Protein AF-A0A2E5H4I8-F1 (afdb_monomer_lite)

Radius of gyration: 38.22 Å; chains: 1; bounding box: 107×98×116 Å

Secondary structure (DSSP, 8-state):
-----------------------------------------------PPEEEEEEEEEEE-TTS--S--------------------------------------------TT--------TT---EEPPGGG---HHHHHHHHH-TTEEEEEEEEEEEE--BTTTSPPEEGGGGS---TTEEEEEEEEE-TTS-EEEEEEEEEEE-GGGSGGGTTTS------------PEEEEEEEEEEE-TT-EEEEE-SSEEEEEEEEE--TTSSTTTEE-SEEETTTT-TT--TT-EEEEETTB-TTSEEE-SSEEEEE-TTSEEEEEES-HHHHHTS-TT-EEEEEEEEEEE-SS-EEEEEEEEEEE--PPPPB---EEEE--TTSEEE--GGGGT-B-SS-PPP-EEEE-S--SSSEEEEEETTEEEE--TT-EE-HHHHTTEEEE--TT--S---EEEEEEEEE-SS-B-SS-EEEEEE--PPP-------

Foldseek 3Di:
DDDDDDDDDDDDDDDDDDDDDDDDDDDDDDDDDPPPPPPPPPPPDPQFFKKKKKKWKKWFDPPPDDDDDDDDPDDDDDDDDDDDDDDDDDDDDDDDDDDDDDDDDDDDDDDPPPPPDPDPPVPKPKAWDDPVRFQCVVVVVVQVPDPRMGTFFITIMMIGAAAQVPWDKAWPVVGDDGPPQKTWIWTWHQDPVRFIKIWTWMKGWDDPVVPCVVVPPDDDDDDDDPPPPDTDMDIFTDMDTAFELDWDKGDDPTMIMTMGMHGPCPPPDPPFKPPQKDFPQVVPPLADQPKFWDDKPNDDAQGWDDWPFWIWHAHGRRIIGIDGRDVLVQQLAPAQDKDWTKMKTWMDRPPDIDIDIDIMIGGHRFDAKDWAAAEAEADLQQKDQFAPVRGRIDGSNGFDWAWKFWAFAWPFWFWWFDDPVDIGTDDGGDTGGRVRSRRTMTGGDPPDPPPDFWIKTKMWIGRPPDIHPDIYMYIYTRDHDPDPPPDDD

Structure (mmCIF, N/CA/C/O backbone):
data_AF-A0A2E5H4I8-F1
#
_entry.id   AF-A0A2E5H4I8-F1
#
loop_
_atom_site.group_PDB
_atom_site.id
_atom_site.type_symbol
_atom_site.label_atom_id
_atom_site.label_alt_id
_atom_site.label_comp_id
_atom_site.label_asym_id
_atom_site.label_entity_id
_atom_site.label_seq_id
_atom_site.pdbx_PDB_ins_code
_atom_site.Cartn_x
_atom_site.Cartn_y
_atom_site.Cartn_z
_atom_site.occupancy
_atom_site.B_iso_or_equiv
_atom_site.auth_seq_id
_atom_site.auth_comp_id
_atom_site.auth_asym_id
_atom_site.auth_atom_id
_atom_site.pdbx_PDB_model_num
ATOM 1 N N . MET A 1 1 ? 48.786 -36.012 -76.607 1.00 34.16 1 MET A N 1
ATOM 2 C CA . MET A 1 1 ? 49.703 -36.487 -75.549 1.00 34.16 1 MET A CA 1
ATOM 3 C C . MET A 1 1 ? 48.893 -36.661 -74.267 1.00 34.16 1 MET A C 1
ATOM 5 O O . MET A 1 1 ? 48.284 -35.689 -73.859 1.00 34.16 1 MET A O 1
ATOM 9 N N . ASN A 1 2 ? 48.819 -37.913 -73.776 1.00 32.88 2 ASN A N 1
ATOM 10 C CA . ASN A 1 2 ? 48.298 -38.472 -72.499 1.00 32.88 2 ASN A CA 1
ATOM 11 C C . ASN A 1 2 ? 47.065 -37.808 -71.846 1.00 32.88 2 ASN A C 1
ATOM 13 O O . ASN A 1 2 ? 47.175 -36.696 -71.364 1.00 32.88 2 ASN A O 1
ATOM 17 N N . ASN A 1 3 ? 45.848 -38.364 -71.769 1.00 32.62 3 ASN A N 1
ATOM 18 C CA . ASN A 1 3 ? 45.277 -39.725 -71.729 1.00 32.62 3 ASN A CA 1
ATOM 19 C C . ASN A 1 3 ? 45.295 -40.440 -70.351 1.00 32.62 3 ASN A C 1
ATOM 21 O O . ASN A 1 3 ? 46.360 -40.638 -69.775 1.00 32.62 3 ASN A O 1
ATOM 25 N N . GLN A 1 4 ? 44.100 -40.944 -69.977 1.00 35.72 4 GLN A N 1
ATOM 26 C CA . GLN A 1 4 ? 43.671 -41.833 -68.865 1.00 35.72 4 GLN A CA 1
ATOM 27 C C . GLN A 1 4 ? 43.091 -41.182 -67.584 1.00 35.72 4 GLN A C 1
ATOM 29 O O . GLN A 1 4 ? 43.727 -40.319 -67.006 1.00 35.72 4 GLN A O 1
ATOM 34 N N . LYS A 1 5 ? 41.942 -41.597 -67.008 1.00 36.25 5 LYS A N 1
ATOM 35 C CA . LYS A 1 5 ? 40.908 -42.614 -67.340 1.00 36.25 5 LYS A CA 1
ATOM 36 C C . LYS A 1 5 ? 39.742 -42.528 -66.316 1.00 36.25 5 LYS A C 1
ATOM 38 O O . LYS A 1 5 ? 40.029 -42.509 -65.131 1.00 36.25 5 LYS A O 1
ATOM 43 N N . ASN A 1 6 ? 38.496 -42.692 -66.803 1.00 35.22 6 ASN A N 1
ATOM 44 C CA . ASN A 1 6 ? 37.379 -43.518 -66.261 1.00 35.22 6 ASN A CA 1
ATOM 45 C C . ASN A 1 6 ? 36.789 -43.213 -64.853 1.00 35.22 6 ASN A C 1
ATOM 47 O O . ASN A 1 6 ? 37.531 -43.039 -63.907 1.00 35.22 6 ASN A O 1
ATOM 51 N N . LYS A 1 7 ? 35.470 -43.265 -64.573 1.00 32.53 7 LYS A N 1
ATOM 52 C CA . LYS A 1 7 ? 34.397 -44.188 -65.024 1.00 32.53 7 LYS A CA 1
ATOM 53 C C . LYS A 1 7 ? 33.011 -43.661 -64.535 1.00 32.53 7 LYS A C 1
ATOM 55 O O . LYS A 1 7 ? 32.892 -43.324 -63.369 1.00 32.53 7 LYS A O 1
ATOM 60 N N . LYS A 1 8 ? 31.994 -43.633 -65.415 1.00 32.03 8 LYS A N 1
ATOM 61 C CA . LYS A 1 8 ? 30.710 -44.399 -65.405 1.00 32.03 8 LYS A CA 1
ATOM 62 C C . LYS A 1 8 ? 29.660 -44.078 -64.306 1.00 32.03 8 LYS A C 1
ATOM 64 O O . LYS A 1 8 ? 29.887 -44.369 -63.146 1.00 32.03 8 LYS A O 1
ATOM 69 N N . THR A 1 9 ? 28.532 -43.437 -64.670 1.00 30.06 9 THR A N 1
ATOM 70 C CA . THR A 1 9 ? 27.166 -43.989 -64.972 1.00 30.06 9 THR A CA 1
ATOM 71 C C . THR A 1 9 ? 26.226 -44.111 -63.761 1.00 30.06 9 THR A C 1
ATOM 73 O O . THR A 1 9 ? 26.565 -44.862 -62.860 1.00 30.06 9 THR A O 1
ATOM 76 N N . PHE A 1 10 ? 25.015 -43.524 -63.797 1.00 27.52 10 PHE A N 1
ATOM 77 C CA . PHE A 1 10 ? 23.726 -44.225 -64.024 1.00 27.52 10 PHE A CA 1
ATOM 78 C C . PHE A 1 10 ? 22.515 -43.262 -63.937 1.00 27.52 10 PHE A C 1
ATOM 80 O O . PHE A 1 10 ? 22.474 -42.369 -63.098 1.00 27.52 10 PHE A O 1
ATOM 87 N N . PHE A 1 11 ? 21.540 -43.472 -64.826 1.00 29.78 11 PHE A N 1
ATOM 88 C CA . PHE A 1 11 ? 20.171 -42.937 -64.792 1.00 29.78 11 PHE A CA 1
ATOM 89 C C . PHE A 1 11 ? 19.363 -43.564 -63.638 1.00 29.78 11 PHE A C 1
ATOM 91 O O . PHE A 1 11 ? 19.643 -44.702 -63.281 1.00 29.78 11 PHE A O 1
ATOM 98 N N . ILE A 1 12 ? 18.313 -42.889 -63.148 1.00 29.42 12 ILE A N 1
ATOM 99 C CA . ILE A 1 12 ? 16.912 -43.376 -63.060 1.00 29.42 12 ILE A CA 1
ATOM 100 C C . ILE A 1 12 ? 16.089 -42.407 -62.193 1.00 29.42 12 ILE A C 1
ATOM 102 O O . ILE A 1 12 ? 16.340 -42.208 -61.009 1.00 29.42 12 ILE A O 1
ATOM 106 N N . SER A 1 13 ? 15.082 -41.826 -62.841 1.00 32.19 13 SER A N 1
ATOM 107 C CA . SER A 1 13 ? 13.862 -41.275 -62.257 1.00 32.19 13 SER A CA 1
ATOM 108 C C . SER A 1 13 ? 12.866 -42.426 -62.070 1.00 32.19 13 SER A C 1
ATOM 110 O O . SER A 1 13 ? 12.669 -43.192 -63.012 1.00 32.19 13 SER A O 1
ATOM 112 N N . LEU A 1 14 ? 12.295 -42.551 -60.867 1.00 28.89 14 LEU A N 1
ATOM 113 C CA . LEU A 1 14 ? 11.050 -43.241 -60.469 1.00 28.89 14 LEU A CA 1
ATOM 114 C C . LEU A 1 14 ? 11.041 -43.208 -58.923 1.00 28.89 14 LEU A C 1
ATOM 116 O O . LEU A 1 14 ? 12.028 -43.602 -58.322 1.00 28.89 14 LEU A O 1
ATOM 120 N N . GLY A 1 15 ? 10.034 -42.784 -58.169 1.00 24.83 15 GLY A N 1
ATOM 121 C CA . GLY A 1 15 ? 8.670 -42.362 -58.436 1.00 24.83 15 GLY A CA 1
ATOM 122 C C . GLY A 1 15 ? 7.814 -42.746 -57.217 1.00 24.83 15 GLY A C 1
ATOM 123 O O . GLY A 1 15 ? 8.062 -43.800 -56.641 1.00 24.83 15 GLY A O 1
ATOM 124 N N . ARG A 1 16 ? 6.756 -41.951 -56.944 1.00 29.58 16 ARG A N 1
ATOM 125 C CA . ARG A 1 16 ? 5.499 -42.346 -56.249 1.00 29.58 16 ARG A CA 1
ATOM 126 C C . ARG A 1 16 ? 5.607 -42.581 -54.718 1.00 29.58 16 ARG A C 1
ATOM 128 O O . ARG A 1 16 ? 6.594 -43.121 -54.262 1.00 29.58 16 ARG A O 1
ATOM 135 N N . ILE A 1 17 ? 4.679 -42.212 -53.822 1.00 26.95 17 ILE A N 1
ATOM 136 C CA . ILE A 1 17 ? 3.218 -41.960 -53.794 1.00 26.95 17 ILE A CA 1
ATOM 137 C C . ILE A 1 17 ? 2.914 -41.232 -52.458 1.00 26.95 17 ILE A C 1
ATOM 139 O O . ILE A 1 17 ? 3.538 -41.580 -51.464 1.00 26.95 17 ILE A O 1
ATOM 143 N N . LEU A 1 18 ? 1.953 -40.296 -52.416 1.00 26.17 18 LEU A N 1
ATOM 144 C CA . LEU A 1 18 ? 0.749 -40.305 -51.544 1.00 26.17 18 LEU A CA 1
ATOM 145 C C . LEU A 1 18 ? 0.044 -38.934 -51.668 1.00 26.17 18 LEU A C 1
ATOM 147 O O . LEU A 1 18 ? 0.610 -37.922 -51.285 1.00 26.17 18 LEU A O 1
ATOM 151 N N . LEU A 1 19 ? -1.037 -38.769 -52.432 1.00 25.78 19 LEU A N 1
ATOM 152 C CA . LEU A 1 19 ? -2.432 -39.227 -52.297 1.00 25.78 19 LEU A CA 1
ATOM 153 C C . LEU A 1 19 ? -3.311 -38.020 -51.917 1.00 25.78 19 LEU A C 1
ATOM 155 O O . LEU A 1 19 ? -3.381 -37.612 -50.764 1.00 25.78 19 LEU A O 1
ATOM 159 N N . LEU A 1 20 ? -3.976 -37.459 -52.929 1.00 26.81 20 LEU A N 1
ATOM 160 C CA . LEU A 1 20 ? -5.200 -36.681 -52.759 1.00 26.81 20 LEU A CA 1
ATOM 161 C C . LEU A 1 20 ? -6.257 -37.613 -52.156 1.00 26.81 20 LEU A C 1
ATOM 163 O O . LEU A 1 20 ? -6.635 -38.592 -52.795 1.00 26.81 20 LEU A O 1
ATOM 167 N N . CYS A 1 21 ? -6.738 -37.294 -50.959 1.00 25.98 21 CYS A N 1
ATOM 168 C CA . CYS A 1 21 ? -7.999 -37.808 -50.445 1.00 25.98 21 CYS A CA 1
ATOM 169 C C . CYS A 1 21 ? -8.816 -36.631 -49.921 1.00 25.98 21 CYS A C 1
ATOM 171 O O . CYS A 1 21 ? -8.509 -36.043 -48.888 1.00 25.98 21 CYS A O 1
ATOM 173 N N . SER A 1 22 ? -9.864 -36.297 -50.666 1.00 26.83 22 SER A N 1
ATOM 174 C CA . SER A 1 22 ? -11.014 -35.570 -50.156 1.00 26.83 22 SER A CA 1
ATOM 175 C C . SER A 1 22 ? -11.688 -36.448 -49.103 1.00 26.83 22 SER A C 1
ATOM 177 O O . SER A 1 22 ? -12.170 -37.530 -49.429 1.00 26.83 22 SER A O 1
ATOM 179 N N . PHE A 1 23 ? -11.729 -35.990 -47.855 1.00 26.17 23 PHE A N 1
ATOM 180 C CA . PHE A 1 23 ? -12.672 -36.494 -46.866 1.00 26.17 23 PHE A CA 1
ATOM 181 C C . PHE A 1 23 ? -13.493 -35.318 -46.358 1.00 26.17 23 PHE A C 1
ATOM 183 O O . PHE A 1 23 ? -12.989 -34.399 -45.718 1.00 26.17 23 PHE A O 1
ATOM 190 N N . VAL A 1 24 ? -14.769 -35.359 -46.722 1.00 26.61 24 VAL A N 1
ATOM 191 C CA . VAL A 1 24 ? -15.842 -34.619 -46.076 1.00 26.61 24 VAL A CA 1
ATOM 192 C C . VAL A 1 24 ? -15.962 -35.191 -44.664 1.00 26.61 24 VAL A C 1
ATOM 194 O O . VAL A 1 24 ? -16.205 -36.387 -44.515 1.00 26.61 24 VAL A O 1
ATOM 197 N N . LEU A 1 25 ? -15.786 -34.357 -43.641 1.00 24.52 25 LEU A N 1
ATOM 198 C CA . LEU A 1 25 ? -16.419 -34.588 -42.349 1.00 24.52 25 LEU A CA 1
ATOM 199 C C . LEU A 1 25 ? -17.433 -33.470 -42.135 1.00 24.52 25 LEU A C 1
ATOM 201 O O . LEU A 1 25 ? -17.085 -32.291 -42.070 1.00 24.52 25 LEU A O 1
ATOM 205 N N . GLU A 1 26 ? -18.693 -33.882 -42.075 1.00 27.83 26 GLU A N 1
ATOM 206 C CA . GLU A 1 26 ? -19.816 -33.096 -41.593 1.00 27.83 26 GLU A CA 1
ATOM 207 C C . GLU A 1 26 ? -19.498 -32.586 -40.184 1.00 27.83 26 GLU A C 1
ATOM 209 O O . GLU A 1 26 ? -19.319 -33.372 -39.253 1.00 27.83 26 GLU A O 1
ATOM 214 N N . VAL A 1 27 ? -19.442 -31.266 -40.016 1.00 26.14 27 VAL A N 1
ATOM 215 C CA . VAL A 1 27 ? -19.575 -30.659 -38.693 1.00 26.14 27 VAL A CA 1
ATOM 216 C C . VAL A 1 27 ? -21.043 -30.297 -38.538 1.00 26.14 27 VAL A C 1
ATOM 218 O O . VAL A 1 27 ? -21.569 -29.425 -39.229 1.00 26.14 27 VAL A O 1
ATOM 221 N N . SER A 1 28 ? -21.703 -31.046 -37.658 1.00 26.09 28 SER A N 1
ATOM 222 C CA . SER A 1 28 ? -23.056 -30.796 -37.181 1.00 26.09 28 SER A CA 1
ATOM 223 C C . SER A 1 28 ? -23.208 -29.334 -36.761 1.00 26.09 28 SER A C 1
ATOM 225 O O . SER A 1 28 ? -22.400 -28.818 -35.990 1.00 26.09 28 SER A O 1
ATOM 227 N N . PHE A 1 29 ? -24.265 -28.682 -37.244 1.00 24.38 29 PHE A N 1
ATOM 228 C CA . PHE A 1 29 ? -24.701 -27.370 -36.774 1.00 24.38 29 PHE A CA 1
ATOM 229 C C . PHE A 1 29 ? -24.954 -27.420 -35.260 1.00 24.38 29 PHE A C 1
ATOM 231 O O . PHE A 1 29 ? -25.972 -27.942 -34.810 1.00 24.38 29 PHE A O 1
ATOM 238 N N . GLY A 1 30 ? -24.034 -26.859 -34.480 1.00 27.17 30 GLY A N 1
ATOM 239 C CA . GLY A 1 30 ? -24.318 -26.308 -33.163 1.00 27.17 30 GLY A CA 1
ATOM 240 C C . GLY A 1 30 ? -24.435 -24.799 -33.323 1.00 27.17 30 GLY A C 1
ATOM 241 O O . GLY A 1 30 ? -23.446 -24.135 -33.619 1.00 27.17 30 GLY A O 1
ATOM 242 N N . GLN A 1 31 ? -25.647 -24.257 -33.203 1.00 31.47 31 GLN A N 1
ATOM 243 C CA . GLN A 1 31 ? -25.824 -22.819 -33.039 1.00 31.47 31 GLN A CA 1
ATOM 244 C C . GLN A 1 31 ? -25.256 -22.420 -31.675 1.00 31.47 31 GLN A C 1
ATOM 246 O O . GLN A 1 31 ? -25.913 -22.618 -30.659 1.00 31.47 31 GLN A O 1
ATOM 251 N N . GLU A 1 32 ? -24.070 -21.823 -31.655 1.00 27.94 32 GLU A N 1
ATOM 252 C CA . GLU A 1 32 ? -23.666 -20.949 -30.559 1.00 27.94 32 GLU A CA 1
ATOM 253 C C . GLU A 1 32 ? -23.496 -19.535 -31.102 1.00 27.94 32 GLU A C 1
ATOM 255 O O . GLU A 1 32 ? -22.818 -19.281 -32.098 1.00 27.94 32 GLU A O 1
ATOM 260 N N . ASN A 1 33 ? -24.233 -18.627 -30.469 1.00 27.64 33 ASN A N 1
ATOM 261 C CA . ASN A 1 33 ? -24.302 -17.218 -30.795 1.00 27.64 33 ASN A CA 1
ATOM 262 C C . ASN A 1 33 ? -22.902 -16.602 -30.839 1.00 27.64 33 ASN A C 1
ATOM 264 O O . ASN A 1 33 ? -22.181 -16.599 -29.844 1.00 27.64 33 ASN A O 1
ATOM 268 N N . ILE A 1 34 ? -22.565 -15.991 -31.972 1.00 24.78 34 ILE A N 1
ATOM 269 C CA . ILE A 1 34 ? -21.464 -15.037 -32.070 1.00 24.78 34 ILE A CA 1
ATOM 270 C C . ILE A 1 34 ? -21.869 -13.814 -31.236 1.00 24.78 34 ILE A C 1
ATOM 272 O O . ILE A 1 34 ? -22.554 -12.916 -31.721 1.00 24.78 34 ILE A O 1
ATOM 276 N N . GLN A 1 35 ? -21.470 -13.782 -29.965 1.00 27.92 35 GLN A N 1
ATOM 277 C CA . GLN A 1 35 ? -21.261 -12.518 -29.275 1.00 27.92 35 GLN A CA 1
ATOM 278 C C . GLN A 1 35 ? -19.910 -11.985 -29.743 1.00 27.92 35 GLN A C 1
ATOM 280 O O . GLN A 1 35 ? -18.858 -12.558 -29.464 1.00 27.92 35 GLN A O 1
ATOM 285 N N . THR A 1 36 ? -19.948 -10.892 -30.496 1.00 24.77 36 THR A N 1
ATOM 286 C CA . THR A 1 36 ? -18.785 -10.057 -30.781 1.00 24.77 36 THR A CA 1
ATOM 287 C C . THR A 1 36 ? -18.231 -9.545 -29.456 1.00 24.77 36 THR A C 1
ATOM 289 O O . THR A 1 36 ? -18.702 -8.539 -28.926 1.00 24.77 36 THR A O 1
ATOM 292 N N . ASN A 1 37 ? -17.261 -10.260 -28.893 1.00 23.61 37 ASN A N 1
ATOM 293 C CA . ASN A 1 37 ? -16.526 -9.793 -27.734 1.00 23.61 37 ASN A CA 1
ATOM 294 C C . ASN A 1 37 ? -15.439 -8.841 -28.234 1.00 23.61 37 ASN A C 1
ATOM 296 O O . ASN A 1 37 ? -14.294 -9.223 -28.471 1.00 23.61 37 ASN A O 1
ATOM 300 N N . THR A 1 38 ? -15.834 -7.593 -28.469 1.00 26.05 38 THR A N 1
ATOM 301 C CA . THR A 1 38 ? -14.896 -6.482 -28.589 1.00 26.05 38 THR A CA 1
ATOM 302 C C . THR A 1 38 ? -14.280 -6.298 -27.206 1.00 26.05 38 THR A C 1
ATOM 304 O O . THR A 1 38 ? -14.800 -5.546 -26.385 1.00 26.05 38 THR A O 1
ATOM 307 N N . GLN A 1 39 ? -13.196 -7.022 -26.915 1.00 26.12 39 GLN A N 1
ATOM 308 C CA . GLN A 1 39 ? -12.323 -6.675 -25.802 1.00 26.12 39 GLN A CA 1
ATOM 309 C C . GLN A 1 39 ? -11.667 -5.340 -26.147 1.00 26.12 39 GLN A C 1
ATOM 311 O O . GLN A 1 39 ? -10.622 -5.265 -26.785 1.00 26.12 39 GLN A O 1
ATOM 316 N N . ILE A 1 40 ? -12.348 -4.264 -25.762 1.00 27.05 40 ILE A N 1
ATOM 317 C CA . ILE A 1 40 ? -11.712 -2.980 -25.536 1.00 27.05 40 ILE A CA 1
ATOM 318 C C . ILE A 1 40 ? -10.766 -3.230 -24.371 1.00 27.05 40 ILE A C 1
ATOM 320 O O . ILE A 1 40 ? -11.208 -3.485 -23.252 1.00 27.05 40 ILE A O 1
ATOM 324 N N . SER A 1 41 ? -9.471 -3.201 -24.661 1.00 25.95 41 SER A N 1
ATOM 325 C CA . SER A 1 41 ? -8.408 -3.108 -23.676 1.00 25.95 41 SER A CA 1
ATOM 326 C C . SER A 1 41 ? -8.678 -1.871 -22.822 1.00 25.95 41 SER A C 1
ATOM 328 O O . SER A 1 41 ? -8.330 -0.749 -23.192 1.00 25.95 41 SER A O 1
ATOM 330 N N . THR A 1 42 ? -9.372 -2.043 -21.700 1.00 25.80 42 THR A N 1
ATOM 331 C CA . THR A 1 42 ? -9.444 -1.013 -20.674 1.00 25.80 42 THR A CA 1
ATOM 332 C C . THR A 1 42 ? -8.054 -0.916 -20.082 1.00 25.80 42 THR A C 1
ATOM 334 O O . THR A 1 42 ? -7.653 -1.737 -19.263 1.00 25.80 42 THR A O 1
ATOM 337 N N . VAL A 1 43 ? -7.306 0.080 -20.550 1.00 24.69 43 VAL A N 1
ATOM 338 C CA . VAL A 1 43 ? -6.183 0.655 -19.819 1.00 24.69 43 VAL A CA 1
ATOM 339 C C . VAL A 1 43 ? -6.689 0.891 -18.398 1.00 24.69 43 VAL A C 1
ATOM 341 O O . VAL A 1 43 ? -7.564 1.735 -18.189 1.00 24.69 43 VAL A O 1
ATOM 344 N N . ASN A 1 44 ? -6.206 0.097 -17.442 1.00 25.55 44 ASN A N 1
ATOM 345 C CA . ASN A 1 44 ? -6.436 0.331 -16.025 1.00 25.55 44 ASN A CA 1
ATOM 346 C C . ASN A 1 44 ? -5.773 1.670 -15.687 1.00 25.55 44 ASN A C 1
ATOM 348 O O . ASN A 1 44 ? -4.598 1.724 -15.343 1.00 25.55 44 ASN A O 1
ATOM 352 N N . LYS A 1 45 ? -6.518 2.772 -15.833 1.00 28.16 45 LYS A N 1
ATOM 353 C CA . LYS A 1 45 ? -6.202 4.011 -15.125 1.00 28.16 45 LYS A CA 1
ATOM 354 C C . LYS A 1 45 ? -6.135 3.642 -13.651 1.00 28.16 45 LYS A C 1
ATOM 356 O O . LYS A 1 45 ? -7.109 3.079 -13.153 1.00 28.16 45 LYS A O 1
ATOM 361 N N . GLU A 1 46 ? -5.024 3.953 -12.990 1.00 34.47 46 GLU A N 1
ATOM 362 C CA . GLU A 1 46 ? -4.891 3.897 -11.534 1.00 34.47 46 GLU A CA 1
ATOM 363 C C . GLU A 1 46 ? -6.184 4.399 -10.886 1.00 34.47 46 GLU A C 1
ATOM 365 O O . GLU A 1 46 ? -6.533 5.583 -10.948 1.00 34.47 46 GLU A O 1
ATOM 370 N N . GLN A 1 47 ? -6.969 3.476 -10.338 1.00 42.81 47 GLN A N 1
ATOM 371 C CA . GLN A 1 47 ? -8.225 3.831 -9.710 1.00 42.81 47 GLN A CA 1
ATOM 372 C C . GLN A 1 47 ? -7.872 4.367 -8.327 1.00 42.81 47 GLN A C 1
ATOM 374 O O . GLN A 1 47 ? -7.680 3.597 -7.390 1.00 42.81 47 GLN A O 1
ATOM 379 N N . LEU A 1 48 ? -7.724 5.696 -8.224 1.00 52.75 48 LEU A N 1
ATOM 380 C CA . LEU A 1 48 ? -7.426 6.369 -6.955 1.00 52.75 48 LEU A CA 1
ATOM 381 C C . LEU A 1 48 ? -8.378 5.855 -5.860 1.00 52.75 48 LEU A C 1
ATOM 383 O O . LEU A 1 48 ? -9.570 5.672 -6.141 1.00 52.75 48 LEU A O 1
ATOM 387 N N . PRO A 1 49 ? -7.880 5.619 -4.633 1.00 61.91 49 PRO A N 1
ATOM 388 C CA . PRO A 1 49 ? -8.647 4.965 -3.582 1.00 61.91 49 PRO A CA 1
ATOM 389 C C . PRO A 1 49 ? -9.929 5.735 -3.253 1.00 61.91 49 PRO A C 1
ATOM 391 O O . PRO A 1 49 ? -9.973 6.969 -3.285 1.00 61.91 49 PRO A O 1
ATOM 394 N N . PHE A 1 50 ? -10.985 4.991 -2.928 1.00 69.62 50 PHE A N 1
ATOM 395 C CA . PHE A 1 50 ? -12.231 5.548 -2.419 1.00 69.62 50 PHE A CA 1
ATOM 396 C C . PHE A 1 50 ? -12.181 5.639 -0.895 1.00 69.62 50 PHE A C 1
ATOM 398 O O . PHE A 1 50 ? -11.844 4.672 -0.203 1.00 69.62 50 PHE A O 1
ATOM 405 N N . PHE A 1 51 ? -12.605 6.783 -0.373 1.00 79.69 51 PHE A N 1
ATOM 406 C CA . PHE A 1 51 ? -12.709 7.024 1.056 1.00 79.69 51 PHE A CA 1
ATOM 407 C C . PHE A 1 51 ? -14.127 7.422 1.432 1.00 79.69 51 PHE A C 1
ATOM 409 O O . PHE A 1 51 ? -14.821 8.108 0.681 1.00 79.69 51 PHE A O 1
ATOM 416 N N . SER A 1 52 ? -14.538 7.003 2.620 1.00 84.50 52 SER A N 1
ATOM 417 C CA . SER A 1 52 ? -15.767 7.433 3.267 1.00 84.50 52 SER A CA 1
ATOM 418 C C . SER A 1 52 ? -15.430 8.405 4.379 1.00 84.50 52 SER A C 1
ATOM 420 O O . SER A 1 52 ? -14.457 8.230 5.104 1.00 84.50 52 SER A O 1
ATOM 422 N N . ILE A 1 53 ? -16.255 9.418 4.554 1.00 89.69 53 ILE A N 1
ATOM 423 C CA . ILE A 1 53 ? -16.204 10.285 5.714 1.00 89.69 53 ILE A CA 1
ATOM 424 C C . ILE A 1 53 ? -17.563 10.294 6.378 1.00 89.69 53 ILE A C 1
ATOM 426 O O . ILE A 1 53 ? -18.609 10.353 5.732 1.00 89.69 53 ILE A O 1
ATOM 430 N N . GLU A 1 54 ? -17.523 10.211 7.690 1.00 92.44 54 GLU A N 1
ATOM 431 C CA . GLU A 1 54 ? -18.674 10.162 8.558 1.00 92.44 54 GLU A CA 1
ATOM 432 C C . GLU A 1 54 ? -18.539 11.296 9.566 1.00 92.44 54 GLU A C 1
ATOM 434 O O . GLU A 1 54 ? -17.457 11.518 10.103 1.00 92.44 54 GLU A O 1
ATOM 439 N N . LEU A 1 55 ? -19.612 12.031 9.838 1.00 94.94 55 LEU A N 1
ATOM 440 C CA . LEU A 1 55 ? -19.574 13.147 10.769 1.00 94.94 55 LEU A CA 1
ATOM 441 C C . LEU A 1 55 ? -20.826 13.245 11.637 1.00 94.94 55 LEU A C 1
ATOM 443 O O . LEU A 1 55 ? -21.930 12.880 11.225 1.00 94.94 55 LEU A O 1
ATOM 447 N N . ILE A 1 56 ? -20.636 13.766 12.848 1.00 93.12 56 ILE A N 1
ATOM 448 C CA . ILE A 1 56 ? -21.692 14.149 13.782 1.00 93.12 56 ILE A CA 1
ATOM 449 C C . ILE A 1 56 ? -21.499 15.623 14.1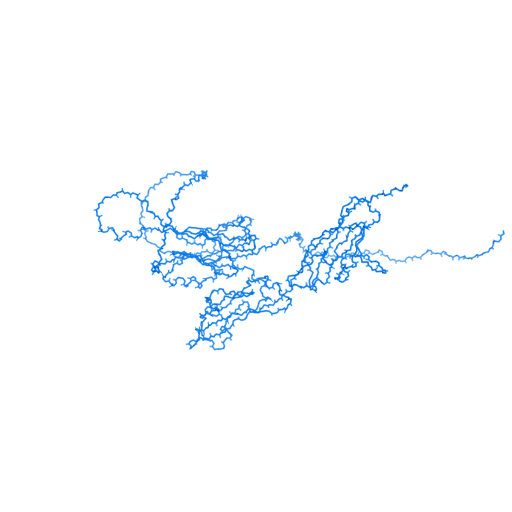22 1.00 93.12 56 ILE A C 1
ATOM 451 O O . ILE A 1 56 ? -20.484 15.990 14.709 1.00 93.12 56 ILE A O 1
ATOM 455 N N . VAL A 1 57 ? -22.482 16.460 13.794 1.00 94.44 57 VAL A N 1
ATOM 456 C CA . VAL A 1 57 ? -22.553 17.844 14.287 1.00 94.44 57 VAL A CA 1
ATOM 457 C C . VAL A 1 57 ? -23.413 17.853 15.540 1.00 94.44 57 VAL A C 1
ATOM 459 O O . VAL A 1 57 ? -24.479 17.235 15.556 1.00 94.44 57 VAL A O 1
ATOM 462 N N . PHE A 1 58 ? -22.980 18.556 16.578 1.00 92.69 58 PHE A N 1
ATOM 463 C CA . PHE A 1 58 ? -23.701 18.664 17.842 1.00 92.69 58 PHE A CA 1
ATOM 464 C C . PHE A 1 58 ? -23.552 20.067 18.439 1.00 92.69 58 PHE A C 1
ATOM 466 O O . PHE A 1 58 ? -22.595 20.773 18.151 1.00 92.69 58 PHE A O 1
ATOM 473 N N . GLU A 1 59 ? -24.491 20.473 19.282 1.00 90.94 59 GLU A N 1
ATOM 474 C CA . GLU A 1 59 ? -24.491 21.749 20.002 1.00 90.94 59 GLU A CA 1
ATOM 475 C C . GLU A 1 59 ? -24.260 21.531 21.503 1.00 90.94 59 GLU A C 1
ATOM 477 O O . GLU A 1 59 ? -24.687 20.508 22.046 1.00 90.94 59 GLU A O 1
ATOM 482 N N . TYR A 1 60 ? -23.614 22.486 22.178 1.00 82.44 60 TYR A N 1
ATOM 483 C CA . TYR A 1 60 ? -23.469 22.486 23.637 1.00 82.44 60 TYR A CA 1
ATOM 484 C C . TYR A 1 60 ? -24.641 23.219 24.293 1.00 82.44 60 TYR A C 1
ATOM 486 O O . TYR A 1 60 ? -24.958 24.357 23.945 1.00 82.44 60 TYR A O 1
ATOM 494 N N . ASN A 1 61 ? -25.257 22.595 25.294 1.00 76.69 61 ASN A N 1
ATOM 495 C CA . ASN A 1 61 ? -26.341 23.206 26.053 1.00 76.69 61 ASN A CA 1
ATOM 496 C C . ASN A 1 61 ? -25.777 24.202 27.087 1.00 76.69 61 ASN A C 1
ATOM 498 O O . ASN A 1 61 ? -24.775 23.924 27.743 1.00 76.69 61 ASN A O 1
ATOM 502 N N . SER A 1 62 ? -26.409 25.367 27.266 1.00 54.97 62 SER A N 1
ATOM 503 C CA . SER A 1 62 ? -25.866 26.535 27.995 1.00 54.97 62 SER A CA 1
ATOM 504 C C . SER A 1 62 ? -25.654 26.371 29.512 1.00 54.97 62 SER A C 1
ATOM 506 O O . SER A 1 62 ? -25.437 27.358 30.209 1.00 54.97 62 SER A O 1
ATOM 508 N N . SER A 1 63 ? -25.737 25.156 30.049 1.00 45.41 63 SER A N 1
ATOM 509 C CA . SER A 1 63 ? -25.563 24.856 31.476 1.00 45.41 63 SER A CA 1
ATOM 510 C C . SER A 1 63 ? -24.160 24.351 31.833 1.00 45.41 63 SER A C 1
ATOM 512 O O . SER A 1 63 ? -23.945 23.968 32.977 1.00 45.41 63 SER A O 1
ATOM 514 N N . SER A 1 64 ? -23.217 24.315 30.883 1.00 39.53 64 SER A N 1
ATOM 515 C CA . SER A 1 64 ? -21.875 23.745 31.100 1.00 39.53 64 SER A CA 1
ATOM 516 C C . SER A 1 64 ? -20.702 24.696 30.835 1.00 39.53 64 SER A C 1
ATOM 518 O O . SER A 1 64 ? -19.563 24.241 30.827 1.00 39.53 64 SER A O 1
ATOM 520 N N . SER A 1 65 ? -20.938 25.994 30.622 1.00 37.59 65 SER A N 1
ATOM 521 C CA . SER A 1 65 ? -19.864 26.985 30.466 1.00 37.59 65 SER A CA 1
ATOM 522 C C . SER A 1 65 ? -19.665 27.787 31.755 1.00 37.59 65 SER A C 1
ATOM 524 O O . SER A 1 65 ? -19.999 28.972 31.810 1.00 37.59 65 SER A O 1
ATOM 526 N N . ASP A 1 66 ? -19.129 27.153 32.795 1.00 33.91 66 ASP A N 1
ATOM 527 C CA . ASP A 1 66 ? -18.474 27.919 33.854 1.00 33.91 66 ASP A CA 1
ATOM 528 C C . ASP A 1 66 ? -17.108 28.390 33.321 1.00 33.91 66 ASP A C 1
ATOM 530 O O . ASP A 1 66 ? -16.198 27.593 33.109 1.00 33.91 66 ASP A O 1
ATOM 534 N N . ASN A 1 67 ? -16.993 29.711 33.145 1.00 34.06 67 ASN A N 1
ATOM 535 C CA . ASN A 1 67 ? -15.753 30.502 33.109 1.00 34.06 67 ASN A CA 1
ATOM 536 C C . ASN A 1 67 ? -14.910 30.612 31.827 1.00 34.06 67 ASN A C 1
ATOM 538 O O . ASN A 1 67 ? -13.686 30.644 31.931 1.00 34.06 67 ASN A O 1
ATOM 542 N N . GLU A 1 68 ? -15.496 30.869 30.655 1.00 30.02 68 GLU A N 1
ATOM 543 C CA . GLU A 1 68 ? -14.704 31.464 29.562 1.00 30.02 68 GLU A CA 1
ATOM 544 C C . GLU A 1 68 ? -15.381 32.702 28.953 1.00 30.02 68 GLU A C 1
ATOM 546 O O . GLU A 1 68 ? -16.411 32.639 28.281 1.00 30.02 68 GLU A O 1
ATOM 551 N N . ILE A 1 69 ? -14.793 33.869 29.238 1.00 30.67 69 ILE A N 1
ATOM 552 C CA . ILE A 1 69 ? -15.128 35.156 28.622 1.00 30.67 69 ILE A CA 1
ATOM 553 C C . ILE A 1 69 ? -14.422 35.197 27.263 1.00 30.67 69 ILE A C 1
ATOM 555 O O . ILE A 1 69 ? -13.199 35.313 27.214 1.00 30.67 69 ILE A O 1
ATOM 559 N N . PHE A 1 70 ? -15.177 35.146 26.163 1.00 33.69 70 PHE A N 1
ATOM 560 C CA . PHE A 1 70 ? -14.630 35.288 24.811 1.00 33.69 70 PHE A CA 1
ATOM 561 C C . PHE A 1 70 ? -15.011 36.631 24.182 1.00 33.69 70 PHE A C 1
ATOM 563 O O . PHE A 1 70 ? -16.161 37.070 24.229 1.00 33.69 70 PHE A O 1
ATOM 570 N N . ILE A 1 71 ? -14.006 37.296 23.611 1.00 31.78 71 ILE A N 1
ATOM 571 C CA . ILE A 1 71 ? -14.081 38.644 23.043 1.00 31.78 71 ILE A CA 1
ATOM 572 C C . ILE A 1 71 ? -14.907 38.630 21.746 1.00 31.78 71 ILE A C 1
ATOM 574 O O . ILE A 1 71 ? -14.641 37.856 20.830 1.00 31.78 71 ILE A O 1
ATOM 578 N N . GLN A 1 72 ? -15.896 39.526 21.662 1.00 30.56 72 GLN A N 1
ATOM 579 C CA . GLN A 1 72 ? -16.668 39.813 20.451 1.00 30.56 72 GLN A CA 1
ATOM 580 C C . GLN A 1 72 ? -15.772 40.430 19.366 1.00 30.56 72 GLN A C 1
ATOM 582 O O . GLN A 1 72 ? -15.390 41.595 19.475 1.00 30.56 72 GLN A O 1
ATOM 587 N N . ASN A 1 73 ? -15.527 39.714 18.268 1.00 32.62 73 ASN A N 1
ATOM 588 C CA . ASN A 1 73 ? -15.074 40.353 17.033 1.00 32.62 73 ASN A CA 1
ATOM 589 C C . ASN A 1 73 ? -16.294 40.865 16.260 1.00 32.62 73 ASN A C 1
ATOM 591 O O . ASN A 1 73 ? -16.942 40.146 15.503 1.00 32.62 73 ASN A O 1
ATOM 595 N N . GLY A 1 74 ? -16.629 42.134 16.492 1.00 32.69 74 GLY A N 1
ATOM 596 C CA . GLY A 1 74 ? -17.601 42.867 15.693 1.00 32.69 74 GLY A CA 1
ATOM 597 C C . GLY A 1 74 ? -16.999 43.301 14.360 1.00 32.69 74 GLY A C 1
ATOM 598 O O . GLY A 1 74 ? -16.589 44.451 14.226 1.00 32.69 74 GLY A O 1
ATOM 599 N N . GLU A 1 75 ? -16.981 42.426 13.357 1.00 28.31 75 GLU A N 1
ATOM 600 C CA . GLU A 1 75 ? -16.743 42.864 11.979 1.00 28.31 75 GLU A CA 1
ATOM 601 C C . GLU A 1 75 ? -18.068 43.144 11.261 1.00 28.31 75 GLU A C 1
ATOM 603 O O . GLU A 1 75 ? -18.908 42.270 11.038 1.00 28.31 75 GLU A O 1
ATOM 608 N N . LYS A 1 76 ? -18.262 44.418 10.900 1.00 27.23 76 LYS A N 1
ATOM 609 C CA . LYS A 1 76 ? -19.347 44.885 10.033 1.00 27.23 76 LYS A CA 1
ATOM 610 C C . LYS A 1 76 ? -19.138 44.329 8.624 1.00 27.23 76 LYS A C 1
ATOM 612 O O . LYS A 1 76 ? -18.362 44.891 7.853 1.00 27.23 76 LYS A O 1
ATOM 617 N N . TYR A 1 77 ? -19.875 43.288 8.257 1.00 29.08 77 TYR A N 1
ATOM 618 C CA . TYR A 1 77 ? -19.950 42.860 6.862 1.00 29.08 77 TYR A CA 1
ATOM 619 C C . TYR A 1 77 ? -20.756 43.873 6.034 1.00 29.08 77 TYR A C 1
ATOM 621 O O . TYR A 1 77 ? -21.916 44.160 6.336 1.00 29.08 77 TYR A O 1
ATOM 629 N N . LYS A 1 78 ? -20.133 44.424 4.985 1.00 26.77 78 LYS A N 1
ATOM 630 C CA . LYS A 1 78 ? -20.824 45.120 3.892 1.00 26.77 78 LYS A CA 1
ATOM 631 C C . LYS A 1 78 ? -21.346 44.063 2.919 1.00 26.77 78 LYS A C 1
ATOM 633 O O . LYS A 1 78 ? -20.559 43.274 2.405 1.00 26.77 78 LYS A O 1
ATOM 638 N N . GLU A 1 79 ? -22.649 44.067 2.653 1.00 25.47 79 GLU A N 1
ATOM 639 C CA . GLU A 1 79 ? -23.248 43.305 1.552 1.00 25.47 79 GLU A CA 1
ATOM 640 C C . GLU A 1 79 ? -22.635 43.764 0.222 1.00 25.47 79 GLU A C 1
ATOM 642 O O . GLU A 1 79 ? -22.841 44.898 -0.217 1.00 25.47 79 GLU A O 1
ATOM 647 N N . THR A 1 80 ? -21.880 42.891 -0.441 1.00 25.55 80 THR A N 1
ATOM 648 C CA . THR A 1 80 ? -21.616 43.019 -1.872 1.00 25.55 80 THR A CA 1
ATOM 649 C C . THR A 1 80 ? -22.723 42.284 -2.618 1.00 25.55 80 THR A C 1
ATOM 651 O O . THR A 1 80 ? -22.808 41.058 -2.634 1.00 25.55 80 THR A O 1
ATOM 654 N N . ASN A 1 81 ? -23.611 43.069 -3.227 1.00 25.33 81 ASN A N 1
ATOM 655 C CA . ASN A 1 81 ? -24.639 42.593 -4.143 1.00 25.33 81 ASN A CA 1
ATOM 656 C C . ASN A 1 81 ? -23.988 41.977 -5.389 1.00 25.33 81 ASN A C 1
ATOM 658 O O . ASN A 1 81 ? -23.735 42.683 -6.366 1.00 25.33 81 ASN A O 1
ATOM 662 N N . ASN A 1 82 ? -23.773 40.662 -5.394 1.00 27.97 82 ASN A N 1
ATOM 663 C CA . ASN A 1 82 ? -23.589 39.931 -6.642 1.00 27.97 82 ASN A CA 1
ATOM 664 C C . ASN A 1 82 ? -24.961 39.642 -7.253 1.00 27.97 82 ASN A C 1
ATOM 666 O O . ASN A 1 82 ? -25.648 38.686 -6.900 1.00 27.97 82 ASN A O 1
ATOM 670 N N . LYS A 1 83 ? -25.340 40.511 -8.195 1.00 30.30 83 LYS A N 1
ATOM 671 C CA . LYS A 1 83 ? -26.330 40.222 -9.231 1.00 30.30 83 LYS A CA 1
ATOM 672 C C . LYS A 1 83 ? -25.875 38.976 -9.990 1.00 30.30 83 LYS A C 1
ATOM 674 O O . LYS A 1 83 ? -24.951 39.063 -10.792 1.00 30.30 83 LYS A O 1
ATOM 679 N N . PHE A 1 84 ? -26.563 37.861 -9.791 1.00 26.66 84 PHE A N 1
ATOM 680 C CA . PHE A 1 84 ? -26.661 36.830 -10.816 1.00 26.66 84 PHE A CA 1
ATOM 681 C C . PHE A 1 84 ? -28.083 36.800 -11.361 1.00 26.66 84 PHE A C 1
ATOM 683 O O . PHE A 1 84 ? -29.068 36.922 -10.633 1.00 26.66 84 PHE A O 1
ATOM 690 N N . ALA A 1 85 ? -28.133 36.774 -12.687 1.00 26.77 85 ALA A N 1
ATOM 691 C CA . ALA A 1 85 ? -29.297 36.975 -13.515 1.00 26.77 85 ALA A CA 1
ATOM 692 C C . ALA A 1 85 ? -30.278 35.804 -13.390 1.00 26.77 85 ALA A C 1
ATOM 694 O O . ALA A 1 85 ? -29.971 34.690 -13.800 1.00 26.77 85 ALA A O 1
ATOM 695 N N . ASN A 1 86 ? -31.483 36.089 -12.900 1.00 24.72 86 ASN A N 1
ATOM 696 C CA . ASN A 1 86 ? -32.642 35.243 -13.146 1.00 24.72 86 ASN A CA 1
ATOM 697 C C . ASN A 1 86 ? -33.271 35.677 -14.471 1.00 24.72 86 ASN A C 1
ATOM 699 O O . ASN A 1 86 ? -33.975 36.685 -14.531 1.00 24.72 86 ASN A O 1
ATOM 703 N N . ASN A 1 87 ? -33.019 34.908 -15.528 1.00 26.27 87 ASN A N 1
ATOM 704 C CA . ASN A 1 87 ? -33.890 34.912 -16.693 1.00 26.27 87 ASN A CA 1
ATOM 705 C C . ASN A 1 87 ? -35.103 34.028 -16.395 1.00 26.27 87 ASN A C 1
ATOM 707 O O . ASN A 1 87 ? -34.982 32.814 -16.298 1.00 26.27 87 ASN A O 1
ATOM 711 N N . ASN A 1 88 ? -36.245 34.705 -16.278 1.00 25.55 88 ASN A N 1
ATOM 712 C CA . ASN A 1 88 ? -37.603 34.281 -16.606 1.00 25.55 88 ASN A CA 1
ATOM 713 C C . ASN A 1 88 ? -38.080 32.900 -16.138 1.00 25.55 88 ASN A C 1
ATOM 715 O O . ASN A 1 88 ? -37.783 31.887 -16.757 1.00 25.55 88 ASN A O 1
ATOM 719 N N . LEU A 1 89 ? -39.059 32.929 -15.232 1.00 26.59 89 LEU A N 1
ATOM 720 C CA . LEU A 1 89 ? -40.411 32.474 -15.561 1.00 26.59 89 LEU A CA 1
ATOM 721 C C . LEU A 1 89 ? -41.426 33.298 -14.757 1.00 26.59 89 LEU A C 1
ATOM 723 O O . LEU A 1 89 ? -41.412 33.330 -13.530 1.00 26.59 89 LEU A O 1
ATOM 727 N N . ASN A 1 90 ? -42.274 34.007 -15.502 1.00 24.61 90 ASN A N 1
ATOM 728 C CA . ASN A 1 90 ? -43.493 34.652 -15.031 1.00 24.61 90 ASN A CA 1
ATOM 729 C C . ASN A 1 90 ? -44.384 33.643 -14.298 1.00 24.61 90 ASN A C 1
ATOM 731 O O . ASN A 1 90 ? -44.635 32.573 -14.847 1.00 24.61 90 ASN A O 1
ATOM 735 N N . GLN A 1 91 ? -44.993 34.056 -13.185 1.00 28.33 91 GLN A N 1
ATOM 736 C CA . GLN A 1 91 ? -46.453 34.059 -13.064 1.00 28.33 91 GLN A CA 1
ATOM 737 C C . GLN A 1 91 ? -46.921 34.964 -11.916 1.00 28.33 91 GLN A C 1
ATOM 739 O O . GLN A 1 91 ? -46.268 35.118 -10.889 1.00 28.33 91 GLN A O 1
ATOM 744 N N . ASN A 1 92 ? -48.037 35.626 -12.200 1.00 25.06 92 ASN A N 1
ATOM 745 C CA . ASN A 1 92 ? -48.654 36.724 -11.476 1.00 25.06 92 ASN A CA 1
ATOM 746 C C . ASN A 1 92 ? -49.526 36.260 -10.296 1.00 25.06 92 ASN A C 1
ATOM 748 O O . ASN A 1 92 ? -50.178 35.227 -10.386 1.00 25.06 92 ASN A O 1
ATOM 752 N N . ASN A 1 93 ? -49.650 37.184 -9.335 1.00 25.23 93 ASN A N 1
ATOM 753 C CA . ASN A 1 93 ? -50.836 37.568 -8.554 1.00 25.23 93 ASN A CA 1
ATOM 754 C C . ASN A 1 93 ? -51.447 36.635 -7.498 1.00 25.23 93 ASN A C 1
ATOM 756 O O . ASN A 1 93 ? -51.970 35.585 -7.833 1.00 25.23 93 ASN A O 1
ATOM 760 N N . HIS A 1 94 ? -51.546 37.227 -6.289 1.00 26.48 94 HIS A N 1
ATOM 761 C CA . HIS A 1 94 ? -52.666 37.226 -5.322 1.00 26.48 94 HIS A CA 1
ATOM 762 C C . HIS A 1 94 ? -53.182 35.854 -4.827 1.00 26.48 94 HIS A C 1
ATOM 764 O O . HIS A 1 94 ? -53.355 34.922 -5.586 1.00 26.48 94 HIS A O 1
ATOM 770 N N . GLN A 1 95 ? -53.511 35.632 -3.555 1.00 25.12 95 GLN A N 1
ATOM 771 C CA . GLN A 1 95 ? -54.264 36.465 -2.623 1.00 25.12 95 GLN A CA 1
ATOM 772 C C . GLN A 1 95 ? -54.199 35.805 -1.228 1.00 25.12 95 GLN A C 1
ATOM 774 O O . GLN A 1 95 ? -53.937 34.611 -1.113 1.00 25.12 95 GLN A O 1
ATOM 779 N N . GLU A 1 96 ? -54.446 36.594 -0.187 1.00 24.00 96 GLU A N 1
ATOM 780 C CA . GLU A 1 96 ? -54.619 36.183 1.212 1.00 24.00 96 GLU A CA 1
ATOM 781 C C . GLU A 1 96 ? -55.637 35.043 1.395 1.00 24.00 96 GLU A C 1
ATOM 783 O O . GLU A 1 96 ? -56.656 35.008 0.708 1.00 24.00 96 GLU A O 1
ATOM 788 N N . SER A 1 97 ? -55.447 34.185 2.401 1.00 23.78 97 SER A N 1
ATOM 789 C CA . SER A 1 97 ? -56.461 33.965 3.450 1.00 23.78 97 SER A CA 1
ATOM 790 C C . SER A 1 97 ? -56.007 32.951 4.502 1.00 23.78 97 SER A C 1
ATOM 792 O O . SER A 1 97 ? -55.206 32.050 4.270 1.00 23.78 97 SER A O 1
ATOM 794 N N . THR A 1 98 ? -56.522 33.207 5.694 1.00 24.95 98 THR A N 1
ATOM 795 C CA . THR A 1 98 ? -56.427 32.513 6.974 1.00 24.95 98 THR A CA 1
ATOM 796 C C . THR A 1 98 ? -56.997 31.092 6.942 1.00 24.95 98 THR A C 1
ATOM 798 O O . THR A 1 98 ? -57.972 30.853 6.242 1.00 24.95 98 THR A O 1
ATOM 801 N N . ASP A 1 99 ? -56.456 30.169 7.747 1.00 24.14 99 ASP A N 1
ATOM 802 C CA . ASP A 1 99 ? -57.197 29.571 8.875 1.00 24.14 99 ASP A CA 1
ATOM 803 C C . ASP A 1 99 ? -56.435 28.435 9.583 1.00 24.14 99 ASP A C 1
ATOM 805 O O . ASP A 1 99 ? -55.774 27.588 8.986 1.00 24.14 99 ASP A O 1
ATOM 809 N N . ASN A 1 100 ? -56.562 28.455 10.911 1.00 26.75 100 ASN A N 1
ATOM 810 C CA . ASN A 1 100 ? -56.109 27.457 11.877 1.00 26.75 100 ASN A CA 1
ATOM 811 C C . ASN A 1 100 ? -56.802 26.100 11.683 1.00 26.75 100 ASN A C 1
ATOM 813 O O . ASN A 1 100 ? -58.012 26.044 11.872 1.00 26.75 100 ASN A O 1
ATOM 817 N N . VAL A 1 101 ? -56.039 25.007 11.532 1.00 23.83 101 VAL A N 1
ATOM 818 C CA . VAL A 1 101 ? -56.377 23.675 12.084 1.00 23.83 101 VAL A CA 1
ATOM 819 C C . VAL A 1 101 ? -55.083 22.879 12.360 1.00 23.83 101 VAL A C 1
ATOM 821 O O . VAL A 1 101 ? -54.377 22.473 11.443 1.00 23.83 101 VAL A O 1
ATOM 824 N N . GLN A 1 102 ? -54.786 22.609 13.632 1.00 24.61 102 GLN A N 1
ATOM 825 C CA . GLN A 1 102 ? -54.096 21.380 14.078 1.00 24.61 102 GLN A CA 1
ATOM 826 C C . GLN A 1 102 ? -55.187 20.320 14.356 1.00 24.61 102 GLN A C 1
ATOM 828 O O . GLN A 1 102 ? -56.315 20.741 14.626 1.00 24.61 102 GLN A O 1
ATOM 833 N N . PRO A 1 103 ? -54.926 18.997 14.467 1.00 37.00 103 PRO A N 1
ATOM 834 C CA . PRO A 1 103 ? -53.717 18.197 14.200 1.00 37.00 103 PRO A CA 1
ATOM 835 C C . PRO A 1 103 ? -54.023 16.867 13.442 1.00 37.00 103 PRO A C 1
ATOM 837 O O . PRO A 1 103 ? -55.167 16.431 13.397 1.00 37.00 103 PRO A O 1
ATOM 840 N N . ALA A 1 104 ? -53.016 16.142 12.936 1.00 22.08 104 ALA A N 1
ATOM 841 C CA . ALA A 1 104 ? -53.093 14.674 12.808 1.00 22.08 104 ALA A CA 1
ATOM 842 C C . ALA A 1 104 ? -51.711 14.054 12.562 1.00 22.08 104 ALA A C 1
ATOM 844 O O . ALA A 1 104 ? -51.053 14.318 11.558 1.00 22.08 104 ALA A O 1
ATOM 845 N N . ILE A 1 105 ? -51.304 13.191 13.490 1.00 31.81 105 ILE A N 1
ATOM 846 C CA . ILE A 1 105 ? -50.245 12.203 13.298 1.00 31.81 105 ILE A CA 1
ATOM 847 C C . ILE A 1 105 ? -50.747 11.223 12.237 1.00 31.81 105 ILE A C 1
ATOM 849 O O . ILE A 1 105 ? -51.714 10.513 12.489 1.00 31.81 105 ILE A O 1
ATOM 853 N N . ASN A 1 106 ? -50.074 11.156 11.090 1.00 23.67 106 ASN A N 1
ATOM 854 C CA . ASN A 1 106 ? -50.115 9.979 10.233 1.00 23.67 106 ASN A CA 1
ATOM 855 C C . ASN A 1 106 ? -48.690 9.468 10.052 1.00 23.67 106 ASN A C 1
ATOM 857 O O . ASN A 1 106 ? -47.857 10.045 9.360 1.00 23.67 106 ASN A O 1
ATOM 861 N N . THR A 1 107 ? -48.439 8.362 10.738 1.00 36.66 107 THR A N 1
ATOM 862 C CA . THR A 1 107 ? -47.399 7.394 10.435 1.00 36.66 107 THR A CA 1
ATOM 863 C C . THR A 1 107 ? -47.584 6.899 9.003 1.00 36.66 107 THR A C 1
ATOM 865 O O . THR A 1 107 ? -48.538 6.178 8.713 1.00 36.66 107 THR A O 1
ATOM 868 N N . SER A 1 108 ? -46.661 7.238 8.115 1.00 28.05 108 SER A N 1
ATOM 869 C CA . SER A 1 108 ? -46.501 6.547 6.839 1.00 28.05 108 SER A CA 1
ATOM 870 C C . SER A 1 108 ? -45.022 6.261 6.648 1.00 28.05 108 SER A C 1
ATOM 872 O O . SER A 1 108 ? -44.193 7.170 6.662 1.00 28.05 108 SER A O 1
ATOM 874 N N . ALA A 1 109 ? -44.724 4.965 6.568 1.00 31.53 109 ALA A N 1
ATOM 875 C CA . ALA A 1 109 ? -43.417 4.398 6.310 1.00 31.53 109 ALA A CA 1
ATOM 876 C C . ALA A 1 109 ? -42.736 5.118 5.140 1.00 31.53 109 ALA A C 1
ATOM 878 O O . ALA A 1 109 ? -43.336 5.301 4.081 1.00 31.53 109 ALA A O 1
ATOM 879 N N . LEU A 1 110 ? -41.488 5.533 5.351 1.00 27.48 110 LEU A N 1
ATOM 880 C CA . LEU A 1 110 ? -40.629 6.011 4.278 1.00 27.48 110 LEU A CA 1
ATOM 881 C C . LEU A 1 110 ? -40.317 4.805 3.388 1.00 27.48 110 LEU A C 1
ATOM 883 O O . LEU A 1 110 ? -39.568 3.915 3.786 1.00 27.48 110 LEU A O 1
ATOM 887 N N . ASN A 1 111 ? -40.966 4.755 2.227 1.00 29.11 111 ASN A N 1
ATOM 888 C CA . ASN A 1 111 ? -40.649 3.801 1.176 1.00 29.11 111 ASN A CA 1
ATOM 889 C C . ASN A 1 111 ? -39.232 4.066 0.650 1.00 29.11 111 ASN A C 1
ATOM 891 O O . ASN A 1 111 ? -38.809 5.210 0.488 1.00 29.11 111 ASN A O 1
ATOM 895 N N . ASP A 1 112 ? -38.527 2.974 0.377 1.00 35.22 112 ASP A N 1
ATOM 896 C CA . ASP A 1 112 ? -37.097 2.857 0.067 1.00 35.22 112 ASP A CA 1
ATOM 897 C C . ASP A 1 112 ? -36.713 3.340 -1.356 1.00 35.22 112 ASP A C 1
ATOM 899 O O . ASP A 1 112 ? -35.779 2.820 -1.964 1.00 35.22 112 ASP A O 1
ATOM 903 N N . THR A 1 113 ? -37.444 4.302 -1.935 1.00 34.06 113 THR A N 1
ATOM 904 C CA . THR A 1 113 ? -37.343 4.622 -3.377 1.00 34.06 113 THR A CA 1
ATOM 905 C C . THR A 1 113 ? -37.116 6.081 -3.767 1.00 34.06 113 THR A C 1
ATOM 907 O O . THR A 1 113 ? -36.876 6.316 -4.943 1.00 34.06 113 THR A O 1
ATOM 910 N N . ASP A 1 114 ? -37.051 7.038 -2.838 1.00 34.62 114 ASP A N 1
ATOM 911 C CA . ASP A 1 114 ? -36.878 8.462 -3.196 1.00 34.62 114 ASP A CA 1
ATOM 912 C C . ASP A 1 114 ? -35.571 9.068 -2.654 1.00 34.62 114 ASP A C 1
ATOM 914 O O . ASP A 1 114 ? -35.556 10.101 -1.985 1.00 34.62 114 ASP A O 1
ATOM 918 N N . LEU A 1 115 ? -34.438 8.423 -2.942 1.00 40.00 115 LEU A N 1
ATOM 919 C CA . LEU A 1 115 ? -33.130 9.084 -2.896 1.00 40.00 115 LEU A CA 1
ATOM 920 C C . LEU A 1 115 ? -32.665 9.301 -4.332 1.00 40.00 115 LEU A C 1
ATOM 922 O O . LEU A 1 115 ? -31.851 8.541 -4.856 1.00 40.00 115 LEU A O 1
ATOM 926 N N . GLU A 1 116 ? -33.237 10.325 -4.966 1.00 33.56 116 GLU A N 1
ATOM 927 C CA . GLU A 1 116 ? -32.773 10.805 -6.260 1.00 33.56 116 GLU A CA 1
ATOM 928 C C . GLU A 1 116 ? -31.278 11.141 -6.196 1.00 33.56 116 GLU A C 1
ATOM 930 O O . GLU A 1 116 ? -30.776 11.841 -5.310 1.00 33.56 116 GLU A O 1
ATOM 935 N N . GLU A 1 117 ? -30.577 10.592 -7.176 1.00 41.50 117 GLU A N 1
ATOM 936 C CA . GLU A 1 117 ? -29.184 10.796 -7.518 1.00 41.50 117 GLU A CA 1
ATOM 937 C C . GLU A 1 117 ? -28.945 12.271 -7.881 1.00 41.50 117 GLU A C 1
ATOM 939 O O . GLU A 1 117 ? -28.995 12.668 -9.038 1.00 41.50 117 GLU A O 1
ATOM 944 N N . PHE A 1 118 ? -28.702 13.118 -6.879 1.00 33.94 118 PHE A N 1
ATOM 945 C CA . PHE A 1 118 ? -28.321 14.516 -7.089 1.00 33.94 118 PHE A CA 1
ATOM 946 C C . PHE A 1 118 ? -26.876 14.760 -6.653 1.00 33.94 118 PHE A C 1
ATOM 948 O O . PHE A 1 118 ? -26.591 15.076 -5.499 1.00 33.94 118 PHE A O 1
ATOM 955 N N . ILE A 1 119 ? -25.972 14.541 -7.612 1.00 35.06 119 ILE A N 1
ATOM 956 C CA . ILE A 1 119 ? -24.923 15.428 -8.159 1.00 35.06 119 ILE A CA 1
ATOM 957 C C . ILE A 1 119 ? -24.153 14.531 -9.147 1.00 35.06 119 ILE A C 1
ATOM 959 O O . ILE A 1 119 ? -23.131 13.941 -8.812 1.00 35.06 119 ILE A O 1
ATOM 963 N N . SER A 1 120 ? -24.660 14.379 -10.371 1.00 33.88 120 SER A N 1
ATOM 964 C CA . SER A 1 120 ? -23.888 13.806 -11.478 1.00 33.88 120 SER A CA 1
ATOM 965 C C . SER A 1 120 ? -22.998 14.907 -12.059 1.00 33.88 120 SER A C 1
ATOM 967 O O . SER A 1 120 ? -23.316 15.529 -13.072 1.00 33.88 120 SER A O 1
ATOM 969 N N . ASN A 1 121 ? -21.905 15.217 -11.366 1.00 37.94 121 ASN A N 1
ATOM 970 C CA . ASN A 1 121 ? -20.767 15.843 -12.024 1.00 37.94 121 ASN A CA 1
ATOM 971 C C . ASN A 1 121 ? -19.960 14.670 -12.593 1.00 37.94 121 ASN A C 1
ATOM 973 O O . ASN A 1 121 ? -19.379 13.920 -11.810 1.00 37.94 121 ASN A O 1
ATOM 977 N N . ASP A 1 122 ? -19.950 14.496 -13.917 1.00 39.50 122 ASP A N 1
ATOM 978 C CA . ASP A 1 122 ? -19.375 13.358 -14.675 1.00 39.50 122 ASP A CA 1
ATOM 979 C C . ASP A 1 122 ? -17.868 13.079 -14.435 1.00 39.50 122 ASP A C 1
ATOM 981 O O . ASP A 1 122 ? -17.229 12.328 -15.170 1.00 39.50 122 ASP A O 1
ATOM 985 N N . GLN A 1 123 ? -17.255 13.679 -13.413 1.00 44.41 123 GLN A N 1
ATOM 986 C CA . GLN A 1 123 ? -15.840 13.540 -13.078 1.00 44.41 123 GLN A CA 1
ATOM 987 C C . GLN A 1 123 ? -15.559 13.134 -11.621 1.00 44.41 123 GLN A C 1
ATOM 989 O O . GLN A 1 123 ? -14.403 12.847 -11.316 1.00 44.41 123 GLN A O 1
ATOM 994 N N . VAL A 1 124 ? -16.557 13.060 -10.723 1.00 51.34 124 VAL A N 1
ATOM 995 C CA . VAL A 1 124 ? -16.335 12.640 -9.323 1.00 51.34 124 VAL A CA 1
ATOM 996 C C . VAL A 1 124 ? -17.417 11.674 -8.847 1.00 51.34 124 VAL A C 1
ATOM 998 O O . VAL A 1 124 ? -18.562 12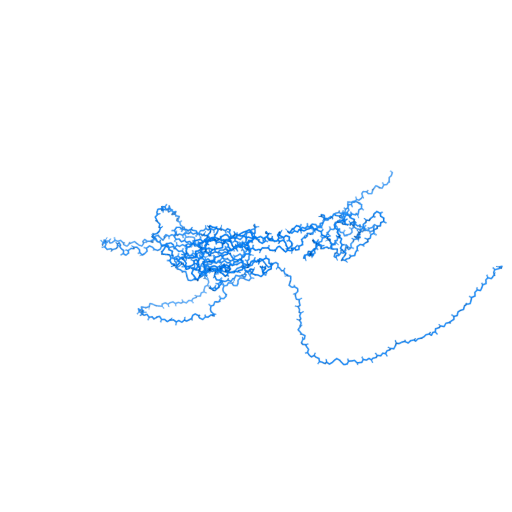.061 -8.638 1.00 51.34 124 VAL A O 1
ATOM 1001 N N . ASN A 1 125 ? -17.031 10.421 -8.600 1.00 62.56 125 ASN A N 1
ATOM 1002 C CA . ASN A 1 125 ? -17.891 9.404 -7.991 1.00 62.56 125 ASN A CA 1
ATOM 1003 C C . ASN A 1 125 ? -18.117 9.707 -6.495 1.00 62.56 125 ASN A C 1
ATOM 1005 O O . ASN A 1 125 ? -17.428 9.152 -5.636 1.00 62.56 125 ASN A O 1
ATOM 1009 N N . LEU A 1 126 ? -19.059 10.601 -6.179 1.00 78.50 126 LEU A N 1
ATOM 1010 C CA . LEU A 1 126 ? -19.511 10.900 -4.816 1.00 78.50 126 LEU A CA 1
ATOM 1011 C C . LEU A 1 126 ? -20.850 10.214 -4.531 1.00 78.50 126 LEU A C 1
ATOM 1013 O O . LEU A 1 126 ? -21.776 10.285 -5.332 1.00 78.50 126 LEU A O 1
ATOM 1017 N N . LYS A 1 127 ? -20.987 9.587 -3.360 1.00 81.94 127 LYS A N 1
ATOM 1018 C CA . LYS A 1 127 ? -22.249 8.980 -2.912 1.00 81.94 127 LYS A CA 1
ATOM 1019 C C . LYS A 1 127 ? -22.463 9.191 -1.417 1.00 81.94 127 LYS A C 1
ATOM 1021 O O . LYS A 1 127 ? -21.583 8.885 -0.624 1.00 81.94 127 LYS A O 1
ATOM 1026 N N . LEU A 1 128 ? -23.636 9.678 -1.018 1.00 84.75 128 LEU A N 1
ATOM 1027 C CA . LEU A 1 128 ? -23.996 9.791 0.400 1.00 84.75 128 LEU A CA 1
ATOM 1028 C C . LEU A 1 128 ? -24.061 8.405 1.061 1.00 84.75 128 LEU A C 1
ATOM 1030 O O . LEU A 1 128 ? -24.495 7.433 0.436 1.00 84.75 128 LEU A O 1
ATOM 1034 N N . LEU A 1 129 ? -23.628 8.329 2.320 1.00 83.62 129 LEU A N 1
ATOM 1035 C CA . LEU A 1 129 ? -23.709 7.111 3.121 1.00 83.62 129 LEU A CA 1
ATOM 1036 C C . LEU A 1 129 ? -25.140 6.894 3.606 1.00 83.62 129 LEU A C 1
ATOM 1038 O O . LEU A 1 129 ? -25.801 7.812 4.102 1.00 83.62 129 LEU A O 1
ATOM 1042 N N . ARG A 1 130 ? -25.610 5.654 3.504 1.00 80.00 130 ARG A N 1
ATOM 1043 C CA . ARG A 1 130 ? -26.891 5.238 4.082 1.00 80.00 130 ARG A CA 1
ATOM 1044 C C . ARG A 1 130 ? -26.766 5.077 5.593 1.00 80.00 130 ARG A C 1
ATOM 1046 O O . ARG A 1 130 ? -25.681 4.855 6.116 1.00 80.00 130 ARG A O 1
ATOM 1053 N N . LYS A 1 131 ? -27.887 5.113 6.321 1.00 77.56 131 LYS A N 1
ATOM 1054 C CA . LYS A 1 131 ? -27.880 4.991 7.793 1.00 77.56 131 LYS A CA 1
ATOM 1055 C C . LYS A 1 131 ? -27.247 3.696 8.312 1.00 77.56 131 LYS A C 1
ATOM 1057 O O . LYS A 1 131 ? -26.637 3.720 9.372 1.00 77.56 131 LYS A O 1
ATOM 1062 N N . ASN A 1 132 ? -27.368 2.596 7.573 1.00 69.44 132 ASN A N 1
ATOM 1063 C CA . ASN A 1 132 ? -26.733 1.314 7.890 1.00 69.44 132 ASN A CA 1
ATOM 1064 C C . ASN A 1 132 ? -25.236 1.252 7.527 1.00 69.44 132 ASN A C 1
ATOM 1066 O O . ASN A 1 132 ? -24.568 0.305 7.924 1.00 69.44 132 ASN A O 1
ATOM 1070 N N . GLU A 1 133 ? -24.713 2.235 6.790 1.00 71.62 133 GLU A N 1
ATOM 1071 C CA . GLU A 1 133 ? -23.291 2.364 6.441 1.00 71.62 133 GLU A CA 1
ATOM 1072 C C . GLU A 1 133 ? -22.532 3.271 7.435 1.00 71.62 133 GLU A C 1
ATOM 1074 O O . GLU A 1 133 ? -21.310 3.375 7.364 1.00 71.62 133 GLU A O 1
ATOM 1079 N N . LEU A 1 134 ? -23.236 3.932 8.365 1.00 77.88 134 LEU A N 1
ATOM 1080 C CA . LEU A 1 134 ? -22.643 4.800 9.385 1.00 77.88 134 LEU A CA 1
ATOM 1081 C C . LEU A 1 134 ? -22.151 3.976 10.591 1.00 77.88 134 LEU A C 1
ATOM 1083 O O . LEU A 1 134 ? -22.887 3.152 11.135 1.00 77.88 134 LEU A O 1
ATOM 1087 N N . SER A 1 135 ? -20.923 4.227 11.048 1.00 77.88 135 SER A N 1
ATOM 1088 C CA . SER A 1 135 ? -20.220 3.446 12.076 1.00 77.88 135 SER A CA 1
ATOM 1089 C C . SER A 1 135 ? -20.173 4.100 13.467 1.00 77.88 135 SER A C 1
ATOM 1091 O O . SER A 1 135 ? -19.934 3.421 14.463 1.00 77.88 135 SER A O 1
ATOM 1093 N N . MET A 1 136 ? -20.444 5.401 13.589 1.00 76.69 136 MET A N 1
ATOM 1094 C CA . MET A 1 136 ? -20.345 6.178 14.836 1.00 76.69 136 MET A CA 1
ATOM 1095 C C . MET A 1 136 ? -21.609 6.130 15.713 1.00 76.69 136 MET A C 1
ATOM 1097 O O . MET A 1 136 ? -21.828 7.014 16.547 1.00 76.69 136 MET A O 1
ATOM 1101 N N . LYS A 1 137 ? -22.434 5.081 15.590 1.00 73.38 137 LYS A N 1
ATOM 1102 C CA . LYS A 1 137 ? -23.698 4.949 16.339 1.00 73.38 137 LYS A CA 1
ATOM 1103 C C . LYS A 1 137 ? -23.501 5.088 17.850 1.00 73.38 137 LYS A C 1
ATOM 1105 O O . LYS A 1 137 ? -24.238 5.816 18.507 1.00 73.38 137 LYS A O 1
ATOM 1110 N N . SER A 1 138 ? -22.473 4.443 18.397 1.00 54.97 138 SER A N 1
ATOM 1111 C CA . SER A 1 138 ? -22.161 4.489 19.831 1.00 54.97 138 SER A CA 1
ATOM 1112 C C . SER A 1 138 ? -21.832 5.904 20.323 1.00 54.97 138 SER A C 1
ATOM 1114 O O . SER A 1 138 ? -22.216 6.277 21.434 1.00 54.97 138 SER A O 1
ATOM 1116 N N . ILE A 1 139 ? -21.153 6.709 19.496 1.00 65.88 139 ILE A N 1
ATOM 1117 C CA . ILE A 1 139 ? -20.826 8.109 19.802 1.00 65.88 139 ILE A CA 1
ATOM 1118 C C . ILE A 1 139 ? -22.100 8.949 19.774 1.00 65.88 139 ILE A C 1
ATOM 1120 O O . ILE A 1 139 ? -22.377 9.684 20.722 1.00 65.88 139 ILE A O 1
ATOM 1124 N N . TYR A 1 140 ? -22.908 8.788 18.727 1.00 77.19 140 TYR A N 1
ATOM 1125 C CA . TYR A 1 140 ? -24.186 9.475 18.585 1.00 77.19 140 TYR A CA 1
ATOM 1126 C C . TYR A 1 140 ? -25.137 9.177 19.757 1.00 77.19 140 TYR A C 1
ATOM 1128 O O . TYR A 1 140 ? -25.680 10.095 20.376 1.00 77.19 140 TYR A O 1
ATOM 1136 N N . ASP A 1 141 ? -25.280 7.903 20.132 1.00 65.38 141 ASP A N 1
ATOM 1137 C CA . ASP A 1 141 ? -26.112 7.458 21.256 1.00 65.38 141 ASP A CA 1
ATOM 1138 C C . ASP A 1 141 ? -25.577 7.968 22.605 1.00 65.38 141 ASP A C 1
ATOM 1140 O O . ASP A 1 141 ? -26.336 8.162 23.558 1.00 65.38 141 ASP A O 1
ATOM 1144 N N . ARG A 1 142 ? -24.260 8.173 22.734 1.00 60.81 142 ARG A N 1
ATOM 1145 C CA . ARG A 1 142 ? -23.658 8.780 23.929 1.00 60.81 142 ARG A CA 1
ATOM 1146 C C . ARG A 1 142 ? -23.966 10.272 24.003 1.00 60.81 142 ARG A C 1
ATOM 1148 O O . ARG A 1 142 ? -24.432 10.716 25.048 1.00 60.81 142 ARG A O 1
ATOM 1155 N N . LEU A 1 143 ? -23.753 11.017 22.918 1.00 72.38 143 LEU A N 1
ATOM 1156 C CA . LEU A 1 143 ? -24.074 12.447 22.858 1.00 72.38 143 LEU A CA 1
ATOM 1157 C C . LEU A 1 143 ? -25.564 12.690 23.119 1.00 72.38 143 LEU A C 1
ATOM 1159 O O . LEU A 1 143 ? -25.905 13.563 23.903 1.00 72.38 143 LEU A O 1
ATOM 1163 N N . SER A 1 144 ? -26.439 11.853 22.557 1.00 76.81 144 SER A N 1
ATOM 1164 C CA . SER A 1 144 ? -27.895 11.949 22.741 1.00 76.81 144 SER A CA 1
ATOM 1165 C C . SER A 1 144 ? -28.357 11.732 24.188 1.00 76.81 144 SER A C 1
ATOM 1167 O O . SER A 1 144 ? -29.436 12.181 24.564 1.00 76.81 144 SER A O 1
ATOM 1169 N N . ARG A 1 145 ? -27.575 11.015 25.007 1.00 73.19 145 ARG A N 1
ATOM 1170 C CA . ARG A 1 145 ? -27.911 10.730 26.414 1.00 73.19 145 ARG A CA 1
ATOM 1171 C C . ARG A 1 145 ? -27.400 11.787 27.386 1.00 73.19 145 ARG A C 1
ATOM 1173 O O . ARG A 1 145 ? -27.907 11.877 28.501 1.00 73.19 145 ARG A O 1
ATOM 1180 N N . LEU A 1 146 ? -26.370 12.538 27.006 1.00 64.06 146 LEU A N 1
ATOM 1181 C CA . LEU A 1 146 ? -25.754 13.544 27.861 1.00 64.06 146 LEU A CA 1
ATOM 1182 C C . LEU A 1 146 ? -26.479 14.879 27.673 1.00 64.06 146 LEU A C 1
ATOM 1184 O O . LEU A 1 146 ? -26.416 15.465 26.602 1.00 64.06 146 LEU A O 1
ATOM 1188 N N . SER A 1 147 ? -27.104 15.403 28.729 1.00 75.06 147 SER A N 1
ATOM 1189 C CA . SER A 1 147 ? -27.864 16.669 28.688 1.00 75.06 147 SER A CA 1
ATOM 1190 C C . SER A 1 147 ? -27.039 17.900 28.287 1.00 75.06 147 SER A C 1
ATOM 1192 O O . SER A 1 147 ? -27.609 18.924 27.902 1.00 75.06 147 SER A O 1
ATOM 1194 N N . ALA A 1 148 ? -25.709 17.798 28.371 1.00 71.00 148 ALA A N 1
ATOM 1195 C CA . ALA A 1 148 ? -24.764 18.816 27.927 1.00 71.00 148 ALA A CA 1
ATOM 1196 C C . ALA A 1 148 ? -24.682 18.949 26.396 1.00 71.00 148 ALA A C 1
ATOM 1198 O O . ALA A 1 148 ? -24.207 19.975 25.916 1.00 71.00 148 ALA A O 1
ATOM 1199 N N . TYR A 1 149 ? -25.142 17.952 25.632 1.00 82.62 149 TYR A N 1
ATOM 1200 C CA . TYR A 1 149 ? -25.002 17.910 24.179 1.00 82.62 149 TYR A CA 1
ATOM 1201 C C . TYR A 1 149 ? -26.348 17.705 23.483 1.00 82.62 149 TYR A C 1
ATOM 1203 O O . TYR A 1 149 ? -27.202 16.947 23.940 1.00 82.62 149 TYR A O 1
ATOM 1211 N N . ARG A 1 150 ? -26.514 18.344 22.325 1.00 88.56 150 ARG A N 1
ATOM 1212 C CA . ARG A 1 150 ? -27.648 18.146 21.418 1.00 88.56 150 ARG A CA 1
ATOM 1213 C C . ARG A 1 150 ? -27.125 17.767 20.031 1.00 88.56 150 ARG A C 1
ATOM 1215 O O . ARG A 1 150 ? -26.663 18.651 19.312 1.00 88.56 150 ARG A O 1
ATOM 1222 N N . PRO A 1 151 ? -27.161 16.484 19.631 1.00 90.38 151 PRO A N 1
ATOM 1223 C CA . PRO A 1 151 ? -26.822 16.089 18.266 1.00 90.38 151 PRO A CA 1
ATOM 1224 C C . PRO A 1 151 ? -27.752 16.765 17.254 1.00 90.38 151 PRO A C 1
ATOM 1226 O O . PRO A 1 151 ? -28.969 16.757 17.422 1.00 90.38 151 PRO A O 1
ATOM 1229 N N . ILE A 1 152 ? -27.168 17.350 16.212 1.00 93.56 152 ILE A N 1
ATOM 1230 C CA . ILE A 1 152 ? -27.869 18.084 15.154 1.00 93.56 152 ILE A CA 1
ATOM 1231 C C . ILE A 1 152 ? -28.020 17.209 13.913 1.00 93.56 152 ILE A C 1
ATOM 1233 O O . ILE A 1 152 ? -29.112 17.079 13.371 1.00 93.56 152 ILE A O 1
ATOM 1237 N N . VAL A 1 153 ? -26.928 16.585 13.465 1.00 92.88 153 VAL A N 1
ATOM 1238 C CA . VAL A 1 153 ? -26.949 15.666 12.324 1.00 92.88 153 VAL A CA 1
ATOM 1239 C C . VAL A 1 153 ? -25.877 14.602 12.465 1.00 92.88 153 VAL A C 1
ATOM 1241 O O . VAL A 1 153 ? -24.798 14.864 12.988 1.00 92.88 153 VAL A O 1
ATOM 1244 N N . TRP A 1 154 ? -26.187 13.409 11.964 1.00 93.75 154 TRP A N 1
ATOM 1245 C CA . TRP A 1 154 ? -25.252 12.306 11.793 1.00 93.75 154 TRP A CA 1
ATOM 1246 C C . TRP A 1 154 ? -25.384 11.753 10.375 1.00 93.75 154 TRP A C 1
ATOM 1248 O O . TRP A 1 154 ? -26.443 11.229 10.001 1.00 93.75 154 TRP A O 1
ATOM 1258 N N . GLY A 1 155 ? -24.331 11.913 9.582 1.00 91.38 155 GLY A N 1
ATOM 1259 C CA . GLY A 1 155 ? -24.323 11.566 8.166 1.00 91.38 155 GLY A CA 1
ATOM 1260 C C . GLY A 1 155 ? -22.910 11.501 7.608 1.00 91.38 155 GLY A C 1
ATOM 1261 O O . GLY A 1 155 ? -21.935 11.640 8.340 1.00 91.38 155 GLY A O 1
ATOM 1262 N N . GLY A 1 156 ? -22.794 11.276 6.306 1.00 91.38 156 GLY A N 1
ATOM 1263 C CA . GLY A 1 156 ? -21.500 11.126 5.662 1.00 91.38 156 GLY A CA 1
ATOM 1264 C C . GLY A 1 156 ? -21.624 10.836 4.176 1.00 91.38 156 GLY A C 1
ATOM 1265 O O . GLY A 1 156 ? -22.728 10.715 3.643 1.00 91.38 156 GLY A O 1
ATOM 1266 N N . TRP A 1 157 ? -20.488 10.722 3.506 1.00 90.50 157 TRP A N 1
ATOM 1267 C CA . TRP A 1 157 ? -20.415 10.387 2.089 1.00 90.50 157 TRP A CA 1
ATOM 1268 C C . TRP A 1 157 ? -19.147 9.599 1.789 1.00 90.50 157 TRP A C 1
ATOM 1270 O O . TRP A 1 157 ? -18.179 9.645 2.541 1.00 90.50 157 TRP A O 1
ATOM 1280 N N . LYS A 1 158 ? -19.153 8.898 0.663 1.00 86.69 158 LYS A N 1
ATOM 1281 C CA . LYS A 1 158 ? -17.972 8.319 0.039 1.00 86.69 158 LYS A CA 1
ATOM 1282 C C . LYS A 1 158 ? -17.615 9.091 -1.217 1.00 86.69 158 LYS A C 1
ATOM 1284 O O . LYS A 1 158 ? -18.506 9.502 -1.959 1.00 86.69 158 LYS A O 1
ATOM 1289 N N . GLN A 1 159 ? -16.327 9.285 -1.453 1.00 82.44 159 GLN A N 1
ATOM 1290 C CA . GLN A 1 159 ? -15.804 9.898 -2.667 1.00 82.44 159 GLN A CA 1
ATOM 1291 C C . GLN A 1 159 ? -14.449 9.299 -3.038 1.00 82.44 159 GLN A C 1
ATOM 1293 O O . GLN A 1 159 ? -13.754 8.722 -2.201 1.00 82.44 159 GLN A O 1
ATOM 1298 N N . GLN A 1 160 ? -14.063 9.465 -4.296 1.00 77.94 160 GLN A N 1
ATOM 1299 C CA . GLN A 1 160 ? -12.706 9.171 -4.740 1.00 77.94 160 GLN A CA 1
ATOM 1300 C C . GLN A 1 160 ? -11.712 10.193 -4.162 1.00 77.94 160 GLN A C 1
ATOM 1302 O O . GLN A 1 160 ? -12.065 11.354 -3.933 1.00 77.94 160 GLN A O 1
ATOM 1307 N N . SER A 1 161 ? -10.473 9.767 -3.922 1.00 73.94 161 SER A N 1
ATOM 1308 C CA . SER A 1 161 ? -9.379 10.667 -3.560 1.00 73.94 161 SER A CA 1
ATOM 1309 C C . SER A 1 161 ? -8.986 11.522 -4.759 1.00 73.94 161 SER A C 1
ATOM 1311 O O . SER A 1 161 ? -8.524 10.994 -5.766 1.00 73.94 161 SER A O 1
ATOM 1313 N N . ILE A 1 162 ? -9.210 12.830 -4.682 1.00 79.38 162 ILE A N 1
ATOM 1314 C CA . ILE A 1 162 ? -8.951 13.775 -5.775 1.00 79.38 162 ILE A CA 1
ATOM 1315 C C . ILE A 1 162 ? -8.460 15.116 -5.221 1.00 79.38 162 ILE A C 1
ATOM 1317 O O . ILE A 1 162 ? -8.698 15.451 -4.059 1.00 79.38 162 ILE A O 1
ATOM 1321 N N . ASN A 1 163 ? -7.753 15.879 -6.054 1.00 81.44 163 ASN A N 1
ATOM 1322 C CA . ASN A 1 163 ? -7.160 17.159 -5.676 1.00 81.44 163 ASN A CA 1
ATOM 1323 C C . ASN A 1 163 ? -8.214 18.248 -5.404 1.00 81.44 163 ASN A C 1
ATOM 1325 O O . ASN A 1 163 ? -9.326 18.218 -5.934 1.00 81.44 163 ASN A O 1
ATOM 1329 N N . LYS A 1 164 ? -7.841 19.252 -4.603 1.00 85.44 164 LYS A N 1
ATOM 1330 C CA . LYS A 1 164 ? -8.747 20.292 -4.075 1.00 85.44 164 LYS A CA 1
ATOM 1331 C C . LYS A 1 164 ? -9.610 20.994 -5.124 1.00 85.44 164 LYS A C 1
ATOM 1333 O O . LYS A 1 164 ? -10.770 21.285 -4.866 1.00 85.44 164 LYS A O 1
ATOM 1338 N N . GLU A 1 165 ? -9.056 21.266 -6.300 1.00 83.81 165 GLU A N 1
ATOM 1339 C CA . GLU A 1 165 ? -9.749 22.000 -7.368 1.00 83.81 165 GLU A CA 1
ATOM 1340 C C . GLU A 1 165 ? -10.889 21.203 -8.007 1.00 83.81 165 GLU A C 1
ATOM 1342 O O . GLU A 1 165 ? -11.825 21.785 -8.552 1.00 83.81 165 GLU A O 1
ATOM 1347 N N . LYS A 1 166 ? -10.808 19.871 -7.945 1.00 81.12 166 LYS A N 1
ATOM 1348 C CA . LYS A 1 166 ? -11.784 18.967 -8.556 1.00 81.12 166 LYS A CA 1
ATOM 1349 C C . LYS A 1 166 ? -12.758 18.394 -7.534 1.00 81.12 166 LYS A C 1
ATOM 1351 O O . LYS A 1 166 ? -13.720 17.743 -7.932 1.00 81.12 166 LYS A O 1
ATOM 1356 N N . THR A 1 167 ? -12.530 18.600 -6.234 1.00 84.62 167 THR A N 1
ATOM 1357 C CA . THR A 1 167 ? -13.376 17.999 -5.200 1.00 84.62 167 THR A CA 1
ATOM 1358 C C . THR A 1 167 ? -14.675 18.775 -4.996 1.00 84.62 167 THR A C 1
ATOM 1360 O O . THR A 1 167 ? -14.664 20.008 -4.936 1.00 84.62 167 THR A O 1
ATOM 1363 N N . PRO A 1 168 ? -15.817 18.078 -4.872 1.00 83.00 168 PRO A N 1
ATOM 1364 C CA . PRO A 1 168 ? -17.101 18.719 -4.645 1.00 83.00 168 PRO A CA 1
ATOM 1365 C C . PRO A 1 168 ? -17.181 19.316 -3.237 1.00 83.00 168 PRO A C 1
ATOM 1367 O O . PRO A 1 168 ? -16.640 18.783 -2.268 1.00 83.00 168 PRO A O 1
ATOM 1370 N N . ILE A 1 169 ? -17.924 20.415 -3.128 1.00 87.81 169 ILE A N 1
ATOM 1371 C CA . ILE A 1 169 ? -18.273 21.042 -1.856 1.00 87.81 169 ILE A CA 1
ATOM 1372 C C . ILE A 1 169 ? -19.653 20.534 -1.440 1.00 87.81 169 ILE A C 1
ATOM 1374 O O . ILE A 1 169 ? -20.625 20.669 -2.184 1.00 87.81 169 ILE A O 1
ATOM 1378 N N . ILE A 1 170 ? -19.756 19.982 -0.235 1.00 90.81 170 ILE A N 1
ATOM 1379 C CA . ILE A 1 170 ? -20.986 19.381 0.283 1.00 90.81 170 ILE A CA 1
ATOM 1380 C C . ILE A 1 170 ? -21.631 20.334 1.267 1.00 90.81 170 ILE A C 1
ATOM 1382 O O . ILE A 1 170 ? -21.034 20.693 2.280 1.00 90.81 170 ILE A O 1
ATOM 1386 N N . ASN A 1 171 ? -22.870 20.736 0.996 1.00 92.00 171 ASN A N 1
ATOM 1387 C CA . ASN A 1 171 ? -23.631 21.537 1.942 1.00 92.00 171 ASN A CA 1
ATOM 1388 C C . ASN A 1 171 ? -24.115 20.659 3.105 1.00 92.00 171 ASN A C 1
ATOM 1390 O O . ASN A 1 171 ? -24.564 19.535 2.893 1.00 92.00 171 ASN A O 1
ATOM 1394 N N . ILE A 1 172 ? -24.085 21.181 4.335 1.00 91.81 172 ILE A N 1
ATOM 1395 C CA . ILE A 1 172 ? -24.553 20.442 5.521 1.00 91.81 172 ILE A CA 1
ATOM 1396 C C . ILE A 1 172 ? -25.992 19.918 5.367 1.00 91.81 172 ILE A C 1
ATOM 1398 O O . ILE A 1 172 ? -26.320 18.851 5.879 1.00 91.81 172 ILE A O 1
ATOM 1402 N N . LYS A 1 173 ? -26.841 20.621 4.606 1.00 88.69 173 LYS A N 1
ATOM 1403 C CA . LYS A 1 173 ? -28.224 20.208 4.324 1.00 88.69 173 LYS A CA 1
ATOM 1404 C C . LYS A 1 173 ? -28.329 18.893 3.550 1.00 88.69 173 LYS A C 1
ATOM 1406 O O . LYS A 1 173 ? -29.348 18.224 3.648 1.00 88.69 173 LYS A O 1
ATOM 1411 N N . ASN A 1 174 ? -27.290 18.504 2.812 1.00 86.25 174 ASN A N 1
ATOM 1412 C CA . ASN A 1 174 ? -27.250 17.219 2.116 1.00 86.25 174 ASN A CA 1
ATOM 1413 C C . ASN A 1 174 ? -27.079 16.035 3.083 1.00 86.25 174 ASN A C 1
ATOM 1415 O O . ASN A 1 174 ? -27.308 14.899 2.689 1.00 86.25 174 ASN A O 1
ATOM 1419 N N . LEU A 1 175 ? -26.676 16.276 4.337 1.00 85.62 175 LEU A N 1
ATOM 1420 C CA . LEU A 1 175 ? -26.385 15.219 5.313 1.00 85.62 175 LEU A CA 1
ATOM 1421 C C . LEU A 1 175 ? -27.602 14.819 6.163 1.00 85.62 175 LEU A C 1
ATOM 1423 O O . LEU A 1 175 ? -27.532 13.847 6.917 1.00 85.62 175 LEU A O 1
ATOM 1427 N N . GLY A 1 176 ? -28.714 15.553 6.062 1.00 81.88 176 GLY A N 1
ATOM 1428 C CA . GLY A 1 176 ? -29.951 15.262 6.780 1.00 81.88 176 GLY A CA 1
ATOM 1429 C C . GLY A 1 176 ? -30.799 16.503 7.046 1.00 81.88 176 GLY A C 1
ATOM 1430 O O . GLY A 1 176 ? -30.601 17.560 6.453 1.00 81.88 176 GLY A O 1
ATOM 1431 N N . HIS A 1 177 ? -31.757 16.376 7.963 1.00 84.25 177 HIS A N 1
ATOM 1432 C CA . HIS A 1 177 ? -32.567 17.506 8.409 1.00 84.25 177 HIS A CA 1
ATOM 1433 C C . HIS A 1 177 ? -31.743 18.415 9.331 1.00 84.25 177 HIS A C 1
ATOM 1435 O O . HIS A 1 177 ? -31.337 17.989 10.409 1.00 84.25 177 HIS A O 1
ATOM 1441 N N . ILE A 1 178 ? -31.498 19.655 8.902 1.00 88.06 178 ILE A N 1
ATOM 1442 C CA . ILE A 1 178 ? -30.664 20.626 9.621 1.00 88.06 178 ILE A CA 1
ATOM 1443 C C . ILE A 1 178 ? -31.527 21.812 10.081 1.00 88.06 178 ILE A C 1
ATOM 1445 O O . ILE A 1 178 ? -32.220 22.397 9.240 1.00 88.06 178 ILE A O 1
ATOM 1449 N N . PRO A 1 179 ? -31.468 22.213 11.367 1.00 86.06 179 PRO A N 1
ATOM 1450 C CA . PRO A 1 179 ? -32.102 23.435 11.857 1.00 86.06 179 PRO A CA 1
ATOM 1451 C C . PRO A 1 179 ? -31.640 24.683 11.091 1.00 86.06 179 PRO A C 1
ATOM 1453 O O . PRO A 1 179 ? -30.498 24.758 10.634 1.00 86.06 179 PRO A O 1
ATOM 1456 N N . GLN A 1 180 ? -32.512 25.685 10.950 1.00 84.31 180 GLN A N 1
ATOM 1457 C CA . GLN A 1 180 ? -32.226 26.867 10.122 1.00 84.31 180 GLN A CA 1
ATOM 1458 C C . GLN A 1 180 ? -31.051 27.707 10.641 1.00 84.31 180 GLN A C 1
ATOM 1460 O O . GLN A 1 180 ? -30.421 28.423 9.851 1.00 84.31 180 GLN A O 1
ATOM 1465 N N . GLU A 1 181 ? -30.750 27.610 11.939 1.00 87.19 181 GLU A N 1
ATOM 1466 C CA . GLU A 1 181 ? -29.594 28.252 12.557 1.00 87.19 181 GLU A CA 1
ATOM 1467 C C . GLU A 1 181 ? -28.254 27.757 11.990 1.00 87.19 181 GLU A C 1
ATOM 1469 O O . GLU A 1 181 ? -27.305 28.540 11.956 1.00 87.19 181 GLU A O 1
ATOM 1474 N N . PHE A 1 182 ? -28.164 26.516 11.497 1.00 91.12 182 PHE A N 1
ATOM 1475 C CA . PHE A 1 182 ? -26.922 25.940 10.978 1.00 91.12 182 PHE A CA 1
ATOM 1476 C C . PHE A 1 182 ? -26.798 26.105 9.461 1.00 91.12 182 PHE A C 1
ATOM 1478 O O . PHE A 1 182 ? -27.662 25.706 8.676 1.00 91.12 182 PHE A O 1
ATOM 1485 N N . LYS A 1 183 ? -25.669 26.667 9.020 1.00 92.69 183 LYS A N 1
ATOM 1486 C CA . LYS A 1 183 ? -25.317 26.819 7.602 1.00 92.69 183 LYS A CA 1
ATOM 1487 C C . LYS A 1 183 ? -23.835 26.574 7.406 1.00 92.69 183 LYS A C 1
ATOM 1489 O O . LYS A 1 183 ? -23.024 27.167 8.114 1.00 92.69 183 LYS A O 1
ATOM 1494 N N . GLY A 1 184 ? -23.480 25.763 6.418 1.00 92.62 184 GLY A N 1
ATOM 1495 C CA . GLY A 1 184 ? -22.082 25.483 6.146 1.00 92.62 184 GLY A CA 1
ATOM 1496 C C . GLY A 1 184 ? -21.845 24.452 5.064 1.00 92.62 184 GLY A C 1
ATOM 1497 O O . GLY A 1 184 ? -22.784 23.901 4.480 1.00 92.62 184 GLY A O 1
ATOM 1498 N N . THR A 1 185 ? -20.567 24.208 4.824 1.00 95.06 185 THR A N 1
ATOM 1499 C CA . THR A 1 185 ? -20.064 23.303 3.807 1.00 95.06 185 THR A CA 1
ATOM 1500 C C . THR A 1 185 ? -18.872 22.500 4.309 1.00 95.06 185 THR A C 1
ATOM 1502 O O . THR A 1 185 ? -18.113 22.957 5.165 1.00 95.06 185 THR A O 1
ATOM 1505 N N . PHE A 1 186 ? -18.686 21.336 3.702 1.00 94.50 186 PHE A N 1
ATOM 1506 C CA . PHE A 1 186 ? -17.547 20.451 3.890 1.00 94.50 186 PHE A CA 1
ATOM 1507 C C . PHE A 1 186 ? -16.868 20.194 2.545 1.00 94.50 186 PHE A C 1
ATOM 1509 O O . PHE A 1 186 ? -17.549 20.098 1.524 1.00 94.50 186 PHE A O 1
ATOM 1516 N N . GLN A 1 187 ? -15.544 20.065 2.538 1.00 93.38 187 GLN A N 1
ATOM 1517 C CA . GLN A 1 187 ? -14.786 19.686 1.345 1.00 93.38 187 GLN A CA 1
ATOM 1518 C C . GLN A 1 187 ? -13.643 18.751 1.736 1.00 93.38 187 GLN A C 1
ATOM 1520 O O . GLN A 1 187 ? -12.761 19.136 2.498 1.00 93.38 187 GLN A O 1
ATOM 1525 N N . LEU A 1 188 ? -13.656 17.531 1.203 1.00 90.62 188 LEU A N 1
ATOM 1526 C CA . LEU A 1 188 ? -12.586 16.550 1.377 1.00 90.62 188 LEU A CA 1
ATOM 1527 C C . LEU A 1 188 ? -11.698 16.553 0.129 1.00 90.62 188 LEU A C 1
ATOM 1529 O O . LEU A 1 188 ? -12.225 16.483 -0.983 1.00 90.62 188 LEU A O 1
ATOM 1533 N N . TYR A 1 189 ? -10.379 16.634 0.294 1.00 88.69 189 TYR A N 1
ATOM 1534 C CA . TYR A 1 189 ? -9.431 16.642 -0.822 1.00 88.69 189 TYR A CA 1
ATOM 1535 C C . TYR A 1 189 ? -8.094 15.975 -0.491 1.00 88.69 189 TYR A C 1
ATOM 1537 O O . TYR A 1 189 ? -7.698 15.902 0.669 1.00 88.69 189 TYR A O 1
ATOM 1545 N N . LEU A 1 190 ? -7.386 15.535 -1.530 1.00 85.19 190 LEU A N 1
ATOM 1546 C CA . LEU A 1 190 ? -5.998 15.086 -1.469 1.00 85.19 190 LEU A CA 1
ATOM 1547 C C . LEU A 1 190 ? -5.067 16.267 -1.777 1.00 85.19 190 LEU A C 1
ATOM 1549 O O . LEU A 1 190 ? -5.238 16.953 -2.787 1.00 85.19 190 LEU A O 1
ATOM 1553 N N . SER A 1 191 ? -4.117 16.536 -0.887 1.00 81.25 191 SER A N 1
ATOM 1554 C CA . SER A 1 191 ? -3.085 17.564 -1.075 1.00 81.25 191 SER A CA 1
ATOM 1555 C C . SER A 1 191 ? -1.945 17.075 -1.974 1.00 81.25 191 SER A C 1
ATOM 1557 O O . SER A 1 191 ? -1.755 15.873 -2.137 1.00 81.25 191 SER A O 1
ATOM 1559 N N . ASP A 1 192 ? -1.122 17.999 -2.476 1.00 76.12 192 ASP A N 1
ATOM 1560 C CA . ASP A 1 192 ? 0.070 17.679 -3.286 1.00 76.12 192 ASP A CA 1
ATOM 1561 C C . ASP A 1 192 ? 1.119 16.855 -2.515 1.00 76.12 192 ASP A C 1
ATOM 1563 O O . ASP A 1 192 ? 1.964 16.195 -3.107 1.00 76.12 192 ASP A O 1
ATOM 1567 N N . GLN A 1 193 ? 1.050 16.864 -1.179 1.00 70.94 193 GLN A N 1
ATOM 1568 C CA . GLN A 1 193 ? 1.866 16.029 -0.290 1.00 70.94 193 GLN A CA 1
ATOM 1569 C C . GLN A 1 193 ? 1.226 14.657 -0.016 1.00 70.94 193 GLN A C 1
ATOM 1571 O O . GLN A 1 193 ? 1.593 13.987 0.945 1.00 70.94 193 GLN A O 1
ATOM 1576 N N . ASN A 1 194 ? 0.228 14.265 -0.810 1.00 71.44 194 ASN A N 1
ATOM 1577 C CA . ASN A 1 194 ? -0.491 12.997 -0.711 1.00 71.44 194 ASN A CA 1
ATOM 1578 C C . ASN A 1 194 ? -1.218 12.767 0.632 1.00 71.44 194 ASN A C 1
ATOM 1580 O O . ASN A 1 194 ? -1.460 11.635 1.043 1.00 71.44 194 ASN A O 1
ATOM 1584 N N . ARG A 1 195 ? -1.591 13.849 1.330 1.00 79.75 195 ARG A N 1
ATOM 1585 C CA . ARG A 1 195 ? -2.377 13.796 2.579 1.00 79.75 195 ARG A CA 1
ATOM 1586 C C . ARG A 1 195 ? -3.831 14.157 2.320 1.00 79.75 195 ARG A C 1
ATOM 1588 O O . ARG A 1 195 ? -4.085 15.111 1.583 1.00 79.75 195 ARG A O 1
ATOM 1595 N N . ASN A 1 196 ? -4.765 13.447 2.951 1.00 85.38 196 ASN A N 1
ATOM 1596 C CA . ASN A 1 196 ? -6.188 13.786 2.916 1.00 85.38 196 ASN A CA 1
ATOM 1597 C C . ASN A 1 196 ? -6.473 14.953 3.863 1.00 85.38 196 ASN A C 1
ATOM 1599 O O . ASN A 1 196 ? -5.966 14.985 4.980 1.00 85.38 196 ASN A O 1
ATOM 1603 N N . HIS A 1 197 ? -7.298 15.895 3.430 1.00 91.31 197 HIS A N 1
ATOM 1604 C CA . HIS A 1 197 ? -7.674 17.082 4.184 1.00 91.31 197 HIS A CA 1
ATOM 1605 C C . HIS A 1 197 ? -9.188 17.258 4.181 1.00 91.31 197 HIS A C 1
ATOM 1607 O O . HIS A 1 197 ? -9.821 17.155 3.130 1.00 91.31 197 HIS A O 1
ATOM 1613 N N . LEU A 1 198 ? -9.761 17.581 5.340 1.00 93.94 198 LEU A N 1
ATOM 1614 C CA . LEU A 1 198 ? -11.141 18.030 5.457 1.00 93.94 198 LEU A CA 1
ATOM 1615 C C . LEU A 1 198 ? -11.172 19.523 5.780 1.00 93.94 198 LEU A C 1
ATOM 1617 O O . LEU A 1 198 ? -10.794 19.946 6.874 1.00 93.94 198 LEU A O 1
ATOM 1621 N N . VAL A 1 199 ? -11.728 20.294 4.849 1.00 95.31 199 VAL A N 1
ATOM 1622 C CA . VAL A 1 199 ? -12.136 21.677 5.084 1.00 95.31 199 V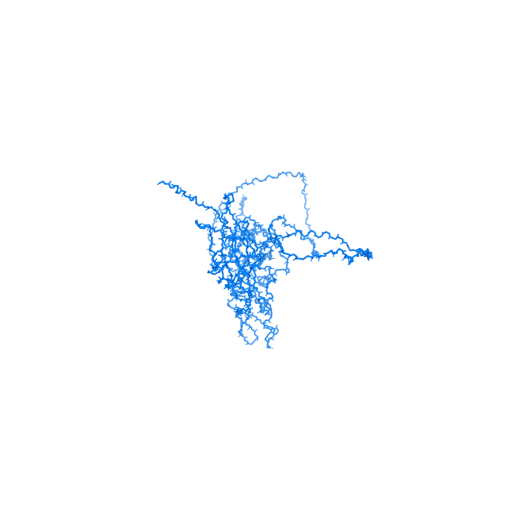AL A CA 1
ATOM 1623 C C . VAL A 1 199 ? -13.535 21.688 5.680 1.00 95.31 199 VAL A C 1
ATOM 1625 O O . VAL A 1 199 ? -14.481 21.146 5.100 1.00 95.31 199 VAL A O 1
ATOM 1628 N N . VAL A 1 200 ? -13.673 22.364 6.813 1.00 95.62 200 VAL A N 1
ATOM 1629 C CA . VAL A 1 200 ? -14.942 22.638 7.479 1.00 95.62 200 VAL A CA 1
ATOM 1630 C C . VAL A 1 200 ? -15.189 24.137 7.434 1.00 95.62 200 VAL A C 1
ATOM 1632 O O . VAL A 1 200 ? -14.370 24.914 7.914 1.00 95.62 200 VAL A O 1
ATOM 1635 N N . ASN A 1 201 ? -16.337 24.548 6.900 1.00 93.44 201 ASN A N 1
ATOM 1636 C CA . ASN A 1 201 ? -16.840 25.912 7.032 1.00 93.44 201 ASN A CA 1
ATOM 1637 C C . ASN A 1 201 ? -18.289 25.859 7.512 1.00 93.44 201 ASN A C 1
ATOM 1639 O O . ASN A 1 201 ? -19.209 25.749 6.704 1.00 93.44 201 ASN A O 1
ATOM 1643 N N . LEU A 1 202 ? -18.498 25.890 8.825 1.00 94.00 202 LEU A N 1
ATOM 1644 C CA . LEU A 1 202 ? -19.810 25.756 9.447 1.00 94.00 202 LEU A CA 1
ATOM 1645 C C . LEU A 1 202 ? -20.097 26.944 10.357 1.00 94.00 202 LEU A C 1
ATOM 1647 O O . LEU A 1 202 ? -19.238 27.375 11.116 1.00 94.00 202 LEU A O 1
ATOM 1651 N N . SER A 1 203 ? -21.320 27.462 10.301 1.00 90.75 203 SER A N 1
ATOM 1652 C CA . SER A 1 203 ? -21.779 28.543 11.165 1.00 90.75 203 SER A CA 1
ATOM 1653 C C . SER A 1 203 ? -23.129 28.235 11.796 1.00 90.75 203 SER A C 1
ATOM 1655 O O . SER A 1 203 ? -23.978 27.598 11.170 1.00 90.75 203 SER A O 1
ATOM 1657 N N . MET A 1 204 ? -23.316 28.721 13.020 1.00 88.94 204 MET A N 1
ATOM 1658 C CA . MET A 1 204 ? -24.561 28.682 13.776 1.00 88.94 204 MET A CA 1
ATOM 1659 C C . MET A 1 204 ? -24.996 30.116 14.090 1.00 88.94 204 MET A C 1
ATOM 1661 O O . MET A 1 204 ? -24.183 30.930 14.534 1.00 88.94 204 MET A O 1
ATOM 1665 N N . ILE A 1 205 ? -26.264 30.434 13.845 1.00 83.56 205 ILE A N 1
ATOM 1666 C CA . ILE A 1 205 ? -26.858 31.745 14.116 1.00 83.56 205 ILE A CA 1
ATOM 1667 C C . ILE A 1 205 ? -27.795 31.627 15.321 1.00 83.56 205 ILE A C 1
ATOM 1669 O O . ILE A 1 205 ? -28.826 30.967 15.239 1.00 83.56 205 ILE A O 1
ATOM 1673 N N . GLU A 1 206 ? -27.460 32.281 16.431 1.00 75.75 206 GLU A N 1
ATOM 1674 C CA . GLU A 1 206 ? -28.313 32.313 17.622 1.00 75.75 206 GLU A CA 1
ATOM 1675 C C . GLU A 1 206 ? -29.397 33.395 17.468 1.00 75.75 206 GLU A C 1
ATOM 1677 O O . GLU A 1 206 ? -29.099 34.589 17.339 1.00 75.75 206 GLU A O 1
ATOM 1682 N N . ASN A 1 207 ? -30.668 32.978 17.475 1.00 61.47 207 ASN A N 1
ATOM 1683 C CA . ASN A 1 207 ? -31.820 33.881 17.480 1.00 61.47 207 ASN A CA 1
ATOM 1684 C C . ASN A 1 207 ? -32.173 34.265 18.925 1.00 61.47 207 ASN A C 1
ATOM 1686 O O . ASN A 1 207 ? -32.545 33.415 19.728 1.00 61.47 207 ASN A O 1
ATOM 1690 N N . GLN A 1 208 ? -32.085 35.556 19.250 1.00 53.12 208 GLN A N 1
ATOM 1691 C CA . GLN A 1 208 ? -32.349 36.093 20.596 1.00 53.12 208 GLN A CA 1
ATOM 1692 C C . GLN A 1 208 ? -33.851 36.182 20.955 1.00 53.12 208 GLN A C 1
ATOM 1694 O O . GLN A 1 208 ? -34.180 36.530 22.087 1.00 53.12 208 GLN A O 1
ATOM 1699 N N . GLU A 1 209 ? -34.769 35.836 20.044 1.00 48.81 209 GLU A N 1
ATOM 1700 C CA . GLU A 1 209 ? -36.226 35.948 20.259 1.00 48.81 209 GLU A CA 1
ATOM 1701 C C . GLU A 1 209 ? -36.751 35.097 21.433 1.00 48.81 209 GLU A C 1
ATOM 1703 O O . GLU A 1 209 ? -37.801 35.389 21.999 1.00 48.81 209 GLU A O 1
ATOM 1708 N N . THR A 1 210 ? -36.016 34.075 21.877 1.00 43.31 210 THR A N 1
ATOM 1709 C CA . THR A 1 210 ? -36.450 33.185 22.967 1.00 43.31 210 THR A CA 1
ATOM 1710 C C . THR A 1 210 ? -36.180 33.718 24.380 1.00 43.31 210 THR A C 1
ATOM 1712 O O . THR A 1 210 ? -36.678 33.131 25.341 1.00 43.31 210 THR A O 1
ATOM 1715 N N . LYS A 1 211 ? -35.451 34.835 24.552 1.00 42.41 211 LYS A N 1
ATOM 1716 C CA . LYS A 1 211 ? -35.173 35.424 25.883 1.00 42.41 211 LYS A CA 1
ATOM 1717 C C . LYS A 1 211 ? -36.064 36.608 26.272 1.00 42.41 211 LYS A C 1
ATOM 1719 O O . LYS A 1 211 ? -36.109 36.951 27.453 1.00 42.41 211 LYS A O 1
ATOM 1724 N N . GLU A 1 212 ? -36.803 37.211 25.342 1.00 42.41 212 GLU A N 1
ATOM 1725 C CA . GLU A 1 212 ? -37.591 38.421 25.638 1.00 42.41 212 GLU A CA 1
ATOM 1726 C C . GLU A 1 212 ? -38.925 38.157 26.354 1.00 42.41 212 GLU A C 1
ATOM 1728 O O . GLU A 1 212 ? -39.448 39.058 27.009 1.00 42.41 212 GLU A O 1
ATOM 1733 N N . HIS A 1 213 ? -39.431 36.918 26.372 1.00 37.03 213 HIS A N 1
ATOM 1734 C CA . HIS A 1 213 ? -40.687 36.609 27.072 1.00 37.03 213 HIS A CA 1
ATOM 1735 C C . HIS A 1 213 ? -40.620 36.712 28.610 1.00 37.03 213 HIS A C 1
ATOM 1737 O O . HIS A 1 213 ? -41.657 36.621 29.264 1.00 37.03 213 HIS A O 1
ATOM 1743 N N . ILE A 1 214 ? -39.438 36.933 29.203 1.00 42.16 214 ILE A N 1
ATOM 1744 C CA . ILE A 1 214 ? -39.273 37.108 30.661 1.00 42.16 214 ILE A CA 1
ATOM 1745 C C . ILE A 1 214 ? -39.054 38.586 31.053 1.00 42.16 214 ILE A C 1
ATOM 1747 O O . ILE A 1 214 ? -39.199 38.939 32.220 1.00 42.16 214 ILE A O 1
ATOM 1751 N N . LEU A 1 215 ? -38.784 39.488 30.102 1.00 40.66 215 LEU A N 1
ATOM 1752 C CA . LEU A 1 215 ? -38.473 40.899 30.397 1.00 40.66 215 LEU A CA 1
ATOM 1753 C C . LEU A 1 215 ? -39.590 41.883 30.015 1.00 40.66 215 LEU A C 1
ATOM 1755 O O . LEU A 1 215 ? -39.543 43.045 30.414 1.00 40.66 215 LEU A O 1
ATOM 1759 N N . SER A 1 216 ? -40.636 41.433 29.318 1.00 41.81 216 SER A N 1
ATOM 1760 C CA . SER A 1 216 ? -41.732 42.290 28.845 1.00 41.81 216 SER A CA 1
ATOM 1761 C C . SER A 1 216 ? -42.898 42.477 29.834 1.00 41.81 216 SER A C 1
ATOM 1763 O O . SER A 1 216 ? -43.957 42.958 29.437 1.00 41.81 216 SER A O 1
ATOM 1765 N N . ALA A 1 217 ? -42.743 42.125 31.118 1.00 43.91 217 ALA A N 1
ATOM 1766 C CA . ALA A 1 217 ? -43.785 42.344 32.135 1.00 43.91 217 ALA A CA 1
ATOM 1767 C C . ALA A 1 217 ? -43.640 43.659 32.929 1.00 43.91 217 ALA A C 1
ATOM 1769 O O . ALA A 1 217 ? -44.522 44.001 33.713 1.00 43.91 217 ALA A O 1
ATOM 1770 N N . THR A 1 218 ? -42.578 44.437 32.717 1.00 44.06 218 THR A N 1
ATOM 1771 C CA . THR A 1 218 ? -42.401 45.734 33.387 1.00 44.06 218 THR A CA 1
ATOM 1772 C C . THR A 1 218 ? -41.781 46.744 32.441 1.00 44.06 218 THR A C 1
ATOM 1774 O O . THR A 1 218 ? -40.568 46.916 32.425 1.00 44.06 218 THR A O 1
ATOM 1777 N N . ASN A 1 219 ? -42.625 47.377 31.627 1.00 39.62 219 ASN A N 1
ATOM 1778 C CA . ASN A 1 219 ? -42.663 48.826 31.397 1.00 39.62 219 ASN A CA 1
ATOM 1779 C C . ASN A 1 219 ? -43.433 49.113 30.106 1.00 39.62 219 ASN A C 1
ATOM 1781 O O . ASN A 1 219 ? -42.930 48.952 28.997 1.00 39.62 219 ASN A O 1
ATOM 1785 N N . GLN A 1 220 ? -44.666 49.587 30.268 1.00 47.09 220 GLN A N 1
ATOM 1786 C CA . GLN A 1 220 ? -45.334 50.361 29.232 1.00 47.09 220 GLN A CA 1
ATOM 1787 C C . GLN A 1 220 ? -44.550 51.663 29.045 1.00 47.09 220 GLN A C 1
ATOM 1789 O O . GLN A 1 220 ? -44.434 52.430 29.998 1.00 47.09 220 GLN A O 1
ATOM 1794 N N . ASN A 1 221 ? -43.987 51.882 27.854 1.00 39.81 221 ASN A N 1
ATOM 1795 C CA . ASN A 1 221 ? -44.054 53.142 27.100 1.00 39.81 221 ASN A CA 1
ATOM 1796 C C . ASN A 1 221 ? -43.167 53.076 25.843 1.00 39.81 221 ASN A C 1
ATOM 1798 O O . ASN A 1 221 ? -41.955 52.918 25.936 1.00 39.81 221 ASN A O 1
ATOM 1802 N N . ASN A 1 222 ? -43.822 53.232 24.687 1.00 44.25 222 ASN A N 1
ATOM 1803 C CA . ASN A 1 222 ? -43.348 53.742 23.396 1.00 44.25 222 ASN A CA 1
ATOM 1804 C C . ASN A 1 222 ? -41.841 53.707 23.095 1.00 44.25 222 ASN A C 1
ATOM 1806 O O . ASN A 1 222 ? -41.115 54.563 23.578 1.00 44.25 222 ASN A O 1
ATOM 1810 N N . PHE A 1 223 ? -41.439 52.872 22.132 1.00 36.84 223 PHE A N 1
ATOM 1811 C CA . PHE A 1 223 ? -40.642 53.281 20.965 1.00 36.84 223 PHE A CA 1
ATOM 1812 C C . PHE A 1 223 ? -40.730 52.181 19.897 1.00 36.84 223 PHE A C 1
ATOM 1814 O O . PHE A 1 223 ? -40.117 51.126 20.026 1.00 36.84 223 PHE A O 1
ATOM 1821 N N . GLU A 1 224 ? -41.457 52.445 18.808 1.00 47.78 224 GLU A N 1
ATOM 1822 C CA . GLU A 1 224 ? -41.209 51.759 17.542 1.00 47.78 224 GLU A CA 1
ATOM 1823 C C . GLU A 1 224 ? -39.793 52.118 17.078 1.00 47.78 224 GLU A C 1
ATOM 1825 O O . GLU A 1 224 ? -39.516 53.225 16.612 1.00 47.78 224 GLU A O 1
ATOM 1830 N N . LYS A 1 225 ? -38.873 51.168 17.207 1.00 39.94 225 LYS A N 1
ATOM 1831 C CA . LYS A 1 225 ? -37.683 51.087 16.368 1.00 39.94 225 LYS A CA 1
ATOM 1832 C C . LYS A 1 225 ? -37.532 49.634 15.960 1.00 39.94 225 LYS A C 1
ATOM 1834 O O . LYS A 1 225 ? -37.246 48.790 16.799 1.00 39.94 225 LYS A O 1
ATOM 1839 N N . ASN A 1 226 ? -37.656 49.380 14.659 1.00 39.84 226 ASN A N 1
ATOM 1840 C CA . ASN A 1 226 ? -37.110 48.196 14.001 1.00 39.84 226 ASN A CA 1
ATOM 1841 C C . ASN A 1 226 ? -35.583 48.181 14.201 1.00 39.84 226 ASN A C 1
ATOM 1843 O O . ASN A 1 226 ? -34.815 48.555 13.314 1.00 39.84 226 ASN A O 1
ATOM 1847 N N . GLN A 1 227 ? -35.126 47.815 15.397 1.00 42.44 227 GLN A N 1
ATOM 1848 C CA . GLN A 1 227 ? -33.751 47.415 15.629 1.00 42.44 227 GLN A CA 1
ATOM 1849 C C . GLN A 1 227 ? -33.638 45.980 15.133 1.00 42.44 227 GLN A C 1
ATOM 1851 O O . GLN A 1 227 ? -34.167 45.056 15.737 1.00 42.44 227 GLN A O 1
ATOM 1856 N N . LYS A 1 228 ? -32.968 45.811 13.991 1.00 47.56 228 LYS A N 1
ATOM 1857 C CA . LYS A 1 228 ? -32.511 44.512 13.498 1.00 47.56 228 LYS A CA 1
ATOM 1858 C C . LYS A 1 228 ? -31.652 43.909 14.614 1.00 47.56 228 LYS A C 1
ATOM 1860 O O . LYS A 1 228 ? -30.531 44.372 14.830 1.00 47.56 228 LYS A O 1
ATOM 1865 N N . ILE A 1 229 ? -32.221 42.981 15.381 1.00 46.66 229 ILE A N 1
ATOM 1866 C CA . ILE A 1 229 ? -31.542 42.347 16.511 1.00 46.66 229 ILE A CA 1
ATOM 1867 C C . ILE A 1 229 ? -30.263 41.707 15.950 1.00 46.66 229 ILE A C 1
ATOM 1869 O O . ILE A 1 229 ? -30.341 40.981 14.954 1.00 46.66 229 ILE A O 1
ATOM 1873 N N . PRO A 1 230 ? -29.070 42.014 16.487 1.00 49.03 230 PRO A N 1
ATOM 1874 C CA . PRO A 1 230 ? -27.844 41.418 15.987 1.00 49.03 230 PRO A CA 1
ATOM 1875 C C . PRO A 1 230 ? -27.884 39.918 16.280 1.00 49.03 230 PRO A C 1
ATOM 1877 O O . PRO A 1 230 ? -27.810 39.501 17.433 1.00 49.03 230 PRO A O 1
ATOM 1880 N N . HIS A 1 231 ? -28.011 39.101 15.237 1.00 61.41 231 HIS A N 1
ATOM 1881 C CA . HIS A 1 231 ? -27.851 37.664 15.393 1.00 61.41 231 HIS A CA 1
ATOM 1882 C C . HIS A 1 231 ? -26.389 37.363 15.729 1.00 61.41 231 HIS A C 1
ATOM 1884 O O . HIS A 1 231 ? -25.483 37.782 15.000 1.00 61.41 231 HIS A O 1
ATOM 1890 N N . ILE A 1 232 ? -26.150 36.636 16.820 1.00 74.12 232 ILE A N 1
ATOM 1891 C CA . ILE A 1 232 ? -24.801 36.190 17.165 1.00 74.12 232 ILE A CA 1
ATOM 1892 C C . ILE A 1 232 ? -24.457 35.029 16.231 1.00 74.12 232 ILE A C 1
ATOM 1894 O O . ILE A 1 232 ? -25.201 34.053 16.145 1.00 74.12 232 ILE A O 1
ATOM 1898 N N . ARG A 1 233 ? -23.346 35.154 15.499 1.00 81.38 233 ARG A N 1
ATOM 1899 C CA . ARG A 1 233 ? -22.835 34.104 14.616 1.00 81.38 233 ARG A CA 1
ATOM 1900 C C . ARG A 1 233 ? -21.642 33.425 15.271 1.00 81.38 233 ARG A C 1
ATOM 1902 O O . ARG A 1 233 ? -20.646 34.076 15.567 1.00 81.38 233 ARG A O 1
ATOM 1909 N N . TYR A 1 234 ? -21.737 32.115 15.406 1.00 86.69 234 TYR A N 1
ATOM 1910 C CA . TYR A 1 234 ? -20.653 31.226 15.799 1.00 86.69 234 TYR A CA 1
ATOM 1911 C C . TYR A 1 234 ? -20.133 30.508 14.557 1.00 86.69 234 TYR A C 1
ATOM 1913 O O . TYR A 1 234 ? -20.943 30.121 13.715 1.00 86.69 234 TYR A O 1
ATOM 1921 N N . GLN A 1 235 ? -18.817 30.352 14.400 1.00 89.81 235 GLN A N 1
ATOM 1922 C CA . GLN A 1 235 ? -18.236 29.800 13.173 1.00 89.81 235 GLN A CA 1
ATOM 1923 C C . GLN A 1 235 ? -17.037 28.895 13.456 1.00 89.81 235 GLN A C 1
ATOM 1925 O O . GLN A 1 235 ? -16.156 29.241 14.234 1.00 89.81 235 GLN A O 1
ATOM 1930 N N . ILE A 1 236 ? -16.996 27.764 12.756 1.00 88.62 236 ILE A N 1
ATOM 1931 C CA . ILE A 1 236 ? -15.833 26.896 12.598 1.00 88.62 236 ILE A CA 1
ATOM 1932 C C . ILE A 1 236 ? -15.380 27.028 11.146 1.00 88.62 236 ILE A C 1
ATOM 1934 O O . ILE A 1 236 ? -16.134 26.689 10.231 1.00 88.62 236 ILE A O 1
ATOM 1938 N N . GLN A 1 237 ? -14.163 27.528 10.944 1.00 93.25 237 GLN A N 1
ATOM 1939 C CA . GLN A 1 237 ? -13.489 27.551 9.651 1.00 93.25 237 GLN A CA 1
ATOM 1940 C C . GLN A 1 237 ? -12.092 26.962 9.827 1.00 93.25 237 GLN A C 1
ATOM 1942 O O . GLN A 1 237 ? -11.216 27.618 10.382 1.00 93.25 237 GLN A O 1
ATOM 1947 N N . ASP A 1 238 ? -11.910 25.721 9.392 1.00 90.31 238 ASP A N 1
ATOM 1948 C CA . ASP A 1 238 ? -10.690 24.956 9.649 1.00 90.31 238 ASP A CA 1
ATOM 1949 C C . ASP A 1 238 ? -10.393 23.998 8.484 1.00 90.31 238 ASP A C 1
ATOM 1951 O O . ASP A 1 238 ? -11.299 23.604 7.745 1.00 90.31 238 ASP A O 1
ATOM 1955 N N . ASP A 1 239 ? -9.126 23.639 8.315 1.00 91.75 239 ASP A N 1
ATOM 1956 C CA . ASP A 1 239 ? -8.616 22.707 7.306 1.00 91.75 239 ASP A CA 1
ATOM 1957 C C . ASP A 1 239 ? -7.666 21.738 8.016 1.00 91.75 239 ASP A C 1
ATOM 1959 O O . ASP A 1 239 ? -6.535 22.090 8.363 1.00 91.75 239 ASP A O 1
ATOM 1963 N N . LYS A 1 240 ? -8.152 20.521 8.284 1.00 88.62 240 LYS A N 1
ATOM 1964 C CA . LYS A 1 240 ? -7.401 19.511 9.035 1.00 88.62 240 LYS A CA 1
ATOM 1965 C C . LYS A 1 240 ? -6.993 18.352 8.152 1.00 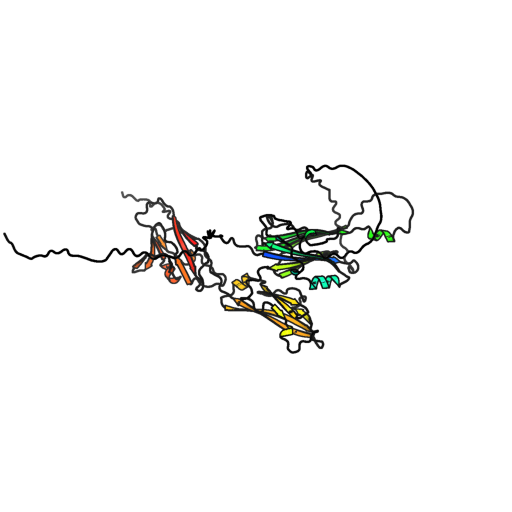88.62 240 LYS A C 1
ATOM 1967 O O . LYS A 1 240 ? -7.796 17.840 7.375 1.00 88.62 240 LYS A O 1
ATOM 1972 N N . ILE A 1 241 ? -5.765 17.888 8.363 1.00 85.62 241 ILE A N 1
ATOM 1973 C CA . ILE A 1 241 ? -5.304 16.601 7.848 1.00 85.62 241 ILE A CA 1
ATOM 1974 C C . ILE A 1 241 ? -6.152 15.501 8.490 1.00 85.62 241 ILE A C 1
ATOM 1976 O O . ILE A 1 241 ? -6.336 15.475 9.710 1.00 85.62 241 ILE A O 1
ATOM 1980 N N . MET A 1 242 ? -6.665 14.613 7.648 1.00 85.25 242 MET A N 1
ATOM 1981 C CA . MET A 1 242 ? -7.446 13.449 8.028 1.00 85.25 242 MET A CA 1
ATOM 1982 C C . MET A 1 242 ? -6.595 12.206 7.824 1.00 85.25 242 MET A C 1
ATOM 1984 O O . MET A 1 242 ? -6.216 11.866 6.702 1.00 85.25 242 MET A O 1
ATOM 1988 N N . GLU A 1 243 ? -6.309 11.528 8.923 1.00 75.44 243 GLU A N 1
ATOM 1989 C CA . GLU A 1 243 ? -5.648 10.230 8.910 1.00 75.44 243 GLU A CA 1
ATOM 1990 C C . GLU A 1 243 ? -6.700 9.121 8.837 1.00 75.44 243 GLU A C 1
ATOM 1992 O O . GLU A 1 243 ? -7.863 9.298 9.215 1.00 75.44 243 GLU A O 1
ATOM 1997 N N . LEU A 1 244 ? -6.317 7.980 8.271 1.00 69.50 244 LEU A N 1
ATOM 1998 C CA . LEU A 1 244 ? -7.249 6.892 8.021 1.00 69.50 244 LEU A CA 1
ATOM 1999 C C . LEU A 1 244 ? -7.764 6.294 9.334 1.00 69.50 244 LEU A C 1
ATOM 2001 O O . LEU A 1 244 ? -6.994 5.961 10.225 1.00 69.50 244 LEU A O 1
ATOM 2005 N N . ASN A 1 245 ? -9.084 6.152 9.439 1.00 64.25 245 ASN A N 1
ATOM 2006 C CA . ASN A 1 245 ? -9.821 5.702 10.624 1.00 64.25 245 ASN A CA 1
ATOM 2007 C C . ASN A 1 245 ? -9.618 6.552 11.881 1.00 64.25 245 ASN A C 1
ATOM 2009 O O . ASN A 1 245 ? -10.110 6.176 12.944 1.00 64.25 245 ASN A O 1
ATOM 2013 N N . ASP A 1 246 ? -8.979 7.714 11.757 1.00 69.81 246 ASP A N 1
ATOM 2014 C CA . ASP A 1 246 ? -8.834 8.683 12.830 1.00 69.81 246 ASP A CA 1
ATOM 2015 C C . ASP A 1 246 ? -10.144 9.451 13.061 1.00 69.81 246 ASP A C 1
ATOM 2017 O O . ASP A 1 246 ? -10.957 9.649 12.147 1.00 69.81 246 ASP A O 1
ATOM 2021 N N . ILE A 1 247 ? -10.344 9.879 14.308 1.00 78.88 247 ILE A N 1
ATOM 2022 C CA . ILE A 1 247 ? -11.466 10.715 14.714 1.00 78.88 247 ILE A CA 1
ATOM 2023 C C . ILE A 1 247 ? -10.948 12.104 15.049 1.00 78.88 247 ILE A C 1
ATOM 2025 O O . ILE A 1 247 ? -10.256 12.317 16.045 1.00 78.88 247 ILE A O 1
ATOM 2029 N N . ARG A 1 248 ? -11.349 13.079 14.237 1.00 83.31 248 ARG A N 1
ATOM 2030 C CA . ARG A 1 248 ? -10.997 14.485 14.426 1.00 83.31 248 ARG A CA 1
ATOM 2031 C C . ARG A 1 248 ? -12.172 15.261 14.996 1.00 83.31 248 ARG A C 1
ATOM 2033 O O . ARG A 1 248 ? -13.322 15.076 14.599 1.00 83.31 248 ARG A O 1
ATOM 2040 N N . TYR A 1 249 ? -11.839 16.167 15.906 1.00 85.50 249 TYR A N 1
ATOM 2041 C CA . TYR A 1 249 ? -12.772 17.097 16.528 1.00 85.50 249 TYR A CA 1
ATOM 2042 C C . TYR A 1 249 ? -12.567 18.487 15.944 1.00 85.50 249 TYR A C 1
ATOM 2044 O O . TYR A 1 249 ? -11.430 18.946 15.785 1.00 85.50 249 TYR A O 1
ATOM 2052 N N . PHE A 1 250 ? -13.665 19.157 15.630 1.00 85.81 250 PHE A N 1
ATOM 2053 C CA . PHE A 1 250 ? -13.696 20.581 15.340 1.00 85.81 250 PHE A CA 1
ATOM 2054 C C . PHE A 1 250 ? -14.512 21.236 16.442 1.00 85.81 250 PHE A C 1
ATOM 2056 O O . PHE A 1 250 ? -15.734 21.083 16.479 1.00 85.81 250 PHE A O 1
ATOM 2063 N N . ASP A 1 251 ? -13.823 21.916 17.351 1.00 76.94 251 ASP A N 1
ATOM 2064 C CA . ASP A 1 251 ? -14.426 22.436 18.570 1.00 76.94 251 ASP A CA 1
ATOM 2065 C C . ASP A 1 251 ? -14.739 23.925 18.438 1.00 76.94 251 ASP A C 1
ATOM 2067 O O . ASP A 1 251 ? -13.947 24.714 17.919 1.00 76.94 251 ASP A O 1
ATOM 2071 N N . HIS A 1 252 ? -15.901 24.314 18.952 1.00 83.50 252 HIS A N 1
ATOM 2072 C CA . HIS A 1 252 ? -16.282 25.701 19.172 1.00 83.50 252 HIS A CA 1
ATOM 2073 C C . HIS A 1 252 ? -17.072 25.784 20.490 1.00 83.50 252 HIS A C 1
ATOM 2075 O O . HIS A 1 252 ? -17.834 24.870 20.791 1.00 83.50 252 HIS A O 1
ATOM 2081 N N . PRO A 1 253 ? -17.013 26.886 21.261 1.00 73.50 253 PRO A N 1
ATOM 2082 C CA . PRO A 1 253 ? -17.737 27.033 22.538 1.00 73.50 253 PRO A CA 1
ATOM 2083 C C . PRO A 1 253 ? -19.272 26.847 22.520 1.00 73.50 253 PRO A C 1
ATOM 2085 O O . PRO A 1 253 ? -19.926 27.001 23.547 1.00 73.50 253 PRO A O 1
ATOM 2088 N N . LYS A 1 254 ? -19.879 26.590 21.356 1.00 82.94 254 LYS A N 1
ATOM 2089 C CA . LYS A 1 254 ? -21.339 26.532 21.154 1.00 82.94 254 LYS A CA 1
ATOM 2090 C C . LYS A 1 254 ? -21.800 25.335 20.343 1.00 82.94 254 LYS A C 1
ATOM 2092 O O . LYS A 1 254 ? -22.881 24.824 20.598 1.00 82.94 254 LYS A O 1
ATOM 2097 N N . PHE A 1 255 ? -20.962 24.819 19.455 1.00 91.06 255 PHE A N 1
ATOM 2098 C CA . PHE A 1 255 ? -21.220 23.582 18.733 1.00 91.06 255 PHE A CA 1
ATOM 2099 C C . PHE A 1 255 ? -19.897 22.905 18.383 1.00 91.06 255 PHE A C 1
ATOM 2101 O O . PHE A 1 255 ? -18.846 23.530 18.456 1.00 91.06 255 PHE A O 1
ATOM 2108 N N . GLY A 1 256 ? -19.937 21.636 18.010 1.00 89.69 256 GLY A N 1
ATOM 2109 C CA . GLY A 1 256 ? -18.759 20.895 17.593 1.00 89.69 256 GLY A CA 1
ATOM 2110 C C . GLY A 1 256 ? -19.077 19.907 16.484 1.00 89.69 256 GLY A C 1
ATOM 2111 O O . GLY A 1 256 ? -20.242 19.644 16.160 1.00 89.69 256 GLY A O 1
ATOM 2112 N N . ILE A 1 257 ? -18.018 19.372 15.884 1.00 94.12 257 ILE A N 1
ATOM 2113 C CA . ILE A 1 257 ? -18.104 18.335 14.859 1.00 94.12 257 ILE A CA 1
ATOM 2114 C C . ILE A 1 257 ? -17.141 17.212 15.215 1.00 94.12 257 ILE A C 1
ATOM 2116 O O . ILE A 1 257 ? -15.955 17.454 15.422 1.00 94.12 257 ILE A O 1
ATOM 2120 N N . ILE A 1 258 ? -17.653 15.987 15.251 1.00 89.31 258 ILE A N 1
ATOM 2121 C CA . ILE A 1 258 ? -16.849 14.765 15.305 1.00 89.31 258 ILE A CA 1
ATOM 2122 C C . ILE A 1 258 ? -16.816 14.196 13.899 1.00 89.31 258 ILE A C 1
ATOM 2124 O O . ILE A 1 258 ? -17.872 14.012 13.299 1.00 89.31 258 ILE A O 1
ATOM 2128 N N . VAL A 1 259 ? -15.630 13.918 13.375 1.00 92.12 259 VAL A N 1
ATOM 2129 C CA . VAL A 1 259 ? -15.437 13.408 12.018 1.00 92.12 259 VAL A CA 1
ATOM 2130 C C . VAL A 1 259 ? -14.603 12.140 12.074 1.00 92.12 259 VAL A C 1
ATOM 2132 O O . VAL A 1 259 ? -13.554 12.145 12.704 1.00 92.12 259 VAL A O 1
ATOM 2135 N N . LYS A 1 260 ? -15.030 11.094 11.369 1.00 84.94 260 LYS A N 1
ATOM 2136 C CA . LYS A 1 260 ? -14.280 9.860 11.135 1.00 84.94 260 LYS A CA 1
ATOM 2137 C C . LYS A 1 260 ? -14.027 9.685 9.640 1.00 84.94 260 LYS A C 1
ATOM 2139 O O . LYS A 1 260 ? -14.956 9.783 8.840 1.00 84.94 260 LYS A O 1
ATOM 2144 N N . PHE A 1 261 ? -12.783 9.419 9.267 1.00 84.88 261 PHE A N 1
ATOM 2145 C CA . PHE A 1 261 ? -12.373 9.162 7.884 1.00 84.88 261 PHE A CA 1
ATOM 2146 C C . PHE A 1 261 ? -12.091 7.667 7.704 1.00 84.88 261 PHE A C 1
ATOM 2148 O O . PHE A 1 261 ? -11.439 7.094 8.554 1.00 84.88 261 PHE A O 1
ATOM 2155 N N . ILE A 1 262 ? -12.598 6.996 6.671 1.00 78.06 262 ILE A N 1
ATOM 2156 C CA . ILE A 1 262 ? -12.637 5.524 6.566 1.00 78.06 262 ILE A CA 1
ATOM 2157 C C . ILE A 1 262 ? -12.177 5.084 5.167 1.00 78.06 262 ILE A C 1
ATOM 2159 O O . ILE A 1 262 ? -12.615 5.653 4.166 1.00 78.06 262 ILE A O 1
ATOM 2163 N N . SER A 1 263 ? -11.338 4.044 5.072 1.00 67.94 263 SER A N 1
ATOM 2164 C CA . SER A 1 263 ? -11.018 3.395 3.784 1.00 67.94 263 SER A CA 1
ATOM 2165 C C . SER A 1 263 ? -12.165 2.496 3.340 1.00 67.94 263 SER A C 1
ATOM 2167 O O . SER A 1 263 ? -12.696 1.737 4.143 1.00 67.94 263 SER A O 1
ATOM 2169 N N . THR A 1 264 ? -12.535 2.541 2.059 1.00 57.03 264 THR A N 1
ATOM 2170 C CA . THR A 1 264 ? -13.552 1.622 1.506 1.00 57.03 264 THR A CA 1
ATOM 2171 C C . THR A 1 264 ? -12.963 0.356 0.877 1.00 57.03 264 THR A C 1
ATOM 2173 O O . THR A 1 264 ? -13.715 -0.524 0.455 1.00 57.03 264 THR A O 1
ATOM 2176 N N . ASN A 1 265 ? -11.634 0.221 0.852 1.00 52.09 265 ASN A N 1
ATOM 2177 C CA . ASN A 1 265 ? -10.950 -0.949 0.306 1.00 52.09 265 ASN A CA 1
ATOM 2178 C C . ASN A 1 265 ? -10.860 -2.067 1.357 1.00 52.09 265 ASN A C 1
ATOM 2180 O O . ASN A 1 265 ? -9.792 -2.355 1.885 1.00 52.09 265 ASN A O 1
ATOM 2184 N N . ASN A 1 266 ? -11.982 -2.732 1.632 1.00 46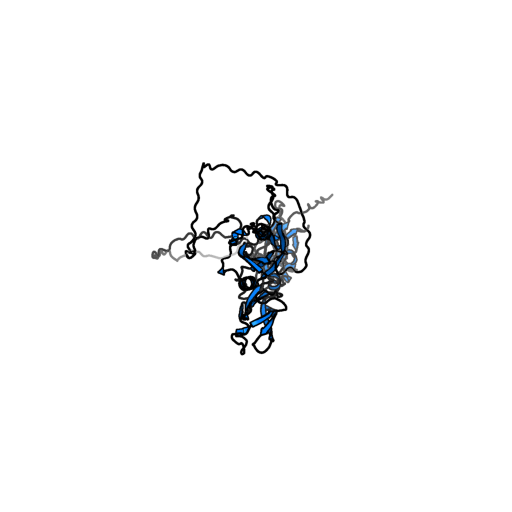.03 266 ASN A N 1
ATOM 2185 C CA . ASN A 1 266 ? -12.028 -3.886 2.542 1.00 46.03 266 ASN A CA 1
ATOM 2186 C C . ASN A 1 266 ? -11.493 -5.192 1.913 1.00 46.03 266 ASN A C 1
ATOM 2188 O O . ASN A 1 266 ? -11.491 -6.224 2.569 1.00 46.03 266 ASN A O 1
ATOM 2192 N N . ASN A 1 267 ? -11.031 -5.175 0.655 1.00 38.50 267 ASN A N 1
ATOM 2193 C CA . ASN A 1 267 ? -10.693 -6.398 -0.086 1.00 38.50 267 ASN A CA 1
ATOM 2194 C C . ASN A 1 267 ? -9.193 -6.781 -0.080 1.00 38.50 267 ASN A C 1
ATOM 2196 O O . ASN A 1 267 ? -8.868 -7.836 -0.615 1.00 38.50 267 ASN A O 1
ATOM 2200 N N . LYS A 1 268 ? -8.281 -5.977 0.502 1.00 43.62 268 LYS A N 1
ATOM 2201 C CA . LYS A 1 268 ? -6.832 -6.313 0.612 1.00 43.62 268 LYS A CA 1
ATOM 2202 C C . LYS A 1 268 ? -6.450 -6.915 1.984 1.00 43.62 268 LYS A C 1
ATOM 2204 O O . LYS A 1 268 ? -5.327 -7.370 2.152 1.00 43.62 268 LYS A O 1
ATOM 2209 N N . LEU A 1 269 ? -7.364 -6.931 2.960 1.00 49.69 269 LEU A N 1
ATOM 2210 C CA . LEU A 1 269 ? -7.054 -7.255 4.362 1.00 49.69 269 LEU A CA 1
ATOM 2211 C C . LEU A 1 269 ? -6.927 -8.769 4.641 1.00 49.69 269 LEU A C 1
ATOM 2213 O O . LEU A 1 269 ? -6.018 -9.167 5.370 1.00 49.69 269 LEU A O 1
ATOM 2217 N N . ALA A 1 270 ? -7.742 -9.610 3.988 1.00 47.69 270 ALA A N 1
ATOM 2218 C CA . ALA A 1 270 ? -8.036 -10.976 4.460 1.00 47.69 270 ALA A CA 1
ATOM 2219 C C . ALA A 1 270 ? -6.880 -11.981 4.389 1.00 47.69 270 ALA A C 1
ATOM 2221 O O . ALA A 1 270 ? -7.030 -13.129 4.801 1.00 47.69 270 ALA A O 1
ATOM 2222 N N . SER A 1 271 ? -5.732 -11.576 3.850 1.00 60.25 271 SER A N 1
ATOM 2223 C CA . SER A 1 271 ? -4.526 -12.408 3.755 1.00 60.25 271 SER A CA 1
ATOM 2224 C C . SER A 1 271 ? -3.314 -11.812 4.473 1.00 60.25 271 SER A C 1
ATOM 2226 O O . SER A 1 271 ? -2.341 -12.524 4.680 1.00 60.25 271 SER A O 1
ATOM 2228 N N . ILE A 1 272 ? -3.364 -10.528 4.835 1.00 78.88 272 ILE A N 1
ATOM 2229 C CA . ILE A 1 272 ? -2.228 -9.769 5.379 1.00 78.88 272 ILE A CA 1
ATOM 2230 C C . ILE A 1 272 ? -2.456 -9.463 6.859 1.00 78.88 272 ILE A C 1
ATOM 2232 O O . ILE A 1 272 ? -1.506 -9.469 7.629 1.00 78.88 272 ILE A O 1
ATOM 2236 N N . VAL A 1 273 ? -3.701 -9.214 7.274 1.00 85.88 273 VAL A N 1
ATOM 2237 C CA . VAL A 1 273 ? -4.047 -8.835 8.649 1.00 85.88 273 VAL A CA 1
ATOM 2238 C C . VAL A 1 273 ? -4.901 -9.923 9.285 1.00 85.88 273 VAL A C 1
ATOM 2240 O O . VAL A 1 273 ? -5.940 -10.300 8.749 1.00 85.88 273 VAL A O 1
ATOM 2243 N N . SER A 1 274 ? -4.496 -10.406 10.459 1.00 89.31 274 SER A N 1
ATOM 2244 C CA . SER A 1 274 ? -5.258 -11.406 11.205 1.00 89.31 274 SER A CA 1
ATOM 2245 C C . SER A 1 274 ? -5.132 -11.208 12.720 1.00 89.31 274 SER A C 1
ATOM 2247 O O . SER A 1 274 ? -4.013 -11.149 13.224 1.00 89.31 274 SER A O 1
ATOM 2249 N N . PRO A 1 275 ? -6.240 -11.180 13.482 1.00 90.25 275 PRO A N 1
ATOM 2250 C CA . PRO A 1 275 ? -7.630 -11.191 13.018 1.00 90.25 275 PRO A CA 1
ATOM 2251 C C . PRO A 1 275 ? -8.098 -9.825 12.473 1.00 90.25 275 PRO A C 1
ATOM 2253 O O . PRO A 1 275 ? -7.717 -8.765 12.972 1.00 90.25 275 PRO A O 1
ATOM 2256 N N . GLU A 1 276 ? -8.984 -9.841 11.472 1.00 81.88 276 GLU A N 1
ATOM 2257 C CA . GLU A 1 276 ? -9.634 -8.625 10.944 1.00 81.88 276 GLU A CA 1
ATOM 2258 C C . GLU A 1 276 ? -10.753 -8.099 11.853 1.00 81.88 276 GLU A C 1
ATOM 2260 O O . GLU A 1 276 ? -11.094 -6.919 11.870 1.00 81.88 276 GLU A O 1
ATOM 2265 N N . SER A 1 277 ? -11.394 -9.002 12.587 1.00 86.62 277 SER A N 1
ATOM 2266 C CA . SER A 1 277 ? -12.462 -8.694 13.528 1.00 86.62 277 SER A CA 1
ATOM 2267 C C . SER A 1 277 ? -12.647 -9.856 14.491 1.00 86.62 277 SER A C 1
ATOM 2269 O O . SER A 1 277 ? -12.203 -10.975 14.232 1.00 86.62 277 SER A O 1
ATOM 2271 N N . GLY A 1 278 ? -13.321 -9.598 15.603 1.00 86.50 278 GLY A N 1
ATOM 2272 C CA . GLY A 1 278 ? -13.601 -10.632 16.585 1.00 86.50 278 GLY A CA 1
ATOM 2273 C C . GLY A 1 278 ? -14.378 -10.103 17.774 1.00 86.50 278 GLY A C 1
ATOM 2274 O O . GLY A 1 278 ? -14.909 -8.990 17.761 1.00 86.50 278 GLY A O 1
ATOM 2275 N N . ASN A 1 279 ? -14.450 -10.918 18.821 1.00 89.94 279 ASN A N 1
ATOM 2276 C CA . ASN A 1 279 ? -14.957 -10.488 20.113 1.00 89.94 279 ASN A CA 1
ATOM 2277 C C . ASN A 1 279 ? -14.026 -10.992 21.213 1.00 89.94 279 ASN A C 1
ATOM 2279 O O . ASN A 1 279 ? -13.877 -12.196 21.392 1.00 89.94 279 ASN A O 1
ATOM 2283 N N . ILE A 1 280 ? -13.444 -10.068 21.975 1.00 89.69 280 ILE A N 1
ATOM 2284 C CA . ILE A 1 280 ? -12.495 -10.391 23.048 1.00 89.69 280 ILE A CA 1
ATOM 2285 C C . ILE A 1 280 ? -13.105 -11.268 24.150 1.00 89.69 280 ILE A C 1
ATOM 2287 O O . ILE A 1 280 ? -12.380 -11.993 24.820 1.00 89.69 280 ILE A O 1
ATOM 2291 N N . PHE A 1 281 ? -14.424 -11.220 24.365 1.00 87.75 281 PHE A N 1
ATOM 2292 C CA . PHE A 1 281 ? -15.089 -12.051 25.371 1.00 87.75 281 PHE A CA 1
ATOM 2293 C C . PHE A 1 281 ? -15.333 -13.479 24.881 1.00 87.75 281 PHE A C 1
ATOM 2295 O O . PHE A 1 281 ? -15.469 -14.375 25.704 1.00 87.75 281 PHE A O 1
ATOM 2302 N N . ALA A 1 282 ? -15.329 -13.727 23.567 1.00 81.62 282 ALA A N 1
ATOM 2303 C CA . ALA A 1 282 ? -15.433 -15.090 23.042 1.00 81.62 282 ALA A CA 1
ATOM 2304 C C . ALA A 1 282 ? -14.207 -15.950 23.405 1.00 81.62 282 ALA A C 1
ATOM 2306 O O . ALA A 1 282 ? -14.313 -17.170 23.473 1.00 81.62 282 ALA A O 1
ATOM 2307 N N . GLU A 1 283 ? -13.064 -15.310 23.658 1.00 70.25 283 GLU A N 1
ATOM 2308 C CA . GLU A 1 283 ? -11.790 -15.959 23.984 1.00 70.25 283 GLU A CA 1
ATOM 2309 C C . GLU A 1 283 ? -11.530 -16.055 25.499 1.00 70.25 283 GLU A C 1
ATOM 2311 O O . GLU A 1 283 ? -10.547 -16.658 25.924 1.00 70.25 283 GLU A O 1
ATOM 2316 N N . ILE A 1 284 ? -12.400 -15.476 26.335 1.00 77.12 284 ILE A N 1
ATOM 2317 C CA . ILE A 1 284 ? -12.248 -15.461 27.796 1.00 77.12 284 ILE A CA 1
ATOM 2318 C C . ILE A 1 284 ? -13.248 -16.450 28.410 1.00 77.12 284 ILE A C 1
ATOM 2320 O O . ILE A 1 284 ? -14.448 -16.174 28.440 1.00 77.12 284 ILE A O 1
ATOM 2324 N N . GLU A 1 285 ? -12.742 -17.576 28.934 1.00 64.31 285 GLU A N 1
ATOM 2325 C CA . GLU A 1 285 ? -13.543 -18.680 29.509 1.00 64.31 285 GLU A CA 1
ATOM 2326 C C . GLU A 1 285 ? -14.480 -18.245 30.655 1.00 64.31 285 GLU A C 1
ATOM 2328 O O . GLU A 1 285 ? -15.574 -18.789 30.786 1.00 64.31 285 GLU A O 1
ATOM 2333 N N . ASP A 1 286 ? -14.097 -17.225 31.430 1.00 64.38 286 ASP A N 1
ATOM 2334 C CA . ASP A 1 286 ? -14.874 -16.701 32.566 1.00 64.38 286 ASP A CA 1
ATOM 2335 C C . ASP A 1 286 ? -15.718 -15.458 32.221 1.00 64.38 286 ASP A C 1
ATOM 2337 O O . ASP A 1 286 ? -16.230 -14.790 33.119 1.00 64.38 286 ASP A O 1
ATOM 2341 N N . SER A 1 287 ? -15.848 -15.089 30.941 1.00 61.81 287 SER A N 1
ATOM 2342 C CA . SER A 1 287 ? -16.607 -13.890 30.576 1.00 61.81 287 SER A CA 1
ATOM 2343 C C . SER A 1 287 ? -18.091 -14.041 30.921 1.00 61.81 287 SER A C 1
ATOM 2345 O O . SER A 1 287 ? -18.756 -15.026 30.588 1.00 61.81 287 SER A O 1
ATOM 2347 N N . ASN A 1 288 ? -18.643 -13.039 31.600 1.00 66.12 288 ASN A N 1
ATOM 2348 C CA . ASN A 1 288 ? -20.058 -12.993 31.927 1.00 66.12 288 ASN A CA 1
ATOM 2349 C C . ASN A 1 288 ? -20.815 -12.130 30.891 1.00 66.12 288 ASN A C 1
ATOM 2351 O O . ASN A 1 288 ? -20.242 -11.280 30.212 1.00 66.12 288 ASN A O 1
ATOM 2355 N N . LYS A 1 289 ? -22.139 -12.308 30.753 1.00 67.56 289 LYS A N 1
ATOM 2356 C CA . LYS A 1 289 ? -22.950 -11.560 29.757 1.00 67.56 289 LYS A CA 1
ATOM 2357 C C . LYS A 1 289 ? -22.971 -10.033 29.954 1.00 67.56 289 LYS A C 1
ATOM 2359 O O . LYS A 1 289 ? -23.427 -9.312 29.070 1.00 67.56 289 LYS A O 1
ATOM 2364 N N . ASN A 1 290 ? -22.520 -9.553 31.106 1.00 74.12 290 ASN A N 1
ATOM 2365 C CA . ASN A 1 290 ? -22.445 -8.152 31.496 1.00 74.12 290 ASN A CA 1
ATOM 2366 C C . ASN A 1 290 ? -21.010 -7.597 31.477 1.00 74.12 290 ASN A C 1
ATOM 2368 O O . ASN A 1 290 ? -20.843 -6.419 31.809 1.00 74.12 290 ASN A O 1
ATOM 2372 N N . SER A 1 291 ? -19.991 -8.389 31.114 1.00 82.88 291 SER A N 1
ATOM 2373 C CA . SER A 1 291 ? -18.614 -7.909 31.028 1.00 82.88 291 SER A CA 1
ATOM 2374 C C . SER A 1 291 ? -18.538 -6.763 30.016 1.00 82.88 291 SER A C 1
ATOM 2376 O O . SER A 1 291 ? -19.159 -6.802 28.951 1.00 82.88 291 SER A O 1
ATOM 2378 N N . LYS A 1 292 ? -17.810 -5.696 30.365 1.00 87.31 292 LYS A N 1
ATOM 2379 C CA . LYS A 1 292 ? -17.667 -4.515 29.497 1.00 87.31 292 LYS A CA 1
ATOM 2380 C C . LYS A 1 292 ? -16.241 -4.020 29.435 1.00 87.31 292 LYS A C 1
ATOM 2382 O O . LYS A 1 292 ? -15.571 -3.928 30.465 1.00 87.31 292 LYS A O 1
ATOM 2387 N N . ILE A 1 293 ? -15.819 -3.621 28.238 1.00 89.12 293 ILE A N 1
ATOM 2388 C CA . ILE A 1 293 ? -14.573 -2.877 28.055 1.00 89.12 293 ILE A CA 1
ATOM 2389 C C . ILE A 1 293 ? -14.712 -1.508 28.722 1.00 89.12 293 ILE A C 1
ATOM 2391 O O . ILE A 1 293 ? -15.690 -0.788 28.505 1.00 89.12 293 ILE A O 1
ATOM 2395 N N . THR A 1 294 ? -13.727 -1.157 29.543 1.00 86.75 294 THR A N 1
ATOM 2396 C CA . THR A 1 294 ? -13.677 0.102 30.294 1.00 86.75 294 THR A CA 1
ATOM 2397 C C . THR A 1 294 ? -12.626 1.068 29.755 1.00 86.75 294 THR A C 1
ATOM 2399 O O . THR A 1 294 ? -12.803 2.275 29.900 1.00 86.75 294 THR A O 1
ATOM 2402 N N . ALA A 1 295 ? -11.568 0.568 29.105 1.00 84.88 295 ALA A N 1
ATOM 2403 C CA . ALA A 1 295 ? -10.526 1.383 28.477 1.00 84.88 295 ALA A CA 1
ATOM 2404 C C . ALA A 1 295 ? -9.754 0.604 27.397 1.00 84.88 295 ALA A C 1
ATOM 2406 O O . ALA A 1 295 ? -9.692 -0.624 27.452 1.00 84.88 295 ALA A O 1
ATOM 2407 N N . ILE A 1 296 ? -9.117 1.329 26.473 1.00 85.25 296 ILE A N 1
ATOM 2408 C CA . ILE A 1 296 ? -8.183 0.810 25.458 1.00 85.25 296 ILE A CA 1
ATOM 2409 C C . ILE A 1 296 ? -7.006 1.785 25.313 1.00 85.25 296 ILE A C 1
ATOM 2411 O O . ILE A 1 296 ? -7.248 2.928 24.964 1.00 85.25 296 ILE A O 1
ATOM 2415 N N . ASP A 1 297 ? -5.766 1.387 25.617 1.00 81.25 297 ASP A N 1
ATOM 2416 C CA . ASP A 1 297 ? -4.517 2.169 25.478 1.00 81.25 297 ASP A CA 1
ATOM 2417 C C . ASP A 1 297 ? -4.636 3.672 25.779 1.00 81.25 297 ASP A C 1
ATOM 2419 O O . ASP A 1 297 ? -4.250 4.531 24.973 1.00 81.25 297 ASP A O 1
ATOM 2423 N N . ASN A 1 298 ? -5.220 3.990 26.939 1.00 72.94 298 ASN A N 1
ATOM 2424 C CA . ASN A 1 298 ? -5.522 5.352 27.404 1.00 72.94 298 ASN A CA 1
ATOM 2425 C C . ASN A 1 298 ? -6.407 6.190 26.450 1.00 72.94 298 ASN A C 1
ATOM 2427 O O . ASN A 1 298 ? -6.520 7.402 26.607 1.00 72.94 298 ASN A O 1
ATOM 2431 N N . GLY A 1 299 ? -7.028 5.551 25.465 1.00 71.00 299 GLY A N 1
ATOM 2432 C CA . GLY A 1 299 ? -8.016 6.082 24.539 1.00 71.00 299 GLY A CA 1
ATOM 2433 C C . GLY A 1 299 ? -9.455 5.789 24.967 1.00 71.00 299 GLY A C 1
ATOM 2434 O O . GLY A 1 299 ? -9.743 5.340 26.081 1.00 71.00 299 GLY A O 1
ATOM 2435 N N . ILE A 1 300 ? -10.383 6.077 24.058 1.00 70.56 300 ILE A N 1
ATOM 2436 C CA . ILE A 1 300 ? -11.823 6.004 24.306 1.00 70.56 300 ILE A CA 1
ATOM 2437 C C . ILE A 1 300 ? -12.383 4.743 23.646 1.00 70.56 300 ILE A C 1
ATOM 2439 O O . ILE A 1 300 ? -12.222 4.532 22.448 1.00 70.56 300 ILE A O 1
ATOM 2443 N N . VAL A 1 301 ? -13.091 3.929 24.429 1.00 78.06 301 VAL A N 1
ATOM 2444 C CA . VAL A 1 301 ? -13.789 2.726 23.949 1.00 78.06 301 VAL A CA 1
ATOM 2445 C C . VAL A 1 301 ? -14.798 3.081 22.852 1.00 78.06 301 VAL A C 1
ATOM 2447 O O . VAL A 1 301 ? -15.556 4.045 22.984 1.00 78.06 301 VAL A O 1
ATOM 2450 N N . GLY A 1 302 ? -14.829 2.279 21.790 1.00 68.50 302 GLY A N 1
ATOM 2451 C CA . GLY A 1 302 ? -15.657 2.489 20.601 1.00 68.50 302 GLY A CA 1
ATOM 2452 C C . GLY A 1 302 ? -15.080 3.498 19.607 1.00 68.50 302 GLY A C 1
ATOM 2453 O O . GLY A 1 302 ? -15.707 3.744 18.578 1.00 68.50 302 GLY A O 1
ATOM 2454 N N . LEU A 1 303 ? -13.911 4.081 19.892 1.00 67.44 303 LEU A N 1
ATOM 2455 C CA . LEU A 1 303 ? -13.138 4.852 18.921 1.00 67.44 303 LEU A CA 1
ATOM 2456 C C . LEU A 1 303 ? -11.982 4.011 18.388 1.00 67.44 303 LEU A C 1
ATOM 2458 O O . LEU A 1 303 ? -11.515 3.078 19.044 1.00 67.44 303 LEU A O 1
ATOM 2462 N N . SER A 1 304 ? -11.531 4.368 17.190 1.00 72.06 304 SER A N 1
ATOM 2463 C CA . SER A 1 304 ? -10.359 3.752 16.589 1.00 72.06 304 SER A CA 1
ATOM 2464 C C . SER A 1 304 ? -9.106 4.123 17.377 1.00 72.06 304 SER A C 1
ATOM 2466 O O . SER A 1 304 ? -8.889 5.291 17.708 1.00 72.06 304 SER A O 1
ATOM 2468 N N . LYS A 1 305 ? -8.280 3.125 17.673 1.00 79.88 305 LYS A N 1
ATOM 2469 C CA . LYS A 1 305 ? -6.946 3.281 18.235 1.00 79.88 305 LYS A CA 1
ATOM 2470 C C . LYS A 1 305 ? -5.932 2.917 17.161 1.00 79.88 305 LYS A C 1
ATOM 2472 O O . LYS A 1 305 ? -5.967 1.809 16.640 1.00 79.88 305 LYS A O 1
ATOM 2477 N N . MET A 1 306 ? -5.035 3.844 16.845 1.00 77.62 306 MET A N 1
ATOM 2478 C CA . MET A 1 306 ? -3.997 3.627 15.839 1.00 77.62 306 MET A CA 1
ATOM 2479 C C . MET A 1 306 ? -2.816 2.842 16.423 1.00 77.62 306 MET A C 1
ATOM 2481 O O . MET A 1 306 ? -2.333 3.179 17.509 1.00 77.62 306 MET A O 1
ATOM 2485 N N . GLY A 1 307 ? -2.405 1.793 15.715 1.00 84.12 307 GLY A N 1
ATOM 2486 C CA . GLY A 1 307 ? -1.155 1.055 15.881 1.00 84.12 307 GLY A CA 1
ATOM 2487 C C . GLY A 1 307 ? -0.147 1.452 14.799 1.00 84.12 307 GLY A C 1
ATOM 2488 O O . GLY A 1 307 ? -0.313 2.482 14.142 1.00 84.12 307 GLY A O 1
ATOM 2489 N N . LYS A 1 308 ? 0.917 0.663 14.633 1.00 83.38 308 LYS A N 1
ATOM 2490 C CA . LYS A 1 308 ? 1.952 0.901 13.620 1.00 83.38 308 LYS A CA 1
ATOM 2491 C C . LYS A 1 308 ? 1.447 0.572 12.214 1.00 83.38 308 LYS A C 1
ATOM 2493 O O . LYS A 1 308 ? 1.689 1.347 11.300 1.00 83.38 308 LYS A O 1
ATOM 2498 N N . TYR A 1 309 ? 0.755 -0.551 12.049 1.00 85.06 309 TYR A N 1
ATOM 2499 C CA . TYR A 1 309 ? 0.315 -1.072 10.750 1.00 85.06 309 TYR A CA 1
ATOM 2500 C C . TYR A 1 309 ? -1.203 -0.998 10.590 1.00 85.06 309 TYR A C 1
ATOM 2502 O O . TYR A 1 309 ? -1.717 -0.689 9.511 1.00 85.06 309 TYR A O 1
ATOM 2510 N N . VAL A 1 310 ? -1.928 -1.277 11.673 1.00 83.75 310 VAL A N 1
ATOM 2511 C CA . VAL A 1 310 ? -3.386 -1.287 11.714 1.00 83.75 310 VAL A CA 1
ATOM 2512 C C . VAL A 1 310 ? -3.925 -0.346 12.781 1.00 83.75 310 VAL A C 1
ATOM 2514 O O . VAL A 1 310 ? -3.262 0.049 13.733 1.00 83.75 310 VAL A O 1
ATOM 2517 N N . SER A 1 311 ? -5.201 -0.030 12.650 1.00 81.00 311 SER A N 1
ATOM 2518 C CA . SER A 1 311 ? -6.016 0.579 13.684 1.00 81.00 311 SER A CA 1
ATOM 2519 C C . SER A 1 311 ? -7.055 -0.420 14.178 1.00 81.00 311 SER A C 1
ATOM 2521 O O . SER A 1 311 ? -7.551 -1.237 13.402 1.00 81.00 311 SER A O 1
ATOM 2523 N N . LEU A 1 312 ? -7.391 -0.351 15.464 1.00 84.88 312 LEU A N 1
ATOM 2524 C CA . LEU A 1 312 ? -8.372 -1.209 16.121 1.00 84.88 312 LEU A CA 1
ATOM 2525 C C . LEU A 1 312 ? -9.504 -0.353 16.690 1.00 84.88 312 LEU A C 1
ATOM 2527 O O . LEU A 1 312 ? -9.271 0.522 17.521 1.00 84.88 312 LEU A O 1
ATOM 2531 N N . THR A 1 313 ? -10.748 -0.639 16.312 1.00 82.25 313 THR A N 1
ATOM 2532 C CA . THR A 1 313 ? -11.920 -0.131 17.041 1.00 82.25 313 THR A CA 1
ATOM 2533 C C . THR A 1 313 ? -12.435 -1.232 17.959 1.00 82.25 313 THR A C 1
ATOM 2535 O O . THR A 1 313 ? -12.957 -2.228 17.468 1.00 82.25 313 THR A O 1
ATOM 2538 N N . LEU A 1 314 ? -12.311 -1.049 19.278 1.00 83.88 314 LEU A N 1
ATOM 2539 C CA . LEU A 1 314 ? -12.817 -1.982 20.294 1.00 83.88 314 LEU A CA 1
ATOM 2540 C C . LEU A 1 314 ? -14.050 -1.398 20.992 1.00 83.88 314 LEU A C 1
ATOM 2542 O O . LEU A 1 314 ? -13.965 -0.359 21.652 1.00 83.88 314 LEU A O 1
ATOM 2546 N N . ASN A 1 315 ? -15.193 -2.067 20.867 1.00 83.25 315 ASN A N 1
ATOM 2547 C CA . ASN A 1 315 ? -16.465 -1.647 21.448 1.00 83.25 315 ASN A CA 1
ATOM 2548 C C . ASN A 1 315 ? -16.631 -2.107 22.902 1.00 83.25 315 ASN A C 1
ATOM 2550 O O . ASN A 1 315 ? -15.954 -3.008 23.393 1.00 83.25 315 ASN A O 1
ATOM 2554 N N . SER A 1 316 ? -17.592 -1.501 23.609 1.00 84.56 316 SER A N 1
ATOM 2555 C CA . SER A 1 316 ? -17.864 -1.839 25.013 1.00 84.56 316 SER A CA 1
ATOM 2556 C C . SER A 1 316 ? -18.327 -3.280 25.222 1.00 84.56 316 SER A C 1
ATOM 2558 O O . SER A 1 316 ? -18.150 -3.808 26.314 1.00 84.56 316 SER A O 1
ATOM 2560 N N . ASP A 1 317 ? -18.939 -3.887 24.204 1.00 82.06 317 ASP A N 1
ATOM 2561 C CA . ASP A 1 317 ? -19.425 -5.274 24.195 1.00 82.06 317 ASP A CA 1
ATOM 2562 C C . ASP A 1 317 ? -18.343 -6.294 23.794 1.00 82.06 317 ASP A C 1
ATOM 2564 O O . ASP A 1 317 ? -18.645 -7.467 23.583 1.00 82.06 317 ASP A O 1
ATOM 2568 N N . GLY A 1 318 ? -17.091 -5.843 23.669 1.00 85.44 318 GLY A N 1
ATOM 2569 C CA . GLY A 1 318 ? -15.944 -6.676 23.330 1.00 85.44 318 GLY A CA 1
ATOM 2570 C C . GLY A 1 318 ? -15.768 -6.938 21.839 1.00 85.44 318 GLY A C 1
ATOM 2571 O O . GLY A 1 318 ? -14.717 -7.448 21.453 1.00 85.44 318 GLY A O 1
ATOM 2572 N N . SER A 1 319 ? -16.742 -6.571 20.996 1.00 85.62 319 SER A N 1
ATOM 2573 C CA . SER A 1 319 ? -16.579 -6.661 19.546 1.00 85.62 319 SER A CA 1
ATOM 2574 C C . SER A 1 319 ? -15.485 -5.706 19.075 1.00 85.62 319 SER A C 1
ATOM 2576 O O . SER A 1 319 ? -15.406 -4.560 19.531 1.00 85.62 319 SER A O 1
ATOM 2578 N N . TYR A 1 320 ? -14.640 -6.167 18.162 1.00 86.12 320 TYR A N 1
ATOM 2579 C CA . TYR A 1 320 ? -13.622 -5.335 17.545 1.00 86.12 320 TYR A CA 1
ATOM 2580 C C . TYR A 1 320 ? -13.516 -5.571 16.047 1.00 86.12 320 TYR A C 1
ATOM 2582 O O . TYR A 1 320 ? -13.867 -6.633 15.534 1.00 86.12 320 TYR A O 1
ATOM 2590 N N . ILE A 1 321 ? -13.005 -4.555 15.365 1.00 80.06 321 ILE A N 1
ATOM 2591 C CA . ILE A 1 321 ? -12.646 -4.592 13.952 1.00 80.06 321 ILE A CA 1
ATOM 2592 C C . ILE A 1 321 ? -11.310 -3.878 13.767 1.00 80.06 321 ILE A C 1
ATOM 2594 O O . ILE A 1 321 ? -11.038 -2.879 14.447 1.00 80.06 321 ILE A O 1
ATOM 2598 N N . THR A 1 322 ? -10.483 -4.403 12.872 1.00 79.88 322 THR A N 1
ATOM 2599 C CA . THR A 1 322 ? -9.205 -3.826 12.479 1.00 79.88 322 THR A CA 1
ATOM 2600 C C . THR A 1 322 ? -9.266 -3.291 11.059 1.00 79.88 322 THR A C 1
ATOM 2602 O O . THR A 1 322 ? -10.052 -3.734 10.222 1.00 79.88 322 THR A O 1
ATOM 2605 N N . TYR A 1 323 ? -8.426 -2.300 10.794 1.00 72.19 323 TYR A N 1
ATOM 2606 C CA . TYR A 1 323 ? -8.241 -1.723 9.471 1.00 72.19 323 TYR A CA 1
ATOM 2607 C C . TYR A 1 323 ? -6.781 -1.343 9.292 1.00 72.19 323 TYR A C 1
ATOM 2609 O O . TYR A 1 323 ? -6.181 -0.847 10.240 1.00 72.19 323 TYR A O 1
ATOM 2617 N N . ILE A 1 324 ? -6.234 -1.464 8.084 1.00 73.50 324 ILE A N 1
ATOM 2618 C CA . ILE A 1 324 ? -4.904 -0.920 7.767 1.00 73.50 324 ILE A CA 1
ATOM 2619 C C . ILE A 1 324 ? -4.892 0.584 8.063 1.00 73.50 324 ILE A C 1
ATOM 2621 O O . ILE A 1 324 ? -5.783 1.312 7.621 1.00 73.50 324 ILE A O 1
ATOM 2625 N N . SER A 1 325 ? -3.905 1.029 8.837 1.00 72.88 325 SER A N 1
ATOM 2626 C CA . SER A 1 325 ? -3.632 2.442 9.112 1.00 72.88 325 SER A CA 1
ATOM 2627 C C . SER A 1 325 ? -2.438 2.951 8.313 1.00 72.88 325 SER A C 1
ATOM 2629 O O . SER A 1 325 ? -2.464 4.101 7.884 1.00 72.88 325 SER A O 1
ATOM 2631 N N . ASP A 1 326 ? -1.438 2.099 8.065 1.00 70.31 326 ASP A N 1
ATOM 2632 C CA . ASP A 1 326 ? -0.249 2.441 7.285 1.00 70.31 326 ASP A CA 1
ATOM 2633 C C . ASP A 1 326 ? 0.049 1.348 6.252 1.00 70.31 326 ASP A C 1
ATOM 2635 O O . ASP A 1 326 ? 0.642 0.316 6.555 1.00 70.31 326 ASP A O 1
ATOM 2639 N N . GLN A 1 327 ? -0.404 1.572 5.016 1.00 74.50 327 GLN A N 1
ATOM 2640 C CA . GLN A 1 327 ? -0.161 0.644 3.911 1.00 74.50 327 GLN A CA 1
ATOM 2641 C C . GLN A 1 327 ? 1.316 0.627 3.507 1.00 74.50 327 GLN A C 1
ATOM 2643 O O . GLN A 1 327 ? 1.818 -0.430 3.159 1.00 74.50 327 GLN A O 1
ATOM 2648 N N . ILE A 1 328 ? 2.015 1.763 3.592 1.00 69.88 328 ILE A N 1
ATOM 2649 C CA . ILE A 1 328 ? 3.416 1.867 3.164 1.00 69.88 328 ILE A CA 1
ATOM 2650 C C . ILE A 1 328 ? 4.298 1.056 4.113 1.00 69.88 328 ILE A C 1
ATOM 2652 O O . ILE A 1 328 ? 5.156 0.306 3.666 1.00 69.88 328 ILE A O 1
ATOM 2656 N N . ALA A 1 329 ? 4.055 1.155 5.422 1.00 76.62 329 ALA A N 1
ATOM 2657 C CA . ALA A 1 329 ? 4.773 0.349 6.404 1.00 76.62 329 ALA A CA 1
ATOM 2658 C C . ALA A 1 329 ? 4.537 -1.160 6.230 1.00 76.62 329 ALA A C 1
ATOM 2660 O O . ALA A 1 329 ? 5.398 -1.937 6.629 1.00 76.62 329 ALA A O 1
ATOM 2661 N N . ILE A 1 330 ? 3.385 -1.561 5.679 1.00 80.56 330 ILE A N 1
ATOM 2662 C CA . ILE A 1 330 ? 3.063 -2.957 5.353 1.00 80.56 330 ILE A CA 1
ATOM 2663 C C . ILE A 1 330 ? 3.736 -3.388 4.050 1.00 80.56 330 ILE A C 1
ATOM 2665 O O . ILE A 1 330 ? 4.297 -4.473 4.024 1.00 80.56 330 ILE A O 1
ATOM 2669 N N . ASP A 1 331 ? 3.701 -2.560 3.005 1.00 79.94 331 ASP A N 1
ATOM 2670 C CA . ASP A 1 331 ? 4.333 -2.858 1.709 1.00 79.94 331 ASP A CA 1
ATOM 2671 C C . ASP A 1 331 ? 5.877 -2.913 1.841 1.00 79.94 331 ASP A C 1
ATOM 2673 O O . ASP A 1 331 ? 6.559 -3.578 1.082 1.00 79.94 331 ASP A O 1
ATOM 2677 N N . MET A 1 332 ? 6.462 -2.281 2.867 1.00 83.06 332 MET A N 1
ATOM 2678 C CA . MET A 1 332 ? 7.890 -2.436 3.202 1.00 83.06 332 MET A CA 1
ATOM 2679 C C . MET A 1 332 ? 8.238 -3.769 3.890 1.00 83.06 332 MET A C 1
ATOM 2681 O O . MET A 1 332 ? 9.409 -4.016 4.196 1.00 83.06 332 MET A O 1
ATOM 2685 N N . LEU A 1 333 ? 7.246 -4.593 4.239 1.00 88.62 333 LEU A N 1
ATOM 2686 C CA . LEU A 1 333 ? 7.479 -5.872 4.900 1.00 88.62 333 LEU A CA 1
ATOM 2687 C C . LEU A 1 333 ? 7.797 -6.948 3.868 1.00 88.62 333 LEU A C 1
ATOM 2689 O O . LEU A 1 333 ? 6.912 -7.371 3.130 1.00 88.62 333 LEU A O 1
ATOM 2693 N N . ALA A 1 334 ? 9.020 -7.474 3.933 1.00 91.31 334 ALA A N 1
ATOM 2694 C CA . ALA A 1 334 ? 9.456 -8.604 3.119 1.00 91.31 334 ALA A CA 1
ATOM 2695 C C . ALA A 1 334 ? 8.462 -9.778 3.159 1.00 91.31 334 ALA A C 1
ATOM 2697 O O . ALA A 1 334 ? 7.801 -10.027 4.182 1.00 91.31 334 ALA A O 1
ATOM 2698 N N . GLU A 1 335 ? 8.396 -10.539 2.068 1.00 90.44 335 GLU A N 1
ATOM 2699 C CA . GLU A 1 335 ? 7.464 -11.654 1.929 1.00 90.44 335 GLU A CA 1
ATOM 2700 C C . GLU A 1 335 ? 7.541 -12.632 3.114 1.00 90.44 335 GLU A C 1
ATOM 2702 O O . GLU A 1 335 ? 8.613 -13.060 3.548 1.00 90.44 335 GLU A O 1
ATOM 2707 N N . ASN A 1 336 ? 6.376 -13.016 3.644 1.00 90.44 336 ASN A N 1
ATOM 2708 C CA . ASN A 1 336 ? 6.219 -13.935 4.775 1.00 90.44 336 ASN A CA 1
ATOM 2709 C C . ASN A 1 336 ? 6.817 -13.442 6.106 1.00 90.44 336 ASN A C 1
ATOM 2711 O O . ASN A 1 336 ? 6.776 -14.184 7.094 1.00 90.44 336 ASN A O 1
ATOM 2715 N N . SER A 1 337 ? 7.346 -12.217 6.180 1.00 94.25 337 SER A N 1
ATOM 2716 C CA . SER A 1 337 ? 7.718 -11.616 7.461 1.00 94.25 337 SER A CA 1
ATOM 2717 C C . SER A 1 337 ? 6.469 -11.406 8.318 1.00 94.25 337 SER A C 1
ATOM 2719 O O . SER A 1 337 ? 5.383 -11.124 7.811 1.00 94.25 337 SER A O 1
ATOM 2721 N N . VAL A 1 338 ? 6.595 -11.612 9.628 1.00 94.81 338 VAL A N 1
ATOM 2722 C CA . VAL A 1 338 ? 5.464 -11.541 10.554 1.00 94.81 338 VAL A CA 1
ATOM 2723 C C . VAL A 1 338 ? 5.734 -10.470 11.591 1.00 94.81 338 VAL A C 1
ATOM 2725 O O . VAL A 1 338 ? 6.652 -10.584 12.400 1.00 94.81 338 VAL A O 1
ATOM 2728 N N . GLU A 1 339 ? 4.882 -9.461 11.581 1.00 96.75 339 GLU A N 1
ATOM 2729 C CA . GLU A 1 339 ? 4.906 -8.318 12.476 1.00 96.75 339 GLU A CA 1
ATOM 2730 C C . GLU A 1 339 ? 3.592 -8.246 13.258 1.00 96.75 339 GLU A C 1
ATOM 2732 O O . GLU A 1 339 ? 2.618 -8.933 12.944 1.00 96.75 339 GLU A O 1
ATOM 2737 N N . THR A 1 340 ? 3.545 -7.442 14.320 1.00 96.44 340 THR A N 1
ATOM 2738 C CA . THR A 1 340 ? 2.338 -7.346 15.149 1.00 96.44 340 THR A CA 1
ATOM 2739 C C . THR A 1 340 ? 2.069 -5.937 15.637 1.00 96.44 340 THR A C 1
ATOM 2741 O O . THR A 1 340 ? 2.994 -5.254 16.076 1.00 96.44 340 THR A O 1
ATOM 2744 N N . ASP A 1 341 ? 0.790 -5.577 15.697 1.00 96.00 341 ASP A N 1
ATOM 2745 C CA . ASP A 1 341 ? 0.296 -4.509 16.560 1.00 96.00 341 ASP A CA 1
ATOM 2746 C C . ASP A 1 341 ? -0.352 -5.100 17.815 1.00 96.00 341 ASP A C 1
ATOM 2748 O O . ASP A 1 341 ? -1.068 -6.099 17.759 1.00 96.00 341 ASP A O 1
ATOM 2752 N N . SER A 1 342 ? -0.114 -4.472 18.967 1.00 95.69 342 SER A N 1
ATOM 2753 C CA . SER A 1 342 ? -0.681 -4.890 20.251 1.00 95.69 342 SER A CA 1
ATOM 2754 C C . SER A 1 342 ? -1.438 -3.734 20.886 1.00 95.69 342 SER A C 1
ATOM 2756 O O . SER A 1 342 ? -0.843 -2.702 21.191 1.00 95.69 342 SER A O 1
ATOM 2758 N N . PHE A 1 343 ? -2.724 -3.949 21.155 1.00 94.56 343 PHE A N 1
ATOM 2759 C CA . PHE A 1 343 ? -3.612 -2.960 21.758 1.00 94.56 343 PHE A CA 1
ATOM 2760 C C . PHE A 1 343 ? -4.013 -3.382 23.167 1.00 94.56 343 PHE A C 1
ATOM 2762 O O . PHE A 1 343 ? -4.759 -4.348 23.344 1.00 94.56 343 PHE A O 1
ATOM 2769 N N . GLY A 1 344 ? -3.540 -2.665 24.181 1.00 94.00 344 GLY A N 1
ATOM 2770 C CA . GLY A 1 344 ? -3.885 -2.937 25.571 1.00 94.00 344 GLY A CA 1
ATOM 2771 C C . GLY A 1 344 ? -5.306 -2.491 25.899 1.00 94.00 344 GLY A C 1
ATOM 2772 O O . GLY A 1 344 ? -5.718 -1.380 25.579 1.00 94.00 344 GLY A O 1
ATOM 2773 N N . TYR A 1 345 ? -6.072 -3.324 26.596 1.00 93.12 345 TYR A N 1
ATOM 2774 C CA . TYR A 1 345 ? -7.423 -3.001 27.044 1.00 93.12 345 TYR A CA 1
ATOM 2775 C C . TYR A 1 345 ? -7.660 -3.386 28.502 1.00 93.12 345 TYR A C 1
ATOM 2777 O O . TYR A 1 345 ? -6.968 -4.215 29.094 1.00 93.12 345 TYR A O 1
ATOM 2785 N N . SER A 1 346 ? -8.653 -2.737 29.108 1.00 91.69 346 SER A N 1
ATOM 2786 C CA . SER A 1 346 ? -9.176 -3.082 30.429 1.00 91.69 346 SER A CA 1
ATOM 2787 C C . SER A 1 346 ? -10.656 -3.421 30.324 1.00 91.69 346 SER A C 1
ATOM 2789 O O . SER A 1 346 ? -11.389 -2.768 29.580 1.00 91.69 346 SER A O 1
ATOM 2791 N N . TYR A 1 347 ? -11.106 -4.417 31.080 1.00 90.81 347 TYR A N 1
ATOM 2792 C CA . TYR A 1 347 ? -12.514 -4.796 31.153 1.00 90.81 347 TYR A CA 1
ATOM 2793 C C . TYR A 1 347 ? -12.937 -5.054 32.595 1.00 90.81 347 TYR A C 1
ATOM 2795 O O . TYR A 1 347 ? -12.121 -5.424 33.441 1.00 90.81 347 TYR A O 1
ATOM 2803 N N . ASN A 1 348 ? -14.212 -4.809 32.880 1.00 86.62 348 ASN A N 1
ATOM 2804 C CA . ASN A 1 348 ? -14.824 -5.142 34.159 1.00 86.62 348 ASN A CA 1
ATOM 2805 C C . ASN A 1 348 ? -15.558 -6.479 34.045 1.00 86.62 348 ASN A C 1
ATOM 2807 O O . ASN A 1 348 ? -16.310 -6.684 33.091 1.00 86.62 348 ASN A O 1
ATOM 2811 N N . ASP A 1 349 ? -15.368 -7.334 35.042 1.00 76.12 349 ASP A N 1
ATOM 2812 C CA . ASP A 1 349 ? -15.975 -8.662 35.155 1.00 76.12 349 ASP A CA 1
ATOM 2813 C C . ASP A 1 349 ? -16.743 -8.808 36.482 1.00 76.12 349 ASP A C 1
ATOM 2815 O O . ASP A 1 349 ? -16.543 -9.739 37.257 1.00 76.12 349 ASP A O 1
ATOM 2819 N N . GLU A 1 350 ? -17.534 -7.778 36.803 1.00 71.44 350 GLU A N 1
ATOM 2820 C CA . GLU A 1 350 ? -18.349 -7.589 38.021 1.00 71.44 350 GLU A CA 1
ATOM 2821 C C . GLU A 1 350 ? -17.602 -7.560 39.369 1.00 71.44 350 GLU A C 1
ATOM 2823 O O . GLU A 1 350 ? -18.077 -6.921 40.306 1.00 71.44 350 GLU A O 1
ATOM 2828 N N . SER A 1 351 ? -16.419 -8.165 39.470 1.00 72.88 351 SER A N 1
ATOM 2829 C CA . SER A 1 351 ? -15.649 -8.301 40.713 1.00 72.88 351 SER A CA 1
ATOM 2830 C C . SER A 1 351 ? -14.364 -7.468 40.721 1.00 72.88 351 SER A C 1
ATOM 2832 O O . SER A 1 351 ? -13.898 -7.061 41.784 1.00 72.88 351 SER A O 1
ATOM 2834 N N . SER A 1 352 ? -13.768 -7.211 39.552 1.00 80.81 352 SER A N 1
ATOM 2835 C CA . SER A 1 352 ? -12.526 -6.441 39.419 1.00 80.81 352 SER A CA 1
ATOM 2836 C C . SER A 1 352 ? -12.276 -5.982 37.978 1.00 80.81 352 SER A C 1
ATOM 2838 O O . SER A 1 352 ? -12.849 -6.510 37.023 1.00 80.81 352 SER A O 1
ATOM 2840 N N . ILE A 1 353 ? -11.397 -4.985 37.823 1.00 86.81 353 ILE A N 1
ATOM 2841 C CA . ILE A 1 353 ? -10.881 -4.562 36.516 1.00 86.81 353 ILE A CA 1
ATOM 2842 C C . ILE A 1 353 ? -9.689 -5.451 36.156 1.00 86.81 353 ILE A C 1
ATOM 2844 O O . ILE A 1 353 ? -8.689 -5.474 36.877 1.00 86.81 353 ILE A O 1
ATOM 2848 N N . LYS A 1 354 ? -9.784 -6.142 35.022 1.00 89.31 354 LYS A N 1
ATOM 2849 C CA . LYS A 1 354 ? -8.723 -6.973 34.439 1.00 89.31 354 LYS A CA 1
ATOM 2850 C C . LYS A 1 354 ? -8.115 -6.259 33.226 1.00 89.31 354 LYS A C 1
ATOM 2852 O O . LYS A 1 354 ? -8.771 -5.416 32.613 1.00 89.31 354 LYS A O 1
ATOM 2857 N N . LYS A 1 355 ? -6.861 -6.580 32.888 1.00 91.31 355 LYS A N 1
ATOM 2858 C CA . LYS A 1 355 ? -6.126 -6.023 31.737 1.00 91.31 355 LYS A CA 1
ATOM 2859 C C . LYS A 1 355 ? -5.632 -7.138 30.826 1.00 91.31 355 LYS A C 1
ATOM 2861 O O . LYS A 1 355 ? -5.207 -8.170 31.337 1.00 91.31 355 LYS A O 1
ATOM 2866 N N . ASN A 1 356 ? -5.675 -6.917 29.518 1.00 92.62 356 ASN A N 1
ATOM 2867 C CA . ASN A 1 356 ? -5.133 -7.828 28.510 1.00 92.62 356 ASN A CA 1
ATOM 2868 C C . ASN A 1 356 ? -4.827 -7.056 27.212 1.00 92.62 356 ASN A C 1
ATOM 2870 O O . ASN A 1 356 ? -5.039 -5.845 27.174 1.00 92.62 356 ASN A O 1
ATOM 2874 N N . ASN A 1 357 ? -4.352 -7.737 26.169 1.00 93.75 357 ASN A N 1
ATOM 2875 C CA . ASN A 1 357 ? -4.058 -7.146 24.868 1.00 93.75 357 ASN A CA 1
ATOM 2876 C C . ASN A 1 357 ? -4.846 -7.839 23.753 1.00 93.75 357 ASN A C 1
ATOM 2878 O O . ASN A 1 357 ? -5.022 -9.055 23.781 1.00 93.75 357 ASN A O 1
ATOM 2882 N N . VAL A 1 358 ? -5.272 -7.069 22.754 1.00 94.25 358 VAL A N 1
ATOM 2883 C CA . VAL A 1 358 ? -5.632 -7.595 21.434 1.00 94.25 358 VAL A CA 1
ATOM 2884 C C . VAL A 1 358 ? -4.367 -7.557 20.585 1.00 94.25 358 VAL A C 1
ATOM 2886 O O . VAL A 1 358 ? -3.802 -6.482 20.385 1.00 94.25 358 VAL A O 1
ATOM 2889 N N . ILE A 1 359 ? -3.908 -8.719 20.124 1.00 95.62 359 ILE A N 1
ATOM 2890 C CA . ILE A 1 359 ? -2.734 -8.837 19.255 1.00 95.62 359 ILE A CA 1
ATOM 2891 C C . ILE A 1 359 ? -3.230 -9.047 17.833 1.00 95.62 359 ILE A C 1
ATOM 2893 O O . ILE A 1 359 ? -3.972 -9.991 17.569 1.00 95.62 359 ILE A O 1
ATOM 2897 N N . ILE A 1 360 ? -2.812 -8.165 16.934 1.00 94.62 360 ILE A N 1
ATOM 2898 C CA . ILE A 1 360 ? -3.084 -8.264 15.508 1.00 94.62 360 ILE A CA 1
ATOM 2899 C C . ILE A 1 360 ? -1.778 -8.606 14.815 1.00 94.62 360 ILE A C 1
ATOM 2901 O O . ILE A 1 360 ? -0.782 -7.907 14.985 1.00 94.62 360 ILE A O 1
ATOM 2905 N N . THR A 1 361 ? -1.788 -9.687 14.052 1.00 95.81 361 THR A N 1
ATOM 2906 C CA . THR A 1 361 ? -0.670 -10.136 13.234 1.00 95.81 361 THR A CA 1
ATOM 2907 C C . THR A 1 361 ? -0.779 -9.548 11.836 1.00 95.81 361 THR A C 1
ATOM 2909 O O . THR A 1 361 ? -1.858 -9.523 11.243 1.00 95.81 361 THR A O 1
ATOM 2912 N N . ILE A 1 362 ? 0.355 -9.080 11.330 1.00 94.75 362 ILE A N 1
ATOM 2913 C CA . ILE A 1 362 ? 0.546 -8.562 9.986 1.00 94.75 362 ILE A CA 1
ATOM 2914 C C . ILE A 1 362 ? 1.563 -9.467 9.300 1.00 94.75 362 ILE A C 1
ATOM 2916 O O . ILE A 1 362 ? 2.650 -9.690 9.830 1.00 94.75 362 ILE A O 1
ATOM 2920 N N . THR A 1 363 ? 1.212 -10.007 8.141 1.00 92.19 363 THR A N 1
ATOM 2921 C CA . THR A 1 363 ? 2.097 -10.845 7.334 1.00 92.19 363 THR A CA 1
ATOM 2922 C C . THR A 1 363 ? 2.475 -10.102 6.064 1.00 92.19 363 THR A C 1
ATOM 2924 O O . THR A 1 363 ? 1.602 -9.781 5.260 1.00 92.19 363 THR A O 1
ATOM 2927 N N . GLY A 1 364 ? 3.770 -9.825 5.905 1.00 90.06 364 GLY A N 1
ATOM 2928 C CA . GLY A 1 364 ? 4.332 -9.200 4.716 1.00 90.06 364 GLY A CA 1
ATOM 2929 C C . GLY A 1 364 ? 4.092 -10.045 3.471 1.00 90.06 364 GLY A C 1
ATOM 2930 O O . GLY A 1 364 ? 4.026 -11.280 3.526 1.00 90.06 364 GLY A O 1
ATOM 2931 N N . LYS A 1 365 ? 3.944 -9.370 2.339 1.00 85.81 365 LYS A N 1
ATOM 2932 C CA . LYS A 1 365 ? 3.724 -9.977 1.033 1.00 85.81 365 LYS A CA 1
ATOM 2933 C C . LYS A 1 365 ? 4.653 -9.274 0.059 1.00 85.81 365 LYS A C 1
ATOM 2935 O O . LYS A 1 365 ? 4.701 -8.058 0.097 1.00 85.81 365 LYS A O 1
ATOM 2940 N N . ASN A 1 366 ? 5.274 -10.046 -0.826 1.00 87.50 366 ASN A N 1
ATOM 2941 C CA . ASN A 1 366 ? 6.104 -9.504 -1.887 1.00 87.50 366 ASN A CA 1
ATOM 2942 C C . ASN A 1 366 ? 5.321 -8.488 -2.725 1.00 87.50 366 ASN A C 1
ATOM 2944 O O . ASN A 1 366 ? 4.239 -8.814 -3.251 1.00 87.50 366 ASN A O 1
ATOM 2948 N N . ASP A 1 367 ? 5.888 -7.301 -2.881 1.00 84.94 367 ASP A N 1
ATOM 2949 C CA . ASP A 1 367 ? 5.415 -6.290 -3.814 1.00 84.94 367 ASP A CA 1
ATOM 2950 C C . ASP A 1 367 ? 6.281 -6.329 -5.086 1.00 84.94 367 ASP A C 1
ATOM 2952 O O . ASP A 1 367 ? 7.463 -6.619 -5.003 1.00 84.94 367 ASP A O 1
ATOM 2956 N N . PRO A 1 368 ? 5.724 -6.156 -6.302 1.00 82.94 368 PRO A N 1
ATOM 2957 C CA . PRO A 1 368 ? 6.545 -6.225 -7.506 1.00 82.94 368 PRO A CA 1
ATOM 2958 C C . PRO A 1 368 ? 7.549 -5.075 -7.608 1.00 82.94 368 PRO A C 1
ATOM 2960 O O . PRO A 1 368 ? 7.182 -3.930 -7.313 1.00 82.94 368 PRO A O 1
ATOM 2963 N N . PRO A 1 369 ? 8.739 -5.323 -8.178 1.00 92.06 369 PRO A N 1
ATOM 2964 C CA . PRO A 1 369 ? 9.740 -4.290 -8.328 1.00 92.06 369 PRO A CA 1
ATOM 2965 C C . PRO A 1 369 ? 9.299 -3.269 -9.373 1.00 92.06 369 PRO A C 1
ATOM 2967 O O . PRO A 1 369 ? 8.537 -3.557 -10.310 1.00 92.06 369 PRO A O 1
ATOM 2970 N N . VAL A 1 370 ? 9.842 -2.063 -9.255 1.00 88.31 370 VAL A N 1
ATOM 2971 C CA . VAL A 1 370 ? 9.644 -0.982 -10.216 1.00 88.31 370 VAL A CA 1
ATOM 2972 C C . VAL A 1 370 ? 10.956 -0.610 -10.901 1.00 88.31 370 VAL A C 1
ATOM 2974 O O . VAL A 1 370 ? 12.063 -0.846 -10.414 1.00 88.31 370 VAL A O 1
ATOM 2977 N N . SER A 1 371 ? 10.817 -0.051 -12.095 1.00 92.94 371 SER A N 1
ATOM 2978 C CA . SER A 1 371 ? 11.919 0.444 -12.907 1.00 92.94 371 SER A CA 1
ATOM 2979 C C . SER A 1 371 ? 11.449 1.658 -13.710 1.00 92.94 371 SER A C 1
ATOM 2981 O O . SER A 1 371 ? 10.249 1.927 -13.839 1.00 92.94 371 SER A O 1
ATOM 2983 N N . GLU A 1 372 ? 12.407 2.422 -14.218 1.00 91.12 372 GLU A N 1
ATOM 2984 C CA . GLU A 1 372 ? 12.187 3.644 -14.977 1.00 91.12 372 GLU A CA 1
ATOM 2985 C C . GLU A 1 372 ? 12.895 3.564 -16.328 1.00 91.12 372 GLU A C 1
ATOM 2987 O O . GLU A 1 372 ? 13.912 2.882 -16.491 1.00 91.12 372 GLU A O 1
ATOM 2992 N N . ASP A 1 373 ? 12.369 4.314 -17.294 1.00 96.00 373 ASP A N 1
ATOM 2993 C CA . ASP A 1 373 ? 13.053 4.528 -18.562 1.00 96.00 373 ASP A CA 1
ATOM 2994 C C . ASP A 1 373 ? 14.384 5.246 -18.325 1.00 96.00 373 ASP A C 1
ATOM 2996 O O . ASP A 1 373 ? 14.526 6.083 -17.428 1.00 96.00 373 ASP A O 1
ATOM 3000 N N . ASN A 1 374 ? 15.371 4.951 -19.163 1.00 97.81 374 ASN A N 1
ATOM 3001 C CA . ASN A 1 374 ? 16.676 5.581 -19.063 1.00 97.81 374 ASN A CA 1
ATOM 3002 C C . ASN A 1 374 ? 17.239 5.895 -20.446 1.00 97.81 374 ASN A C 1
ATOM 3004 O O . ASN A 1 374 ? 17.039 5.152 -21.407 1.00 97.81 374 ASN A O 1
ATOM 3008 N N . THR A 1 375 ? 17.983 6.993 -20.534 1.00 97.44 375 THR A N 1
ATOM 3009 C CA . THR A 1 375 ? 18.654 7.406 -21.764 1.00 97.44 375 THR A CA 1
ATOM 3010 C C . THR A 1 375 ? 20.157 7.365 -21.563 1.00 97.44 375 THR A C 1
ATOM 3012 O O . THR A 1 375 ? 20.698 8.021 -20.672 1.00 97.44 375 THR A O 1
ATOM 3015 N N . VAL A 1 376 ? 20.840 6.617 -22.423 1.00 96.31 376 VAL A N 1
ATOM 3016 C CA . VAL A 1 376 ? 22.292 6.455 -22.420 1.00 96.31 376 VAL A CA 1
ATOM 3017 C C . VAL A 1 376 ? 22.890 6.999 -23.711 1.00 96.31 376 VAL A C 1
ATOM 3019 O O . VAL A 1 376 ? 22.235 7.055 -24.749 1.00 96.31 376 VAL A O 1
ATOM 3022 N N . LYS A 1 377 ? 24.153 7.412 -23.653 1.00 93.94 377 LYS A N 1
ATOM 3023 C CA . LYS A 1 377 ? 24.902 7.926 -24.804 1.00 93.94 377 LYS A CA 1
ATOM 3024 C C . LYS A 1 377 ? 26.038 6.979 -25.121 1.00 93.94 377 LYS A C 1
ATOM 3026 O O . LYS A 1 377 ? 26.793 6.624 -24.216 1.00 93.94 377 LYS A O 1
ATOM 3031 N N . ILE A 1 378 ? 26.179 6.610 -26.391 1.00 92.38 378 ILE A N 1
ATOM 3032 C CA . ILE A 1 378 ? 27.364 5.873 -26.839 1.00 92.38 378 ILE A CA 1
ATOM 3033 C C . ILE A 1 378 ? 28.626 6.720 -26.647 1.00 92.38 378 ILE A C 1
ATOM 3035 O O . ILE A 1 378 ? 28.581 7.952 -26.645 1.00 92.38 378 ILE A O 1
ATOM 3039 N N . ASN A 1 379 ? 29.762 6.052 -26.491 1.00 85.81 379 ASN A N 1
ATOM 3040 C CA . ASN A 1 379 ? 31.064 6.708 -26.472 1.00 85.81 379 ASN A CA 1
ATOM 3041 C C . ASN A 1 379 ? 31.586 7.011 -27.890 1.00 85.81 379 ASN A C 1
ATOM 3043 O O . ASN A 1 379 ? 31.001 6.610 -28.898 1.00 85.81 379 ASN A O 1
ATOM 3047 N N . ASP A 1 380 ? 32.740 7.680 -27.956 1.00 83.44 380 ASP A N 1
ATOM 3048 C CA . ASP A 1 380 ? 33.419 8.042 -29.212 1.00 83.44 380 ASP A CA 1
ATOM 3049 C C . ASP A 1 380 ? 33.883 6.829 -30.045 1.00 83.44 380 ASP A C 1
ATOM 3051 O O . ASP A 1 380 ? 34.198 6.957 -31.232 1.00 83.44 380 ASP A O 1
ATOM 3055 N N . ASP A 1 381 ? 33.897 5.645 -29.432 1.00 84.62 381 ASP A N 1
ATOM 3056 C CA . ASP A 1 381 ? 34.221 4.363 -30.052 1.00 84.62 381 ASP A CA 1
ATOM 3057 C C . ASP A 1 381 ? 32.963 3.587 -30.494 1.00 84.62 381 ASP A C 1
ATOM 3059 O O . ASP A 1 381 ? 33.048 2.422 -30.889 1.00 84.62 381 ASP A O 1
ATOM 3063 N N . TYR A 1 382 ? 31.805 4.257 -30.516 1.00 89.88 382 TYR A N 1
ATOM 3064 C CA . TYR A 1 382 ? 30.527 3.760 -31.025 1.00 89.88 382 TYR A CA 1
ATOM 3065 C C . TYR A 1 382 ? 29.928 2.579 -30.245 1.00 89.88 382 TYR A C 1
ATOM 3067 O O . TYR A 1 382 ? 29.236 1.728 -30.820 1.00 89.88 382 TYR A O 1
ATOM 3075 N N . TYR A 1 383 ? 30.174 2.524 -28.937 1.00 92.44 383 TYR A N 1
ATOM 3076 C CA . TYR A 1 383 ? 29.618 1.494 -28.067 1.00 92.44 383 TYR A CA 1
ATOM 3077 C C . TYR A 1 383 ? 29.118 2.028 -26.725 1.00 92.44 383 TYR A C 1
ATOM 3079 O O . TYR A 1 383 ? 29.380 3.172 -26.350 1.00 92.44 383 TYR A O 1
ATOM 3087 N N . TYR A 1 384 ? 28.392 1.182 -25.996 1.00 95.75 384 TYR A N 1
ATOM 3088 C CA . TYR A 1 384 ? 27.985 1.434 -24.618 1.00 95.75 384 TYR A CA 1
ATOM 3089 C C . TYR A 1 384 ? 28.062 0.151 -23.782 1.00 95.75 384 TYR A C 1
ATOM 3091 O O . TYR A 1 384 ? 27.587 -0.897 -24.220 1.00 95.75 384 TYR A O 1
ATOM 3099 N N . ASN A 1 385 ? 28.644 0.257 -22.584 1.00 95.19 385 ASN A N 1
ATOM 3100 C CA . ASN A 1 385 ? 28.701 -0.824 -21.598 1.00 95.19 385 ASN A CA 1
ATOM 3101 C C . ASN A 1 385 ? 27.632 -0.568 -20.544 1.00 95.19 385 ASN A C 1
ATOM 3103 O O . ASN A 1 385 ? 27.659 0.486 -19.905 1.00 95.19 385 ASN A O 1
ATOM 3107 N N . PHE A 1 386 ? 26.731 -1.524 -20.351 1.00 96.94 386 PHE A N 1
ATOM 3108 C CA . PHE A 1 386 ? 25.667 -1.388 -19.369 1.00 96.94 386 PHE A CA 1
ATOM 3109 C C . PHE A 1 386 ? 26.133 -1.764 -17.966 1.00 96.94 386 PHE A C 1
ATOM 3111 O O . PHE A 1 386 ? 27.021 -2.587 -17.751 1.00 96.94 386 PHE A O 1
ATOM 3118 N N . THR A 1 387 ? 25.477 -1.154 -16.991 1.00 96.31 387 THR A N 1
ATOM 3119 C CA . THR A 1 387 ? 25.589 -1.462 -15.572 1.00 96.31 387 THR A CA 1
ATOM 3120 C C . THR A 1 387 ? 24.197 -1.694 -14.996 1.00 96.31 387 THR A C 1
ATOM 3122 O O . THR A 1 387 ? 23.195 -1.262 -15.563 1.00 96.31 387 THR A O 1
ATOM 3125 N N . ALA A 1 388 ? 24.106 -2.336 -13.830 1.00 94.75 388 ALA A N 1
ATOM 3126 C CA . ALA A 1 388 ? 22.816 -2.530 -13.161 1.00 94.75 388 ALA A CA 1
ATOM 3127 C C . ALA A 1 388 ? 22.073 -1.197 -12.903 1.00 94.75 388 ALA A C 1
ATOM 3129 O O . ALA A 1 388 ? 20.848 -1.145 -12.961 1.00 94.75 388 ALA A O 1
ATOM 3130 N N . ASN A 1 389 ? 22.811 -0.097 -12.703 1.00 95.56 389 ASN A N 1
ATOM 3131 C CA . ASN A 1 389 ? 22.250 1.236 -12.464 1.00 95.56 389 ASN A CA 1
ATOM 3132 C C . ASN A 1 389 ? 21.530 1.838 -13.680 1.00 95.56 389 ASN A C 1
ATOM 3134 O O . ASN A 1 389 ? 20.782 2.814 -13.525 1.00 95.56 389 ASN A O 1
ATOM 3138 N N . ASP A 1 390 ? 21.756 1.299 -14.878 1.00 97.62 390 ASP A N 1
ATOM 3139 C CA . ASP A 1 390 ? 21.084 1.769 -16.088 1.00 97.62 390 ASP A CA 1
ATOM 3140 C C . ASP A 1 390 ? 19.629 1.307 -16.157 1.00 97.62 390 ASP A C 1
ATOM 3142 O O . ASP A 1 390 ? 18.833 1.947 -16.834 1.00 97.62 390 ASP A O 1
ATOM 3146 N N . PHE A 1 391 ? 19.273 0.270 -15.395 1.00 97.00 391 PHE A N 1
ATOM 3147 C CA . PHE A 1 391 ? 17.931 -0.312 -15.340 1.00 97.00 391 PHE A CA 1
ATOM 3148 C C . PHE A 1 391 ? 17.068 0.248 -14.204 1.00 97.00 391 PHE A C 1
ATOM 3150 O O . PHE A 1 391 ? 15.963 -0.241 -13.996 1.00 97.00 391 PHE A O 1
ATOM 3157 N N . LYS A 1 392 ? 17.563 1.245 -13.451 1.00 94.38 392 LYS A N 1
ATOM 3158 C CA . LYS A 1 392 ? 16.801 2.021 -12.445 1.00 94.38 392 LYS A CA 1
ATOM 3159 C C . LYS A 1 392 ? 15.919 1.176 -11.515 1.00 94.38 392 LYS A C 1
ATOM 3161 O O . LYS A 1 392 ? 14.816 1.581 -11.175 1.00 94.38 392 LYS A O 1
ATOM 3166 N N . TYR A 1 393 ? 16.412 0.005 -11.123 1.00 95.44 393 TYR A N 1
ATOM 3167 C CA . TYR A 1 393 ? 15.679 -0.918 -10.268 1.00 95.44 393 TYR A CA 1
ATOM 3168 C C . TYR A 1 393 ? 15.451 -0.319 -8.880 1.00 95.44 393 TYR A C 1
ATOM 3170 O O . TYR A 1 393 ? 16.395 0.172 -8.250 1.00 95.44 393 TYR A O 1
ATOM 3178 N N . SER A 1 394 ? 14.222 -0.418 -8.390 1.00 89.44 394 SER A N 1
ATOM 3179 C CA . SER A 1 394 ? 13.891 -0.225 -6.986 1.00 89.44 394 SER A CA 1
ATOM 3180 C C . SER A 1 394 ? 12.725 -1.117 -6.587 1.00 89.44 394 SER A C 1
ATOM 3182 O O . SER A 1 394 ? 11.939 -1.563 -7.418 1.00 89.44 394 SER A O 1
ATOM 3184 N N . ASP A 1 395 ? 12.650 -1.390 -5.295 1.00 90.75 395 ASP A N 1
ATOM 3185 C CA . ASP A 1 395 ? 11.716 -2.336 -4.714 1.00 90.75 395 ASP A CA 1
ATOM 3186 C C . ASP A 1 395 ? 11.351 -1.849 -3.302 1.00 90.75 395 ASP A C 1
ATOM 3188 O O . ASP A 1 395 ? 12.210 -1.287 -2.611 1.00 90.75 395 ASP A O 1
ATOM 3192 N N . ILE A 1 396 ? 10.072 -1.929 -2.921 1.00 82.69 396 ILE A N 1
ATOM 3193 C CA . ILE A 1 396 ? 9.548 -1.248 -1.721 1.00 82.69 396 ILE A CA 1
ATOM 3194 C C . ILE A 1 396 ? 9.832 -2.031 -0.434 1.00 82.69 396 ILE A C 1
ATOM 3196 O O . ILE A 1 396 ? 10.090 -1.426 0.612 1.00 82.69 396 ILE A O 1
ATOM 3200 N N . ASP A 1 397 ? 9.868 -3.354 -0.533 1.00 86.94 397 ASP A N 1
ATOM 3201 C CA . ASP A 1 397 ? 10.273 -4.324 0.479 1.00 86.94 397 ASP A CA 1
ATOM 3202 C C . ASP A 1 397 ? 11.802 -4.516 0.532 1.00 86.94 397 ASP A C 1
ATOM 3204 O O . ASP A 1 397 ? 12.335 -5.050 1.509 1.00 86.94 397 ASP A O 1
ATOM 3208 N N . ASN A 1 398 ? 12.527 -3.895 -0.404 1.00 88.25 398 ASN A N 1
ATOM 3209 C CA . ASN A 1 398 ? 13.987 -3.897 -0.555 1.00 88.25 398 ASN A CA 1
ATOM 3210 C C . ASN A 1 398 ? 14.559 -5.240 -1.020 1.00 88.25 398 ASN A C 1
ATOM 3212 O O . ASN A 1 398 ? 15.714 -5.561 -0.699 1.00 88.25 398 ASN A O 1
ATOM 3216 N N . ASP A 1 399 ? 13.792 -5.995 -1.799 1.00 91.81 399 ASP A N 1
ATOM 3217 C CA . ASP A 1 399 ? 14.317 -7.169 -2.472 1.00 91.81 399 ASP A CA 1
ATOM 3218 C C . ASP A 1 399 ? 15.350 -6.766 -3.531 1.00 91.81 399 ASP A C 1
ATOM 3220 O O . ASP A 1 399 ? 15.325 -5.682 -4.125 1.00 91.81 399 ASP A O 1
ATOM 3224 N N . LEU A 1 400 ? 16.353 -7.621 -3.722 1.00 95.88 400 LEU A N 1
ATOM 3225 C CA . LEU A 1 400 ? 17.455 -7.350 -4.640 1.00 95.88 400 LEU A CA 1
ATOM 3226 C C . LEU A 1 400 ? 17.052 -7.711 -6.070 1.00 95.88 400 LEU A C 1
ATOM 3228 O O . LEU A 1 400 ? 16.402 -8.722 -6.292 1.00 95.88 400 LEU A O 1
ATOM 3232 N N . LEU A 1 401 ? 17.549 -6.954 -7.054 1.00 96.69 401 LEU A N 1
ATOM 3233 C CA . LEU A 1 401 ? 17.406 -7.321 -8.465 1.00 96.69 401 LEU A CA 1
ATOM 3234 C C . LEU A 1 401 ? 17.956 -8.739 -8.697 1.00 96.69 401 LEU A C 1
ATOM 3236 O O . LEU A 1 401 ? 19.160 -8.961 -8.557 1.00 96.69 401 LEU A O 1
ATOM 3240 N N . GLU A 1 402 ? 17.104 -9.668 -9.117 1.00 97.50 402 GLU A N 1
ATOM 3241 C CA . GLU A 1 402 ? 17.486 -11.042 -9.444 1.00 97.50 402 GLU A CA 1
ATOM 3242 C C . GLU A 1 402 ? 17.884 -11.162 -10.918 1.00 97.50 402 GLU A C 1
ATOM 3244 O O . GLU A 1 402 ? 18.933 -11.728 -11.233 1.00 97.50 402 GLU A O 1
ATOM 3249 N N . TYR A 1 403 ? 17.088 -10.605 -11.837 1.00 97.62 403 TYR A N 1
ATOM 3250 C CA . TYR A 1 403 ? 17.428 -10.512 -13.259 1.00 97.62 403 TYR A CA 1
ATOM 3251 C C . TYR A 1 403 ? 16.663 -9.391 -13.973 1.00 97.62 403 TYR A C 1
ATOM 3253 O O . TYR A 1 403 ? 15.592 -8.965 -13.549 1.00 97.62 403 TYR A O 1
ATOM 3261 N N . ILE A 1 404 ? 17.183 -8.965 -15.124 1.00 98.19 404 ILE A N 1
ATOM 3262 C CA . ILE A 1 404 ? 16.419 -8.221 -16.135 1.00 98.19 404 ILE A CA 1
ATOM 3263 C C . ILE A 1 404 ? 15.977 -9.167 -17.251 1.00 98.19 404 ILE A C 1
ATOM 3265 O O . ILE A 1 404 ? 16.678 -10.130 -17.560 1.00 98.19 404 ILE A O 1
ATOM 3269 N N . THR A 1 405 ? 14.844 -8.891 -17.887 1.00 97.81 405 THR A N 1
ATOM 3270 C CA . THR A 1 405 ? 14.409 -9.583 -19.106 1.00 97.81 405 THR A CA 1
ATOM 3271 C C . THR A 1 405 ? 14.407 -8.609 -20.270 1.00 97.81 405 THR A C 1
ATOM 3273 O O . THR A 1 405 ? 13.688 -7.617 -20.225 1.00 97.81 405 THR A O 1
ATOM 3276 N N . ILE A 1 406 ? 15.161 -8.896 -21.332 1.00 97.50 406 ILE A N 1
ATOM 3277 C CA . ILE A 1 406 ? 15.153 -8.072 -22.552 1.00 97.50 406 ILE A CA 1
ATOM 3278 C C . ILE A 1 406 ? 13.918 -8.424 -23.384 1.00 97.50 406 ILE A C 1
ATOM 3280 O O . ILE A 1 406 ? 13.755 -9.572 -23.787 1.00 97.50 406 ILE A O 1
ATOM 3284 N N . LYS A 1 407 ? 13.034 -7.461 -23.643 1.00 96.69 407 LYS A N 1
ATOM 3285 C CA . LYS A 1 407 ? 11.731 -7.670 -24.298 1.00 96.69 407 LYS A CA 1
ATOM 3286 C C . LYS A 1 407 ? 11.776 -7.388 -25.793 1.00 96.69 407 LYS A C 1
ATOM 3288 O O . LYS A 1 407 ? 11.233 -8.159 -26.583 1.00 96.69 407 LYS A O 1
ATOM 3293 N N . THR A 1 408 ? 12.482 -6.338 -26.190 1.00 97.81 408 THR A N 1
ATOM 3294 C CA . THR A 1 408 ? 12.782 -6.029 -27.594 1.00 97.81 408 THR A CA 1
ATOM 3295 C C . THR A 1 408 ? 14.284 -5.860 -27.781 1.00 97.81 408 THR A C 1
ATOM 3297 O O . THR A 1 408 ? 15.030 -5.779 -26.813 1.00 97.81 408 THR A O 1
ATOM 3300 N N . LEU A 1 409 ? 14.746 -5.857 -29.030 1.00 97.56 409 LEU A N 1
ATOM 3301 C CA . LEU A 1 409 ? 16.133 -5.543 -29.369 1.00 97.56 409 LEU A CA 1
ATOM 3302 C C . LEU A 1 409 ? 16.193 -4.183 -30.074 1.00 97.56 409 LEU A C 1
ATOM 3304 O O . LEU A 1 409 ? 15.211 -3.825 -30.732 1.00 97.56 409 LEU A O 1
ATOM 3308 N N . PRO A 1 410 ? 17.343 -3.486 -30.017 1.00 97.00 410 PRO A N 1
ATOM 3309 C CA . PRO A 1 410 ? 17.589 -2.298 -30.825 1.00 97.00 410 PRO A CA 1
ATOM 3310 C C . PRO A 1 410 ? 17.314 -2.544 -32.306 1.00 97.00 410 PRO A C 1
ATOM 3312 O O . PRO A 1 410 ? 17.784 -3.532 -32.875 1.00 97.00 410 PRO A O 1
ATOM 3315 N N . HIS A 1 411 ? 16.578 -1.638 -32.952 1.00 93.62 411 HIS A N 1
ATOM 3316 C CA . HIS A 1 411 ? 16.390 -1.685 -34.404 1.00 93.62 411 HIS A CA 1
ATOM 3317 C C . HIS A 1 411 ? 17.640 -1.227 -35.165 1.00 93.62 411 HIS A C 1
ATOM 3319 O O . HIS A 1 411 ? 17.800 -1.570 -36.338 1.00 93.62 411 HIS A O 1
ATOM 3325 N N . ILE A 1 412 ? 18.553 -0.510 -34.498 1.00 92.62 412 ILE A N 1
ATOM 3326 C CA . ILE A 1 412 ? 19.899 -0.206 -34.989 1.00 92.62 412 ILE A CA 1
ATOM 3327 C C . ILE A 1 412 ? 20.941 -0.760 -34.022 1.00 92.62 412 ILE A C 1
ATOM 3329 O O . ILE A 1 412 ? 20.877 -0.532 -32.821 1.00 92.62 412 ILE A O 1
ATOM 3333 N N . GLY A 1 413 ? 21.978 -1.393 -34.568 1.00 93.25 413 GLY A N 1
ATOM 3334 C CA . GLY A 1 413 ? 23.087 -1.926 -33.781 1.00 93.25 413 GLY A CA 1
ATOM 3335 C C . GLY A 1 413 ? 22.814 -3.304 -33.209 1.00 93.25 413 GLY A C 1
ATOM 3336 O O . GLY A 1 413 ? 21.858 -3.980 -33.583 1.00 93.25 413 GLY A O 1
ATOM 3337 N N . LEU A 1 414 ? 23.744 -3.760 -32.380 1.00 94.44 414 LEU A N 1
ATOM 3338 C CA . LEU A 1 414 ? 23.731 -5.097 -31.803 1.00 94.44 414 LEU A CA 1
ATOM 3339 C C . LEU A 1 414 ? 23.855 -4.988 -30.290 1.00 94.44 414 LEU A C 1
ATOM 3341 O O . LEU A 1 414 ? 24.820 -4.411 -29.789 1.00 94.44 414 LEU A O 1
ATOM 3345 N N . LEU A 1 415 ? 22.885 -5.572 -29.590 1.00 97.31 415 LEU A N 1
ATOM 3346 C CA . LEU A 1 415 ? 22.943 -5.815 -28.156 1.00 97.31 415 LEU A CA 1
ATOM 3347 C C . LEU A 1 415 ? 23.430 -7.251 -27.926 1.00 97.31 415 LEU A C 1
ATOM 3349 O O . LEU A 1 415 ? 22.858 -8.204 -28.464 1.00 97.31 415 LEU A O 1
ATOM 3353 N N . GLN A 1 416 ? 24.513 -7.403 -27.173 1.00 94.56 416 GLN A N 1
ATOM 3354 C CA . GLN A 1 416 ? 25.204 -8.675 -26.978 1.00 94.56 416 GLN A CA 1
ATOM 3355 C C . GLN A 1 416 ? 25.829 -8.754 -25.584 1.00 94.56 416 GLN A C 1
ATOM 3357 O O . GLN A 1 416 ? 26.037 -7.735 -24.935 1.00 94.56 416 GLN A O 1
ATOM 3362 N N . GLU A 1 417 ? 26.181 -9.956 -25.151 1.00 93.75 417 GLU A N 1
ATOM 3363 C CA . GLU A 1 417 ? 27.138 -10.152 -24.063 1.00 93.75 417 GLU A CA 1
ATOM 3364 C C . GLU A 1 417 ? 28.555 -10.216 -24.641 1.00 93.75 417 GLU A C 1
ATOM 3366 O O . GLU A 1 417 ? 28.788 -10.918 -25.632 1.00 93.75 417 GLU A O 1
ATOM 3371 N N . GLU A 1 418 ? 29.504 -9.508 -24.033 1.00 92.12 418 GLU A N 1
ATOM 3372 C CA . GLU A 1 418 ? 30.912 -9.509 -24.421 1.00 92.12 418 GLU A CA 1
ATOM 3373 C C . GLU A 1 418 ? 31.796 -10.083 -23.308 1.00 92.12 418 GLU A C 1
ATOM 3375 O O . GLU A 1 418 ? 31.858 -9.576 -22.193 1.00 92.12 418 GLU A O 1
ATOM 3380 N N . TYR A 1 419 ? 32.513 -11.155 -23.638 1.00 88.44 419 TYR A N 1
ATOM 3381 C CA . TYR A 1 419 ? 33.481 -11.829 -22.783 1.00 88.44 419 TYR A CA 1
ATOM 3382 C C . TYR A 1 419 ? 34.866 -11.773 -23.433 1.00 88.44 419 TYR A C 1
ATOM 3384 O O . TYR A 1 419 ? 34.998 -11.689 -24.652 1.00 88.44 419 TYR A O 1
ATOM 3392 N N . ILE A 1 420 ? 35.922 -11.948 -22.631 1.00 86.62 420 ILE A N 1
ATOM 3393 C CA . ILE A 1 420 ? 37.325 -11.934 -23.099 1.00 86.62 420 ILE A CA 1
ATOM 3394 C C . ILE A 1 420 ? 37.566 -12.874 -24.300 1.00 86.62 420 ILE A C 1
ATOM 3396 O O . ILE A 1 420 ? 38.439 -12.617 -25.126 1.00 86.62 420 ILE A O 1
ATOM 3400 N N . PHE A 1 421 ? 36.816 -13.976 -24.393 1.00 85.06 421 PHE A N 1
ATOM 3401 C CA . PHE A 1 421 ? 37.002 -15.018 -25.405 1.00 85.06 421 PHE A CA 1
ATOM 3402 C C . PHE A 1 421 ? 35.850 -15.150 -26.415 1.00 85.06 421 PHE A C 1
ATOM 3404 O O . PHE A 1 421 ? 35.979 -15.942 -27.349 1.00 85.06 421 PHE A O 1
ATOM 3411 N N . ALA A 1 422 ? 34.729 -14.440 -26.242 1.00 87.31 422 ALA A N 1
ATOM 3412 C CA . ALA A 1 422 ? 33.551 -14.586 -27.101 1.00 87.31 422 ALA A CA 1
ATOM 3413 C C . ALA A 1 422 ? 32.578 -13.408 -26.966 1.00 87.31 422 ALA A C 1
ATOM 3415 O O . ALA A 1 422 ? 32.478 -12.809 -25.902 1.00 87.31 422 ALA A O 1
ATOM 3416 N N . SER A 1 423 ? 31.793 -13.152 -28.013 1.00 89.25 423 SER A N 1
ATOM 3417 C CA . SER A 1 423 ? 30.589 -12.324 -27.931 1.00 89.25 423 SER A CA 1
ATOM 3418 C C . SER A 1 423 ? 29.358 -13.135 -28.333 1.00 89.25 423 SER A C 1
ATOM 3420 O O . SER A 1 423 ? 29.434 -13.994 -29.217 1.00 89.25 423 SER A O 1
ATOM 3422 N N . SER A 1 424 ? 28.229 -12.887 -27.671 1.00 88.44 424 SER A N 1
ATOM 3423 C CA . SER A 1 424 ? 26.971 -13.592 -27.927 1.00 88.44 424 SER A CA 1
ATOM 3424 C C . SER A 1 424 ? 25.826 -12.597 -28.106 1.00 88.44 424 SER A C 1
ATOM 3426 O O . SER A 1 424 ? 25.508 -11.885 -27.154 1.00 88.44 424 SER A O 1
ATOM 3428 N N . PRO A 1 425 ? 25.185 -12.523 -29.288 1.00 90.00 425 PRO A N 1
ATOM 3429 C CA . PRO A 1 425 ? 24.040 -11.644 -29.485 1.00 90.00 425 PRO A CA 1
ATOM 3430 C C . PRO A 1 425 ? 22.869 -12.077 -28.601 1.00 90.00 425 PRO A C 1
ATOM 3432 O O . PRO A 1 425 ? 22.653 -13.272 -28.380 1.00 90.00 425 PRO A O 1
ATOM 3435 N N . LEU A 1 426 ? 22.102 -11.100 -28.125 1.00 93.19 426 LEU A N 1
ATOM 3436 C CA . LEU A 1 426 ? 20.908 -11.368 -27.336 1.00 93.19 426 LEU A CA 1
ATOM 3437 C C . LEU A 1 426 ? 19.695 -11.695 -28.206 1.00 93.19 426 LEU A C 1
ATOM 3439 O O . LEU A 1 426 ? 19.620 -11.340 -29.382 1.00 93.19 426 LEU A O 1
ATOM 3443 N N . ILE A 1 427 ? 18.718 -12.352 -27.583 1.00 90.94 427 ILE A N 1
ATOM 3444 C CA . ILE A 1 427 ? 17.389 -12.602 -28.142 1.00 90.94 427 ILE A CA 1
ATOM 3445 C C . ILE A 1 427 ? 16.316 -12.080 -27.176 1.00 90.94 427 ILE A C 1
ATOM 3447 O O . ILE A 1 427 ? 16.540 -12.097 -25.964 1.00 90.94 427 ILE A O 1
ATOM 3451 N N . PRO A 1 428 ? 15.141 -11.654 -27.673 1.00 94.62 428 PRO A N 1
ATOM 3452 C CA . PRO A 1 428 ? 14.006 -11.323 -26.818 1.00 94.62 428 PRO A CA 1
ATOM 3453 C C . PRO A 1 428 ? 13.631 -12.464 -25.864 1.00 94.62 428 PRO A C 1
ATOM 3455 O O . PRO A 1 428 ? 13.636 -13.636 -26.243 1.00 94.62 428 PRO A O 1
ATOM 3458 N N . GLY A 1 429 ? 13.276 -12.111 -24.633 1.00 90.81 429 GLY A N 1
ATOM 3459 C CA . GLY A 1 429 ? 12.930 -13.020 -23.542 1.00 90.81 429 GLY A CA 1
ATOM 3460 C C . GLY A 1 429 ? 14.122 -13.548 -22.741 1.00 90.81 429 GLY A C 1
ATOM 3461 O O . GLY A 1 429 ? 13.907 -14.300 -21.790 1.00 90.81 429 GLY A O 1
ATOM 3462 N N . ILE A 1 430 ? 15.363 -13.188 -23.091 1.00 92.69 430 ILE A N 1
ATOM 3463 C CA . ILE A 1 430 ? 16.539 -13.606 -22.319 1.00 92.69 430 ILE A CA 1
ATOM 3464 C C . ILE A 1 430 ? 16.548 -12.937 -20.941 1.00 92.69 430 ILE A C 1
ATOM 3466 O O . ILE A 1 430 ? 16.287 -11.737 -20.827 1.00 92.69 430 ILE A O 1
ATOM 3470 N N . LYS A 1 431 ? 16.869 -13.725 -19.910 1.00 96.38 431 LYS A N 1
ATOM 3471 C CA . LYS A 1 431 ? 17.041 -13.266 -18.529 1.00 96.38 431 LYS A CA 1
ATOM 3472 C C . LYS A 1 431 ? 18.523 -13.060 -18.236 1.00 96.38 431 LYS A C 1
ATOM 3474 O O . LYS A 1 431 ? 19.316 -13.969 -18.474 1.00 96.38 431 LYS A O 1
ATOM 3479 N N . ILE A 1 432 ? 18.884 -11.893 -17.714 1.00 94.06 432 ILE A N 1
ATOM 3480 C CA . ILE A 1 432 ? 20.269 -11.503 -17.430 1.00 94.06 432 ILE A CA 1
ATOM 3481 C C . ILE A 1 432 ? 20.375 -11.124 -15.955 1.00 94.06 432 ILE A C 1
ATOM 3483 O O . ILE A 1 432 ? 19.791 -10.139 -15.511 1.00 94.06 432 ILE A O 1
ATOM 3487 N N . HIS A 1 433 ? 21.131 -11.910 -15.194 1.00 94.75 433 HIS A N 1
ATOM 3488 C CA . HIS A 1 433 ? 21.370 -11.655 -13.773 1.00 94.75 433 HIS A CA 1
ATOM 3489 C C . HIS A 1 433 ? 22.339 -10.475 -13.565 1.00 94.75 433 HIS A C 1
ATOM 3491 O O . HIS A 1 433 ? 23.214 -10.268 -14.410 1.00 94.75 433 HIS A O 1
ATOM 3497 N N . PRO A 1 434 ? 22.293 -9.758 -12.422 1.00 92.44 434 PRO A N 1
ATOM 3498 C CA . PRO A 1 434 ? 23.126 -8.581 -12.153 1.00 92.44 434 PRO A CA 1
ATOM 3499 C C . PRO A 1 434 ? 24.621 -8.764 -12.417 1.00 92.44 434 PRO A C 1
ATOM 3501 O O . PRO A 1 434 ? 25.274 -7.863 -12.931 1.00 92.44 434 PRO A O 1
ATOM 3504 N N . LYS A 1 435 ? 25.166 -9.950 -12.115 1.00 89.38 435 LYS A N 1
ATOM 3505 C CA . LYS A 1 435 ? 26.585 -10.280 -12.344 1.00 89.38 435 LYS A CA 1
ATOM 3506 C C . LYS A 1 435 ? 26.968 -10.380 -13.821 1.00 89.38 435 LYS A C 1
ATOM 3508 O O . LYS A 1 435 ? 28.146 -10.359 -14.134 1.00 89.38 435 LYS A O 1
ATOM 3513 N N . ILE A 1 436 ? 25.998 -10.565 -14.710 1.00 92.38 436 ILE A N 1
ATOM 3514 C CA . ILE A 1 436 ? 26.212 -10.674 -16.157 1.00 92.38 436 ILE A CA 1
ATOM 3515 C C . ILE A 1 436 ? 25.957 -9.323 -16.832 1.00 92.38 436 ILE A C 1
ATOM 3517 O O . ILE A 1 436 ? 26.515 -9.077 -17.896 1.00 92.38 436 ILE A O 1
ATOM 3521 N N . ILE A 1 437 ? 25.194 -8.418 -16.202 1.00 94.19 437 ILE A N 1
ATOM 3522 C CA . ILE A 1 437 ? 24.903 -7.083 -16.750 1.00 94.19 437 ILE A CA 1
ATOM 3523 C C . ILE A 1 437 ? 26.190 -6.309 -17.074 1.00 94.19 437 ILE A C 1
ATOM 3525 O O . ILE A 1 437 ? 26.218 -5.597 -18.066 1.00 94.19 437 ILE A O 1
ATOM 3529 N N . GLU A 1 438 ? 27.275 -6.492 -16.318 1.00 90.19 438 GLU A N 1
ATOM 3530 C CA . GLU A 1 438 ? 28.573 -5.861 -16.620 1.00 90.19 438 GLU A CA 1
ATOM 3531 C C . GLU A 1 438 ? 29.187 -6.284 -17.969 1.00 90.19 438 GLU A C 1
ATOM 3533 O O . GLU A 1 438 ? 30.026 -5.570 -18.514 1.00 90.19 438 GLU A O 1
ATOM 3538 N N . ASN A 1 439 ? 28.753 -7.421 -18.521 1.00 92.69 439 ASN A N 1
ATOM 3539 C CA . ASN A 1 439 ? 29.146 -7.908 -19.843 1.00 92.69 439 ASN A CA 1
ATOM 3540 C C . ASN A 1 439 ? 28.149 -7.487 -20.933 1.00 92.69 439 ASN A C 1
ATOM 3542 O O . ASN A 1 439 ? 28.377 -7.776 -22.106 1.00 92.69 439 ASN A O 1
ATOM 3546 N N . LEU A 1 440 ? 27.031 -6.845 -20.576 1.00 96.69 440 LEU A N 1
ATOM 3547 C CA . LEU A 1 440 ? 26.031 -6.396 -21.535 1.00 96.69 440 LEU A CA 1
ATOM 3548 C C . LEU A 1 440 ? 26.553 -5.176 -22.299 1.00 96.69 440 LEU A C 1
ATOM 3550 O O . LEU A 1 440 ? 26.902 -4.141 -21.729 1.00 96.69 440 LEU A O 1
ATOM 3554 N N . TYR A 1 441 ? 26.569 -5.312 -23.617 1.00 95.25 441 TYR A N 1
ATOM 3555 C CA . TYR A 1 441 ? 27.279 -4.430 -24.523 1.00 95.25 441 TYR A CA 1
ATOM 3556 C C . TYR A 1 441 ? 26.407 -4.066 -25.720 1.00 95.25 441 TYR A C 1
ATOM 3558 O O . TYR A 1 441 ? 25.870 -4.940 -26.407 1.00 95.25 441 TYR A O 1
ATOM 3566 N N . PHE A 1 442 ? 26.304 -2.771 -26.007 1.00 97.19 442 PHE A N 1
ATOM 3567 C CA . PHE A 1 442 ? 25.735 -2.278 -27.255 1.00 97.19 442 PHE A CA 1
ATOM 3568 C C . PHE A 1 442 ? 26.834 -1.810 -28.200 1.00 97.19 442 PHE A C 1
ATOM 3570 O O . PHE A 1 442 ? 27.697 -1.024 -27.811 1.00 97.19 442 PHE A O 1
ATOM 3577 N N . ARG A 1 443 ? 26.741 -2.215 -29.470 1.00 93.31 443 ARG A N 1
ATOM 3578 C CA . ARG A 1 443 ? 27.623 -1.741 -30.540 1.00 93.31 443 ARG A CA 1
ATOM 3579 C C . ARG A 1 443 ? 26.845 -1.190 -31.719 1.00 93.31 443 ARG A C 1
ATOM 3581 O O . ARG A 1 443 ? 25.991 -1.876 -32.287 1.00 93.31 443 ARG A O 1
ATOM 3588 N N . LEU A 1 444 ? 27.232 -0.003 -32.171 1.00 93.31 444 LEU A N 1
ATOM 3589 C CA . LEU A 1 444 ? 26.751 0.540 -33.434 1.00 93.31 444 LEU A CA 1
ATOM 3590 C C . LEU A 1 444 ? 27.405 -0.195 -34.620 1.00 93.31 444 LEU A C 1
ATOM 3592 O O . LEU A 1 444 ? 28.588 -0.550 -34.550 1.00 93.31 444 LEU A O 1
ATOM 3596 N N . PRO A 1 445 ? 26.690 -0.443 -35.732 1.00 88.00 445 PRO A N 1
ATOM 3597 C CA . PRO A 1 445 ? 27.286 -1.136 -36.860 1.00 88.00 445 PRO A CA 1
ATOM 3598 C C . PRO A 1 445 ? 28.234 -0.196 -37.619 1.00 88.00 445 PRO A C 1
ATOM 3600 O O . PRO A 1 445 ? 27.957 0.990 -37.790 1.00 88.00 445 PRO A O 1
ATOM 3603 N N . ASN A 1 446 ? 29.348 -0.732 -38.128 1.00 83.38 446 ASN A N 1
ATOM 3604 C CA . ASN A 1 446 ? 30.399 0.062 -38.787 1.00 83.38 446 ASN A CA 1
ATOM 3605 C C . ASN A 1 446 ? 29.911 0.848 -40.026 1.00 83.38 446 ASN A C 1
ATOM 3607 O O . ASN A 1 446 ? 30.582 1.776 -40.466 1.00 83.38 446 ASN A O 1
ATOM 3611 N N . ASN A 1 447 ? 28.783 0.456 -40.625 1.00 80.62 447 ASN A N 1
ATOM 3612 C CA . ASN A 1 447 ? 28.170 1.088 -41.798 1.00 80.62 447 ASN A CA 1
ATOM 3613 C C . ASN A 1 447 ? 26.999 2.024 -41.444 1.00 80.62 447 ASN A C 1
ATOM 3615 O O . ASN A 1 447 ? 26.165 2.306 -42.306 1.00 80.62 447 ASN A O 1
ATOM 3619 N N . TYR A 1 448 ? 26.898 2.463 -40.190 1.00 83.00 448 TYR A N 1
ATOM 3620 C CA . TYR A 1 448 ? 25.854 3.376 -39.746 1.00 83.00 448 TYR A CA 1
ATOM 3621 C C . TYR A 1 448 ? 25.863 4.694 -40.537 1.00 83.00 448 TYR A C 1
ATOM 3623 O O . TYR A 1 448 ? 26.899 5.338 -40.682 1.00 83.00 448 TYR A O 1
ATOM 3631 N N . SER A 1 449 ? 24.700 5.099 -41.057 1.00 76.94 449 SER A N 1
ATOM 3632 C CA . SER A 1 449 ? 24.566 6.259 -41.952 1.00 76.94 449 SER A CA 1
ATOM 3633 C C . SER A 1 449 ? 24.441 7.603 -41.230 1.00 76.94 449 SER A C 1
ATOM 3635 O O . SER A 1 449 ? 24.527 8.644 -41.880 1.00 76.94 449 SER A O 1
ATOM 3637 N N . GLY A 1 450 ? 24.191 7.605 -39.915 1.00 80.62 450 GLY A N 1
ATOM 3638 C CA . GLY A 1 450 ? 23.958 8.829 -39.140 1.00 80.62 450 GLY A CA 1
ATOM 3639 C C . GLY A 1 450 ? 22.588 9.487 -39.349 1.00 80.62 450 GLY A C 1
ATOM 3640 O O . GLY A 1 450 ? 22.383 10.594 -38.854 1.00 80.62 450 GLY A O 1
ATOM 3641 N N . MET A 1 451 ? 21.672 8.851 -40.095 1.00 81.94 451 MET A N 1
ATOM 3642 C CA . MET A 1 451 ? 20.340 9.413 -40.375 1.00 81.94 451 MET A CA 1
ATOM 3643 C C . MET A 1 451 ? 19.406 9.347 -39.167 1.00 81.94 451 MET A C 1
ATOM 3645 O O . MET A 1 451 ? 18.674 10.302 -38.914 1.00 81.94 451 MET A O 1
ATOM 3649 N N . GLU A 1 452 ? 19.431 8.239 -38.429 1.00 86.75 452 GLU A N 1
ATOM 3650 C CA . GLU A 1 452 ? 18.721 8.138 -37.158 1.00 86.75 452 GLU A CA 1
ATOM 3651 C C . GLU A 1 452 ? 19.564 8.756 -36.036 1.00 86.75 452 GLU A C 1
ATOM 3653 O O . GLU A 1 452 ? 20.741 9.086 -36.207 1.00 86.75 452 GLU A O 1
ATOM 3658 N N . LYS A 1 453 ? 18.936 9.026 -34.898 1.00 90.62 453 LYS A N 1
ATOM 3659 C CA . LYS A 1 453 ? 19.585 9.729 -33.780 1.00 90.62 453 LYS A CA 1
ATOM 3660 C C . LYS A 1 453 ? 19.535 8.959 -32.480 1.00 90.62 453 LYS A C 1
ATOM 3662 O O . LYS A 1 453 ? 20.268 9.283 -31.553 1.00 90.62 453 LYS A O 1
ATOM 3667 N N . TYR A 1 454 ? 18.725 7.916 -32.447 1.00 93.62 454 TYR A N 1
ATOM 3668 C CA . TYR A 1 454 ? 18.600 7.029 -31.319 1.00 93.62 454 TYR A CA 1
ATOM 3669 C C . TYR A 1 454 ? 18.216 5.637 -31.810 1.00 93.62 454 TYR A C 1
ATOM 3671 O O . TYR A 1 454 ? 17.723 5.465 -32.925 1.00 93.62 454 TYR A O 1
ATOM 3679 N N . THR A 1 455 ? 18.441 4.659 -30.951 1.00 96.56 455 THR A N 1
ATOM 3680 C CA . THR A 1 455 ? 17.809 3.344 -31.004 1.00 96.56 455 THR A CA 1
ATOM 3681 C C . THR A 1 455 ? 17.339 3.001 -29.605 1.00 96.56 455 THR A C 1
ATOM 3683 O O . THR A 1 455 ? 17.831 3.584 -28.641 1.00 96.56 455 THR A O 1
ATOM 3686 N N . ASP A 1 456 ? 16.424 2.057 -29.463 1.00 97.75 456 ASP A N 1
ATOM 3687 C CA . ASP A 1 456 ? 15.918 1.688 -28.146 1.00 97.75 456 ASP A CA 1
ATOM 3688 C C . ASP A 1 456 ? 15.702 0.187 -28.006 1.00 97.75 456 ASP A C 1
ATOM 3690 O O . ASP A 1 456 ? 15.609 -0.547 -28.987 1.00 97.75 456 ASP A O 1
ATOM 3694 N N . PHE A 1 457 ? 15.660 -0.275 -26.764 1.00 98.50 457 PHE A N 1
ATOM 3695 C CA . PHE A 1 457 ? 15.158 -1.597 -26.437 1.00 98.50 457 PHE A CA 1
ATOM 3696 C C . PHE A 1 457 ? 14.355 -1.539 -25.147 1.00 98.50 457 PHE A C 1
ATOM 3698 O O . PHE A 1 457 ? 14.579 -0.682 -24.292 1.00 98.50 457 PHE A O 1
ATOM 3705 N N . THR A 1 458 ? 13.426 -2.475 -25.002 1.00 98.44 458 THR A N 1
ATOM 3706 C CA . THR A 1 458 ? 12.569 -2.577 -23.823 1.00 98.44 458 THR A CA 1
ATOM 3707 C C . THR A 1 458 ? 13.002 -3.729 -22.934 1.00 98.44 458 THR A C 1
ATOM 3709 O O . THR A 1 458 ? 13.565 -4.725 -23.404 1.00 98.44 458 THR A O 1
ATOM 3712 N N . PHE A 1 459 ? 12.747 -3.596 -21.640 1.00 98.38 459 PHE A N 1
ATOM 3713 C CA . PHE A 1 459 ? 13.086 -4.584 -20.630 1.00 98.38 459 PHE A CA 1
ATOM 3714 C C . PHE A 1 459 ? 12.050 -4.610 -19.499 1.00 98.38 459 PHE A C 1
ATOM 3716 O O . PHE A 1 459 ? 11.244 -3.696 -19.352 1.00 98.38 459 PHE A O 1
ATOM 3723 N N . SER A 1 460 ? 12.082 -5.665 -18.690 1.00 96.81 460 SER A N 1
ATOM 3724 C CA . SER A 1 460 ? 11.429 -5.722 -17.375 1.00 96.81 460 SER A CA 1
ATOM 3725 C C . SER A 1 460 ? 12.438 -6.173 -16.318 1.00 96.81 460 SER A C 1
ATOM 3727 O O . SER A 1 460 ? 13.455 -6.783 -16.662 1.00 96.81 460 SER A O 1
ATOM 3729 N N . VAL A 1 461 ? 12.176 -5.884 -15.046 1.00 97.94 461 VAL A N 1
ATOM 3730 C CA . VAL A 1 461 ? 13.039 -6.277 -13.916 1.00 97.94 461 VAL A CA 1
ATOM 3731 C C . VAL A 1 461 ? 12.346 -7.321 -13.040 1.00 97.94 461 VAL A C 1
ATOM 3733 O O . VAL A 1 461 ? 11.128 -7.443 -13.089 1.00 97.94 461 VAL A O 1
ATOM 3736 N N . ASN A 1 462 ? 13.109 -8.100 -12.279 1.00 97.44 462 ASN A N 1
ATOM 3737 C CA . ASN A 1 462 ? 12.606 -9.128 -11.367 1.00 97.44 462 ASN A CA 1
ATOM 3738 C C . ASN A 1 462 ? 13.388 -9.091 -10.052 1.00 97.44 462 ASN A C 1
ATOM 3740 O O . ASN A 1 462 ? 14.602 -8.889 -10.073 1.00 97.44 462 ASN A O 1
ATOM 3744 N N . ASP A 1 463 ? 12.694 -9.314 -8.945 1.00 95.62 463 ASP A N 1
ATOM 3745 C CA . ASP A 1 463 ? 13.179 -9.261 -7.556 1.00 95.62 463 ASP A CA 1
ATOM 3746 C C . ASP A 1 463 ? 13.525 -10.648 -6.961 1.00 95.62 463 ASP A C 1
ATOM 3748 O O . ASP A 1 463 ? 13.975 -10.765 -5.827 1.00 95.62 463 ASP A O 1
ATOM 3752 N N . GLY A 1 464 ? 13.334 -11.722 -7.734 1.00 95.00 464 GLY A N 1
ATOM 3753 C CA . GLY A 1 464 ? 13.460 -13.117 -7.299 1.00 95.00 464 GLY A CA 1
ATOM 3754 C C . GLY A 1 464 ? 12.127 -13.856 -7.203 1.00 95.00 464 GLY A C 1
ATOM 3755 O O . GLY A 1 464 ? 12.102 -15.092 -7.242 1.00 95.00 464 GLY A O 1
ATOM 3756 N N . THR A 1 465 ? 11.022 -13.119 -7.171 1.00 91.38 465 THR A N 1
ATOM 3757 C CA . THR A 1 465 ? 9.689 -13.627 -6.846 1.00 91.38 465 THR A CA 1
ATOM 3758 C C . THR A 1 465 ? 8.691 -13.278 -7.947 1.00 91.38 465 THR A C 1
ATOM 3760 O O . THR A 1 465 ? 7.960 -14.152 -8.427 1.00 91.38 465 THR A O 1
ATOM 3763 N N . VAL A 1 466 ? 8.695 -12.031 -8.423 1.00 89.69 466 VAL A N 1
ATOM 3764 C CA . VAL A 1 466 ? 7.769 -11.513 -9.433 1.00 89.69 466 VAL A CA 1
ATOM 3765 C C . VAL A 1 466 ? 8.444 -10.502 -10.371 1.00 89.69 466 VAL A C 1
ATOM 3767 O O . VAL A 1 466 ? 9.400 -9.811 -10.035 1.00 89.69 466 VAL A O 1
ATOM 3770 N N . ASP A 1 467 ? 7.980 -10.453 -11.620 1.00 91.69 467 ASP A N 1
ATOM 3771 C CA . ASP A 1 467 ? 8.447 -9.459 -12.589 1.00 91.69 467 ASP A CA 1
ATOM 3772 C C . ASP A 1 467 ? 7.747 -8.104 -12.360 1.00 91.69 467 ASP A C 1
ATOM 3774 O O . ASP A 1 467 ? 6.598 -8.047 -11.910 1.00 91.69 467 ASP A O 1
ATOM 3778 N N . SER A 1 468 ? 8.402 -7.013 -12.758 1.00 91.12 468 SER A N 1
ATOM 3779 C CA . SER A 1 468 ? 7.804 -5.681 -12.799 1.00 91.12 468 SER A CA 1
ATOM 3780 C C . SER A 1 468 ? 6.540 -5.667 -13.659 1.00 91.12 468 SER A C 1
ATOM 3782 O O . SER A 1 468 ? 6.474 -6.278 -14.729 1.00 91.12 468 SER A O 1
ATOM 3784 N N . ILE A 1 469 ? 5.521 -4.934 -13.202 1.00 82.00 469 ILE A N 1
ATOM 3785 C CA . ILE A 1 469 ? 4.230 -4.835 -13.905 1.00 82.00 469 ILE A CA 1
ATOM 3786 C C . ILE A 1 469 ? 4.394 -4.108 -15.246 1.00 82.00 469 ILE A C 1
ATOM 3788 O O . ILE A 1 469 ? 3.764 -4.473 -16.241 1.00 82.00 469 ILE A O 1
ATOM 3792 N N . SER A 1 470 ? 5.230 -3.071 -15.257 1.00 82.88 470 SER A N 1
ATOM 3793 C CA . SER A 1 470 ? 5.535 -2.275 -16.441 1.00 82.88 470 SER A CA 1
ATOM 3794 C C . SER A 1 470 ? 6.790 -2.790 -17.140 1.00 82.88 470 SER A C 1
ATOM 3796 O O . SER A 1 470 ? 7.720 -3.292 -16.502 1.00 82.88 470 SER A O 1
ATOM 3798 N N . GLU A 1 471 ? 6.812 -2.625 -18.460 1.00 92.62 471 GLU A N 1
ATOM 3799 C CA . GLU A 1 471 ? 8.030 -2.701 -19.264 1.00 92.62 471 GLU A CA 1
ATOM 3800 C C . GLU A 1 471 ? 8.598 -1.287 -19.427 1.00 92.62 471 GLU A C 1
ATOM 3802 O O . GLU A 1 471 ? 7.842 -0.328 -19.605 1.00 92.62 471 GLU A O 1
ATOM 3807 N N . ASN A 1 472 ? 9.921 -1.167 -19.368 1.00 96.25 472 ASN A N 1
ATOM 3808 C CA . ASN A 1 472 ? 10.653 0.093 -19.431 1.00 96.25 472 ASN A CA 1
ATOM 3809 C C . ASN A 1 472 ? 11.586 0.124 -20.639 1.00 96.25 472 ASN A C 1
ATOM 3811 O O . ASN A 1 472 ? 11.943 -0.916 -21.195 1.00 96.25 472 ASN A O 1
ATOM 3815 N N . THR A 1 473 ? 11.985 1.323 -21.050 1.00 98.31 473 THR A N 1
ATOM 3816 C CA . THR A 1 473 ? 12.757 1.558 -22.272 1.00 98.31 473 THR A CA 1
ATOM 3817 C C . THR A 1 473 ? 14.142 2.110 -21.956 1.00 98.31 473 THR A C 1
ATOM 3819 O O . THR A 1 473 ? 14.282 3.120 -21.268 1.00 98.31 473 THR A O 1
ATOM 3822 N N . ILE A 1 474 ? 15.175 1.491 -22.528 1.00 98.50 474 ILE A N 1
ATOM 3823 C CA . ILE A 1 474 ? 16.494 2.106 -22.664 1.00 98.50 474 ILE A CA 1
ATOM 3824 C C . ILE A 1 474 ? 16.567 2.781 -24.028 1.00 98.50 474 ILE A C 1
ATOM 3826 O O . ILE A 1 474 ? 16.555 2.107 -25.057 1.00 98.50 474 ILE A O 1
ATOM 3830 N N . THR A 1 475 ? 16.705 4.104 -24.035 1.00 98.19 475 THR A N 1
ATOM 3831 C CA . THR A 1 475 ? 17.016 4.874 -25.243 1.00 98.19 475 THR A CA 1
ATOM 3832 C C . THR A 1 475 ? 18.523 5.068 -25.344 1.00 98.19 475 THR A C 1
ATOM 3834 O O . THR A 1 475 ? 19.159 5.575 -24.426 1.00 98.19 475 THR A O 1
ATOM 3837 N N . ILE A 1 476 ? 19.111 4.690 -26.470 1.00 97.12 476 ILE A N 1
ATOM 3838 C CA . ILE A 1 476 ? 20.532 4.861 -26.763 1.00 97.12 476 ILE A CA 1
ATOM 3839 C C . ILE A 1 476 ? 20.662 5.986 -27.785 1.00 97.12 476 ILE A C 1
ATOM 3841 O O . ILE A 1 476 ? 20.311 5.818 -28.952 1.00 97.12 476 ILE A O 1
ATOM 3845 N N . GLU A 1 477 ? 21.174 7.135 -27.360 1.00 94.44 477 GLU A N 1
ATOM 3846 C CA . GLU A 1 477 ? 21.482 8.250 -28.250 1.00 94.44 477 GLU A CA 1
ATOM 3847 C C . GLU A 1 477 ? 22.726 7.938 -29.092 1.00 94.44 477 GLU A C 1
ATOM 3849 O O . GLU A 1 477 ? 23.774 7.532 -28.580 1.00 94.44 477 GLU A O 1
ATOM 3854 N N . LEU A 1 478 ? 22.598 8.154 -30.402 1.00 90.88 478 LEU A N 1
ATOM 3855 C CA . LEU A 1 478 ? 23.591 7.822 -31.426 1.00 90.88 478 LEU A CA 1
ATOM 3856 C C . LEU A 1 478 ? 24.344 9.058 -31.942 1.00 90.88 478 LEU A C 1
ATOM 3858 O O . LEU A 1 478 ? 25.001 8.987 -32.982 1.00 90.88 478 LEU A O 1
ATOM 3862 N N . ASP A 1 479 ? 24.224 10.206 -31.268 1.00 74.94 479 ASP A N 1
ATOM 3863 C CA . ASP A 1 479 ? 24.887 11.441 -31.684 1.00 74.94 479 ASP A CA 1
ATOM 3864 C C . ASP A 1 479 ? 26.404 11.333 -31.512 1.00 74.94 479 ASP A C 1
ATOM 3866 O O . ASP A 1 479 ? 26.972 11.475 -30.434 1.00 74.94 479 ASP A O 1
ATOM 3870 N N . THR A 1 480 ? 27.070 11.095 -32.632 1.00 60.97 480 THR A N 1
ATOM 3871 C CA . THR A 1 480 ? 28.523 11.076 -32.735 1.00 60.97 480 THR A CA 1
ATOM 3872 C C . THR A 1 480 ? 29.024 12.512 -32.827 1.00 60.97 480 THR A C 1
ATOM 3874 O O . THR A 1 480 ? 28.608 13.249 -33.729 1.00 60.97 480 THR A O 1
ATOM 3877 N N . ILE A 1 481 ? 29.961 12.914 -31.967 1.00 51.72 481 ILE A N 1
ATOM 3878 C CA . ILE A 1 481 ? 30.796 14.086 -32.260 1.00 51.72 481 ILE A CA 1
ATOM 3879 C C . ILE A 1 481 ? 31.476 13.800 -33.612 1.00 51.72 481 ILE A C 1
ATOM 3881 O O . ILE A 1 481 ? 32.020 12.705 -33.786 1.00 51.72 481 ILE A O 1
ATOM 3885 N N . PRO A 1 482 ? 31.448 14.710 -34.604 1.00 44.38 482 PRO A N 1
ATOM 3886 C CA . PRO A 1 482 ? 32.143 14.461 -35.856 1.00 44.38 482 PRO A CA 1
ATOM 3887 C C . PRO A 1 482 ? 33.630 14.266 -35.553 1.00 44.38 482 PRO A C 1
ATOM 3889 O O . PRO A 1 482 ? 34.286 15.175 -35.038 1.00 44.38 482 PRO A O 1
ATOM 3892 N N . LYS A 1 483 ? 34.173 13.085 -35.884 1.00 48.50 483 LYS A N 1
ATOM 3893 C CA . LYS A 1 483 ? 35.624 12.896 -35.968 1.00 48.50 483 LYS A CA 1
ATOM 3894 C C . LYS A 1 483 ? 36.141 13.984 -36.901 1.00 48.50 483 LYS A C 1
ATOM 3896 O O . LYS A 1 483 ? 35.803 14.000 -38.082 1.00 48.50 483 LYS A O 1
ATOM 3901 N N . VAL A 1 484 ? 36.941 14.903 -36.367 1.00 40.88 484 VAL A N 1
ATOM 3902 C CA . VAL A 1 484 ? 37.767 15.774 -37.196 1.00 40.88 484 VAL A CA 1
ATOM 3903 C C . VAL A 1 484 ? 38.667 14.839 -37.993 1.00 40.88 484 VAL A C 1
ATOM 3905 O O . VAL A 1 484 ? 39.576 14.221 -37.439 1.00 40.88 484 VAL A O 1
ATOM 3908 N N . SER A 1 485 ? 38.369 14.682 -39.279 1.00 42.88 485 SER A N 1
ATOM 3909 C CA . SER A 1 485 ? 39.265 14.047 -40.231 1.00 42.88 485 SER A CA 1
ATOM 3910 C C . SER A 1 485 ? 40.566 14.843 -40.224 1.00 42.88 485 SER A C 1
ATOM 3912 O O . SER A 1 485 ? 40.624 15.953 -40.751 1.00 42.8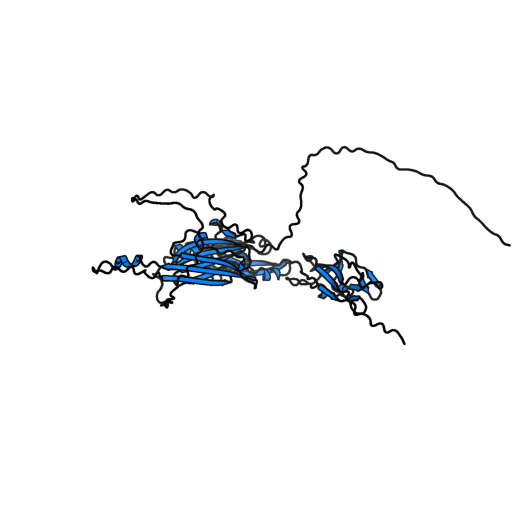8 485 SER A O 1
ATOM 3914 N N . ILE A 1 486 ? 41.609 14.305 -39.595 1.00 50.47 486 ILE A N 1
ATOM 3915 C CA . ILE A 1 486 ? 42.974 14.728 -39.892 1.00 50.47 486 ILE A CA 1
ATOM 3916 C C . ILE A 1 486 ? 43.273 14.114 -41.259 1.00 50.47 486 ILE A C 1
ATOM 3918 O O . ILE A 1 486 ? 43.668 12.955 -41.349 1.00 50.47 486 ILE A O 1
ATOM 3922 N N . GLU A 1 487 ? 43.000 14.863 -42.327 1.00 46.50 487 GLU A N 1
ATOM 3923 C CA . GLU A 1 487 ? 43.631 14.576 -43.609 1.00 46.50 487 GLU A CA 1
ATOM 3924 C C . GLU A 1 487 ? 45.102 14.982 -43.514 1.00 46.50 487 GLU A C 1
ATOM 3926 O O . GLU A 1 487 ? 45.451 16.113 -43.168 1.00 46.50 487 GLU A O 1
ATOM 3931 N N . GLU A 1 488 ? 45.944 13.991 -43.778 1.00 45.31 488 GLU A N 1
ATOM 3932 C CA . GLU A 1 488 ? 47.391 14.061 -43.881 1.00 45.31 488 GLU A CA 1
ATOM 3933 C C . GLU A 1 488 ? 47.858 15.228 -44.766 1.00 45.31 488 GLU A C 1
ATOM 3935 O O . GLU A 1 488 ? 47.363 15.422 -45.881 1.00 45.31 488 GLU A O 1
ATOM 3940 N N . LYS A 1 489 ? 48.895 15.937 -44.311 1.00 38.44 489 LYS A N 1
ATOM 3941 C CA . LYS A 1 489 ? 49.917 16.505 -45.194 1.00 38.44 489 LYS A CA 1
ATOM 3942 C C . LYS A 1 489 ? 51.287 16.507 -44.544 1.00 38.44 489 LYS A C 1
ATOM 3944 O O . LYS A 1 489 ? 51.377 16.932 -43.371 1.00 38.44 489 LYS A O 1
#

Sequence (489 aa):
MNNQKNKKTFFISLGRILLLCSFVLEVSFGQENIQTNTQISTVNKEQLPFFSIELIVFEYNSSSSDNEIFIQNGEKYKETNNKFANNNLNQNNHQESTDNVQPAINTSALNDTDLEEFISNDQVNLKLLRKNELSMKSIYDRLSRLSAYRPIVWGGWKQQSINKEKTPIINIKNLGHIPQEFKGTFQLYLSDQNRNHLVVNLSMIENQETKEHILSATNQNNFEKNQKIPHIRYQIQDDKIMELNDIRYFDHPKFGIIVKFISTNNNKLASIVSPESGNIFAEIEDSNKNSKITAIDNGIVGLSKMGKYVSLTLNSDGSYITYISDQIAIDMLAENSVETDSFGYSYNDESSIKKNNVIITITGKNDPPVSEDNTVKINDDYYYNFTANDFKYSDIDNDLLEYITIKTLPHIGLLQEEYIFASSPLIPGIKIHPKIIENLYFRLPNNYSGMEKYTDFTFSVNDGTVDSISENTITIELDTIPKVSIEEK

pLDDT: mean 70.02, std 25.62, range [22.08, 98.5]